Protein 2JC9 (pdb70)

Nearest PDB structures (foldseek):
  2jc9-assembly1_A  TM=1.002E+00  e=1.903E-93  Homo sapiens
  5opo-assembly1_A  TM=1.001E+00  e=1.634E-89  Homo sapiens
  6de0-assembly1_A  TM=9.996E-01  e=3.284E-88  Homo sapiens
  6de1-assembly1_A  TM=9.971E-01  e=1.762E-88  Homo sapiens
  2xcx-assembly1_A  TM=9.711E-01  e=1.430E-84  Homo sapiens

GO terms:
  GO:0061630 ubiquitin protein ligase activity (F, IDA)
  GO:0005737 cytoplasm (C, IDA)
  GO:0050689 negative regulation of defense response to virus by host (P, IDA)
  GO:0070936 protein K48-linked ubiquitination (P, IDA)
  GO:0005829 cytosol (C, IDA)
  GO:0008253 5'-nucleotidase activity (F, IDA)
  GO:0006204 IMP catabolic process (P, IDA)
  GO:0000255 allantoin metabolic process (P, IDA)
  GO:0005524 ATP binding (F, IDA)
  GO:0042802 identical protein binding (F, IDA)
  GO:0046037 GMP metabolic process (P, IDA)
  GO:0046040 IMP metabolic process (P, IDA)
  GO:0046054 dGMP metabolic process (P, IDA)
  GO:0050146 nucleoside phosphotransferase activity (F, IDA)
  GO:0008253 5'-nucleotidase activity (F, EXP)
  GO:0008253 5'-nucleotidase activity (F, TAS)
  GO:0008253 5'-nucleotidase activity (F, IMP)
  GO:0006204 IMP catabolic process (P, IMP)
  GO:0005829 cytosol (C, TAS)
  GO:0005515 protein binding (F, IPI)

Secondary structure (DSSP, 8-state):
--HHHHHHHHHTSPP---HHHHHHHHTSGGGPPEESS-EEGGG--EEEE-TBTTTBPBPTTHHHHHHHHHHHHHHHHTT--GGGGG----TTS--TT-EEETTTTEEEEE-TT-BEEEEEETTEEPPHHHHHHH-TTSB--TT-TTTEEE--SGGGHHHHHHHHHHHHHHHH-TTSEEETTEEEETTEEEEHHHHHHHHHHHHHHHHHTSSHHHHHHHTHHHHB---THHHHHHHHHHHHSEEEEE-SS-HHHHHHHHHHHT-SSSSSSTTSPP--GGGG-SEEEES--TTGGGTT---EEEEETTTTEEPSS---S---TT--EEE--HHHHHHHHT--GGGEEEEES-IIIIIIHHHHHH--EEEEE-TTHHHHHHHHHHTHHHHHHHHHHHHHT--HHHHHHHHHHHHTT-TT--SSEETTEEPHHHHHHHHH-SEEES-GGGGGGS-TT-EE--PPP--GGG-

Solvent-accessible surface area: 22112 Å² total; per-residue (Å²): 121,23,23,3,65,75,19,32,87,29,9,100,107,109,33,93,56,78,165,151,30,17,101,165,64,23,149,84,36,68,21,106,4,33,40,37,81,52,2,26,2,122,144,5,104,1,0,0,0,12,0,26,1,1,10,0,15,0,49,7,54,72,11,3,43,18,4,4,95,16,2,5,82,69,0,21,84,90,62,23,23,122,70,0,94,95,41,73,28,52,59,84,6,14,14,7,12,1,2,2,0,6,66,37,1,2,3,0,7,4,12,23,161,0,42,18,32,30,5,1,42,4,84,86,71,31,151,14,94,90,10,118,141,49,5,105,110,64,80,6,114,92,142,48,106,130,58,14,77,55,1,21,13,1,52,15,12,13,0,1,22,0,0,3,6,0,0,47,26,3,58,109,13,134,116,40,85,61,53,110,50,0,1,100,58,47,155,138,112,35,28,4,99,49,0,8,77,44,0,32,76,4,10,63,78,1,27,168,165,27,36,1,54,123,77,1,41,126,62,26,110,98,17,0,14,42,22,20,10,4,2,21,0,0,16,68,0,78,136,75,18,86,0,0,0,0,2,79,20,70,13,97,11,0,45,93,0,0,74,12,3,5,78,40,136,23,1,25,131,98,86,36,97,91,74,83,7,57,45,1,15,48,3,8,0,0,41,0,145,20,47,60,0,0,22,154,9,44,90,31,62,32,4,44,61,199,64,17,141,59,98,170,40,78,34,130,32,88,63,93,192,59,17,3,1,3,4,3,16,1,78,19,0,23,113,52,6,59,4,148,13,151,40,0,0,1,0,0,6,55,0,81,3,4,0,12,58,0,47,132,142,62,26,1,43,0,0,0,0,0,0,18,10,4,42,21,25,58,13,105,82,89,84,44,70,41,32,99,60,2,89,66,39,56,128,178,117,123,146,198,114,30,102,103,6,29,105,50,5,9,68,48,46,15,91,1,3,2,3,36,39,12,0,65,104,76,6,5,8,5,18,20,4,96,150,31,0,0,0,47,0,3,22,12,12,3,1,2,9,11,62,31,78,60,85,2,171,28,96,179,139,108,111,122,148,92,111

Foldseek 3Di:
DALVVLVLVVLPDDDDVPLVVLVVQCVPQQLHKAFLAWAFLLLAFEEEEAPECFLWDWDPPVLLQLLLQQLLVLLVVVPDDPCSNVDTDDPQADDAFWKAFQQQLWTFFAAQQFAGPWIQQQNRTDDDVRVCVVVVPSGDDPVPCLGIDTRFDPLSSSVVNVSSPVRVCQVPDVQWDDDRFFIDRPPDTDGSNNVSVSSVVSSVCCVPPNCSLVVCLVCVVNITRAHLQVQLVLVVSVVRHFYEYAYLAALVSCQSSQQRNQPDCAGNHPPHHRDGSPVSHQAYEYNAPFPCQLPQKDAKWWAPNVVSHTDPDGDDDARDPPIYIYIHHVVVVCVRRVHAQCNYEYEEAGLVGGWQSSCVRGVHAYEHADQNVSVVVVLCVVVVVLLVVLVVVVVVVCDVVNVVSLCVSQSSRHNRGDNADRRPGGTSSVVSCSVTHRIYHSHPSSCVSDDSSDINHDDDDDDPVRD

Radius of gyration: 23.1 Å; Cα contacts (8 Å, |Δi|>4): 882; chains: 1; bounding box: 64×54×56 Å

Structure (mmCIF, N/CA/C/O backbone):
data_2JC9
#
_entry.id   2JC9
#
_cell.length_a   91.273
_cell.length_b   127.983
_cell.length_c   130.601
_cell.angle_alpha   90.00
_cell.angle_beta   90.00
_cell.angle_gamma   90.00
#
_symmetry.space_group_name_H-M   'I 2 2 2'
#
loop_
_entity.id
_entity.type
_entity.pdbx_description
1 polymer "CYTOSOLIC PURINE 5'-NUCLEOTIDASE"
2 non-polymer GLYCEROL
3 non-polymer 'MAGNESIUM ION'
4 non-polymer 'SULFATE ION'
5 non-polymer ADENOSINE
6 water water
#
loop_
_atom_site.group_PDB
_atom_site.id
_atom_site.type_symbol
_atom_site.label_atom_id
_atom_site.label_alt_id
_atom_site.label_comp_id
_atom_site.label_asym_id
_atom_site.label_entity_id
_atom_site.label_seq_id
_atom_site.pdbx_PDB_ins_code
_atom_site.Cartn_x
_atom_site.Cartn_y
_atom_site.Cartn_z
_atom_site.occupancy
_atom_site.B_iso_or_equiv
_atom_site.auth_seq_id
_atom_site.auth_comp_id
_atom_site.auth_asym_id
_atom_site.auth_atom_id
_atom_site.pdbx_PDB_model_num
ATOM 1 N N . THR A 1 22 ? -8.908 37.405 32.826 1.00 32.70 3 THR A N 1
ATOM 2 C CA . THR A 1 22 ? -7.468 37.383 33.241 1.00 31.79 3 THR A CA 1
ATOM 3 C C . THR A 1 22 ? -7.309 36.428 34.426 1.00 31.68 3 THR A C 1
ATOM 4 O O . THR A 1 22 ? -7.987 36.565 35.452 1.00 33.19 3 THR A O 1
ATOM 8 N N . SER A 1 23 ? -6.415 35.464 34.282 1.00 29.77 4 SER A N 1
ATOM 9 C CA . SER A 1 23 ? -6.165 34.492 35.340 1.00 27.44 4 SER A CA 1
ATOM 10 C C . SER A 1 23 ? -4.872 34.830 36.064 1.00 26.13 4 SER A C 1
ATOM 11 O O . SER A 1 23 ? -4.046 35.621 35.583 1.00 25.32 4 SER A O 1
ATOM 14 N N . TRP A 1 24 ? -4.643 34.182 37.219 1.00 24.55 5 TRP A N 1
ATOM 15 C CA . TRP A 1 24 ? -3.383 34.393 37.926 1.00 23.36 5 TRP A CA 1
ATOM 16 C C . TRP A 1 24 ? -2.201 34.040 37.079 1.00 22.12 5 TRP A C 1
ATOM 17 O O . TRP A 1 24 ? -1.138 34.667 37.195 1.00 22.39 5 TRP A O 1
ATOM 28 N N . SER A 1 25 ? -2.350 33.056 36.176 1.00 19.95 6 SER A N 1
ATOM 29 C CA . SER A 1 25 ? -1.207 32.697 35.382 1.00 19.75 6 SER A CA 1
ATOM 30 C C . SER A 1 25 ? -0.982 33.742 34.285 1.00 20.33 6 SER A C 1
ATOM 31 O O . SER A 1 25 ? 0.144 33.905 33.868 1.00 21.13 6 SER A O 1
ATOM 34 N N . ASP A 1 26 ? -2.041 34.416 33.839 1.00 20.82 7 ASP A N 1
ATOM 35 C CA . ASP A 1 26 ? -1.875 35.534 32.869 1.00 21.50 7 ASP A CA 1
ATOM 36 C C . ASP A 1 26 ? -0.980 36.632 33.451 1.00 21.97 7 ASP A C 1
ATOM 37 O O . ASP A 1 26 ? -0.049 37.113 32.794 1.00 21.17 7 ASP A O 1
ATOM 42 N N . ARG A 1 27 ? -1.234 36.974 34.707 1.00 22.84 8 ARG A N 1
ATOM 43 C CA . ARG A 1 27 ? -0.399 37.945 35.433 1.00 22.96 8 ARG A CA 1
ATOM 44 C C . ARG A 1 27 ? 1.048 37.470 35.544 1.00 22.72 8 ARG A C 1
ATOM 45 O O . ARG A 1 27 ? 1.999 38.229 35.344 1.00 22.89 8 ARG A O 1
ATOM 53 N N . LEU A 1 28 ? 1.218 36.207 35.898 1.00 21.53 9 LEU A N 1
ATOM 54 C CA . LEU A 1 28 ? 2.558 35.650 36.017 1.00 21.30 9 LEU A CA 1
ATOM 55 C C . LEU A 1 28 ? 3.319 35.613 34.686 1.00 21.28 9 LEU A C 1
ATOM 56 O O . LEU A 1 28 ? 4.516 35.883 34.645 1.00 21.31 9 LEU A O 1
ATOM 61 N N . GLN A 1 29 ? 2.624 35.269 33.605 1.00 22.25 10 GLN A N 1
ATOM 62 C CA . GLN A 1 29 ? 3.274 35.192 32.295 1.00 22.59 10 GLN A CA 1
ATOM 63 C C . GLN A 1 29 ? 3.608 36.599 31.794 1.00 23.03 10 GLN A C 1
ATOM 64 O O . GLN A 1 29 ? 4.662 36.799 31.207 1.00 22.07 10 GLN A O 1
ATOM 70 N N . ASN A 1 30 ? 2.774 37.581 32.113 1.00 23.36 11 ASN A N 1
ATOM 71 C CA . ASN A 1 30 ? 3.071 38.962 31.717 1.00 23.61 11 ASN A CA 1
ATOM 72 C C . ASN A 1 30 ? 4.359 39.438 32.368 1.00 23.57 11 ASN A C 1
ATOM 73 O O . ASN A 1 30 ? 5.203 40.052 31.714 1.00 24.05 11 ASN A O 1
ATOM 78 N N . ALA A 1 31 ? 4.535 39.117 33.651 1.00 22.78 12 ALA A N 1
ATOM 79 C CA . ALA A 1 31 ? 5.768 39.465 34.352 1.00 22.65 12 ALA A CA 1
ATOM 80 C C . ALA A 1 31 ? 6.942 38.644 33.837 1.00 22.57 12 ALA A C 1
ATOM 81 O O . ALA A 1 31 ? 8.060 39.150 33.742 1.00 21.73 12 ALA A O 1
ATOM 83 N N . ALA A 1 32 ? 6.690 37.378 33.505 1.00 22.05 13 ALA A N 1
ATOM 84 C CA . ALA A 1 32 ? 7.741 36.484 33.018 1.00 23.65 13 ALA A CA 1
ATOM 85 C C . ALA A 1 32 ? 8.319 36.991 31.709 1.00 24.32 13 ALA A C 1
ATOM 86 O O . ALA A 1 32 ? 9.496 36.758 31.414 1.00 24.67 13 ALA A O 1
ATOM 88 N N . ASP A 1 33 ? 7.482 37.669 30.930 1.00 25.20 14 ASP A N 1
ATOM 89 C CA . ASP A 1 33 ? 7.872 38.166 29.602 1.00 26.19 14 ASP A CA 1
ATOM 90 C C . ASP A 1 33 ? 8.824 39.366 29.661 1.00 26.86 14 ASP A C 1
ATOM 91 O O . ASP A 1 33 ? 9.496 39.686 28.658 1.00 27.79 14 ASP A O 1
ATOM 96 N N A MET A 1 34 ? 8.878 40.030 30.815 0.50 27.11 15 MET A N 1
ATOM 97 N N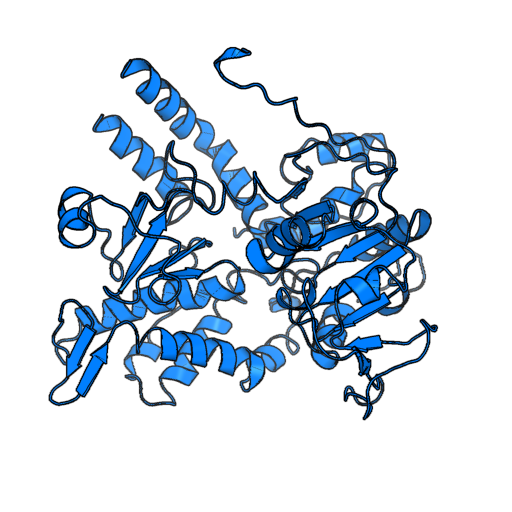 B MET A 1 34 ? 8.909 40.020 30.814 0.50 27.08 15 MET A N 1
ATOM 98 C CA A MET A 1 34 ? 9.761 41.189 31.007 0.50 27.18 15 MET A CA 1
ATOM 99 C CA B MET A 1 34 ? 9.753 41.209 30.949 0.50 27.29 15 MET A CA 1
ATOM 100 C C A MET A 1 34 ? 11.197 40.721 31.266 0.50 27.33 15 MET A C 1
ATOM 101 C C B MET A 1 34 ? 11.184 40.854 31.356 0.50 27.27 15 MET A C 1
ATOM 102 O O A MET A 1 34 ? 11.424 39.802 32.050 0.50 27.11 15 MET A O 1
ATOM 103 O O B MET A 1 34 ? 11.399 40.195 32.372 0.50 26.97 15 MET A O 1
ATOM 112 N N . PRO A 1 35 ? 12.184 41.335 30.593 1.00 27.12 16 PRO A N 1
ATOM 113 C CA . PRO A 1 35 ? 13.562 41.015 30.947 1.00 26.87 16 PRO A CA 1
ATOM 114 C C . PRO A 1 35 ? 13.960 41.729 32.234 1.00 26.40 16 PRO A C 1
ATOM 115 O O . PRO A 1 35 ? 13.339 42.730 32.609 1.00 26.86 16 PRO A O 1
ATOM 119 N N . ALA A 1 36 ? 14.981 41.204 32.894 1.00 26.32 17 ALA A N 1
ATOM 120 C CA . ALA A 1 36 ? 15.442 41.750 34.160 1.00 25.67 17 ALA A CA 1
ATOM 121 C C . ALA A 1 36 ? 16.144 43.072 33.882 1.00 25.78 17 ALA A C 1
ATOM 122 O O . ALA A 1 36 ? 16.929 43.160 32.942 1.00 26.57 17 ALA A O 1
ATOM 124 N N . ASN A 1 37 ? 15.829 44.093 34.674 1.00 25.19 18 ASN A N 1
ATOM 125 C CA . ASN A 1 37 ? 16.614 45.335 34.698 1.00 25.13 18 ASN A CA 1
ATOM 126 C C . ASN A 1 37 ? 17.327 45.378 36.037 1.00 24.71 18 ASN A C 1
ATOM 127 O O . ASN A 1 37 ? 16.709 45.689 37.058 1.00 24.56 18 ASN A O 1
ATOM 132 N N . MET A 1 38 ? 18.623 45.065 36.036 1.00 24.98 19 MET A N 1
ATOM 133 C CA . MET A 1 38 ? 19.347 44.853 37.293 1.00 25.19 19 MET A CA 1
ATOM 134 C C . MET A 1 38 ? 19.976 46.126 37.852 1.00 25.49 19 MET A C 1
ATOM 135 O O . MET A 1 38 ? 20.748 46.070 38.813 1.00 25.44 19 MET A O 1
ATOM 140 N N . ASP A 1 39 ? 19.623 47.264 37.254 1.00 25.78 20 ASP A N 1
ATOM 141 C CA . ASP A 1 39 ? 19.941 48.565 37.844 1.00 26.42 20 ASP A CA 1
ATOM 142 C C . ASP A 1 39 ? 19.365 48.578 39.250 1.00 26.63 20 ASP A C 1
ATOM 143 O O . ASP A 1 39 ? 18.196 48.259 39.432 1.00 25.74 20 ASP A O 1
ATOM 148 N N . LYS A 1 40 ? 20.174 48.947 40.238 1.00 28.05 21 LYS A N 1
ATOM 149 C CA . LYS A 1 40 ? 19.764 48.795 41.646 1.00 29.23 21 LYS A CA 1
ATOM 150 C C . LYS A 1 40 ? 18.559 49.654 42.037 1.00 29.53 21 LYS A C 1
ATOM 151 O O . LYS A 1 40 ? 17.763 49.277 42.906 1.00 29.65 21 LYS A O 1
ATOM 157 N N . HIS A 1 41 ? 18.422 50.808 41.400 1.00 29.45 22 HIS A N 1
ATOM 158 C CA . HIS A 1 41 ? 17.271 51.672 41.655 1.00 29.27 22 HIS A CA 1
ATOM 159 C C . HIS A 1 41 ? 16.002 51.134 40.993 1.00 28.13 22 HIS A C 1
ATOM 160 O O . HIS A 1 41 ? 14.910 51.197 41.577 1.00 27.59 22 HIS A O 1
ATOM 167 N N . ALA A 1 42 ? 16.146 50.589 39.783 1.00 26.53 23 ALA A N 1
ATOM 168 C CA . ALA A 1 42 ? 15.045 49.919 39.116 1.00 26.21 23 ALA A CA 1
ATOM 169 C C . ALA A 1 42 ? 14.556 48.741 39.975 1.00 25.37 23 ALA A C 1
ATOM 170 O O . ALA A 1 42 ? 13.350 48.566 40.150 1.00 24.40 23 ALA A O 1
ATOM 172 N N . LEU A 1 43 ? 15.491 47.974 40.526 1.00 25.06 24 LEU A N 1
ATOM 173 C CA . LEU A 1 43 ? 15.120 46.782 41.331 1.00 26.06 24 LEU A CA 1
ATOM 174 C C . LEU A 1 43 ? 14.330 47.163 42.576 1.00 27.07 24 LEU A C 1
ATOM 175 O O . LEU A 1 43 ? 13.312 46.531 42.902 1.00 26.42 24 LEU A O 1
ATOM 180 N N . LYS A 1 44 ? 14.815 48.184 43.278 1.00 28.49 25 LYS A N 1
ATOM 181 C CA . LYS A 1 44 ? 14.168 48.656 44.493 1.00 29.47 25 LYS A CA 1
ATOM 182 C C . LYS A 1 44 ? 12.759 49.146 44.189 1.00 29.85 25 LYS A C 1
ATOM 183 O O . LYS A 1 44 ? 11.820 48.821 44.918 1.00 29.45 25 LYS A O 1
ATOM 189 N N . LYS A 1 45 ? 12.608 49.891 43.096 1.00 30.07 26 LYS A N 1
ATOM 190 C CA . LYS A 1 45 ? 11.297 50.371 42.672 1.00 30.67 26 LYS A CA 1
ATOM 191 C C . LYS A 1 45 ? 10.362 49.194 42.354 1.00 30.15 26 LYS A C 1
ATOM 192 O O . LYS A 1 45 ? 9.195 49.195 42.735 1.00 30.51 26 LYS A O 1
ATOM 198 N N . TYR A 1 46 ? 10.894 48.182 41.676 1.00 29.78 27 TYR A N 1
ATOM 199 C CA . TYR A 1 46 ? 10.081 47.056 41.216 1.00 29.79 27 TYR A CA 1
ATOM 200 C C . TYR A 1 46 ? 9.501 46.245 42.391 1.00 29.82 27 TYR A C 1
ATOM 201 O O . TYR A 1 46 ? 8.301 45.939 42.408 1.00 28.91 27 TYR A O 1
ATOM 210 N N . ARG A 1 47 ? 10.351 45.925 43.367 1.00 30.16 28 ARG A N 1
ATOM 211 C CA . ARG A 1 47 ? 9.958 45.050 44.484 1.00 31.00 28 ARG A CA 1
ATOM 212 C C . ARG A 1 47 ? 9.041 45.718 45.484 1.00 32.13 28 ARG A C 1
ATOM 213 O O . ARG A 1 47 ? 8.547 45.045 46.404 1.00 32.59 28 ARG A O 1
ATOM 221 N N . ARG A 1 48 ? 8.816 47.023 45.322 1.00 32.78 29 ARG A N 1
ATOM 222 C CA . ARG A 1 48 ? 7.822 47.733 46.121 1.00 33.09 29 ARG A CA 1
ATOM 223 C C . ARG A 1 48 ? 6.418 47.472 45.633 1.00 32.64 29 ARG A C 1
ATOM 224 O O . ARG A 1 48 ? 5.478 47.685 46.398 1.00 32.82 29 ARG A O 1
ATOM 232 N N . GLU A 1 49 ? 6.254 47.081 44.364 1.00 31.39 30 GLU A N 1
ATOM 233 C CA . GLU A 1 49 ? 4.930 46.699 43.866 1.00 31.29 30 GLU A CA 1
ATOM 234 C C . GLU A 1 49 ? 4.617 45.351 44.477 1.00 29.38 30 GLU A C 1
ATOM 235 O O . GLU A 1 49 ? 5.470 44.463 44.457 1.00 28.55 30 GLU A O 1
ATOM 241 N N . ALA A 1 50 ? 3.410 45.213 45.037 1.00 27.97 31 ALA A N 1
ATOM 242 C CA . ALA A 1 50 ? 3.027 43.995 45.764 1.00 27.38 31 ALA A CA 1
ATOM 243 C C . ALA A 1 50 ? 3.249 42.737 44.933 1.00 26.21 31 ALA A C 1
ATOM 244 O O . ALA A 1 50 ? 3.723 41.728 45.445 1.00 24.81 31 ALA A O 1
ATOM 246 N N . TYR A 1 51 ? 2.978 42.815 43.627 1.00 25.42 32 TYR A N 1
ATOM 247 C CA . TYR A 1 51 ? 3.165 41.666 42.700 1.00 25.03 32 TYR A CA 1
ATOM 248 C C . TYR A 1 51 ? 4.583 41.106 42.665 1.00 22.93 32 TYR A C 1
ATOM 249 O O . TYR A 1 51 ? 4.797 39.912 42.387 1.00 23.31 32 TYR A O 1
ATOM 258 N N . HIS A 1 52 ? 5.554 41.962 42.938 1.00 20.28 33 HIS A N 1
ATOM 259 C CA . HIS A 1 52 ? 6.948 41.631 42.793 1.00 19.09 33 HIS A CA 1
ATOM 260 C C . HIS A 1 52 ? 7.664 41.583 44.118 1.00 17.24 33 HIS A C 1
ATOM 261 O O . HIS A 1 52 ? 8.880 41.433 44.168 1.00 17.29 33 HIS A O 1
ATOM 268 N N . ARG A 1 53 ? 6.890 41.704 45.190 1.00 16.86 34 ARG A N 1
ATOM 269 C CA . ARG A 1 53 ? 7.428 41.743 46.548 1.00 17.57 34 ARG A CA 1
ATOM 270 C C . ARG A 1 53 ? 7.585 40.332 47.144 1.00 15.79 34 ARG A C 1
ATOM 271 O O . ARG A 1 53 ? 6.870 39.407 46.766 1.00 15.36 34 ARG A O 1
ATOM 279 N N . VAL A 1 54 ? 8.526 40.195 48.068 1.00 14.80 35 VAL A N 1
ATOM 280 C CA . VAL A 1 54 ? 8.599 39.019 48.956 1.00 14.40 35 VAL A CA 1
ATOM 281 C C . VAL A 1 54 ? 8.048 39.457 50.331 1.00 14.48 35 VAL A C 1
ATOM 282 O O . VAL A 1 54 ? 8.496 40.468 50.902 1.00 15.10 35 VAL A O 1
ATOM 286 N N . PHE A 1 55 ? 7.025 38.747 50.795 1.00 13.36 36 PHE A N 1
ATOM 287 C CA . PHE A 1 55 ? 6.379 39.039 52.061 1.00 13.56 36 PHE A CA 1
ATOM 288 C C . PHE A 1 55 ? 7.021 38.209 53.178 1.00 13.19 36 PHE A C 1
ATOM 289 O O . PHE A 1 55 ? 7.489 37.094 52.960 1.00 12.62 36 PHE A O 1
ATOM 297 N N . VAL A 1 56 ? 7.012 38.772 54.381 1.00 12.94 37 VAL A N 1
ATOM 298 C CA . VAL A 1 56 ? 7.798 38.260 55.486 1.00 13.52 37 VAL A CA 1
ATOM 299 C C . VAL A 1 56 ? 6.921 37.986 56.705 1.00 13.03 37 VAL A C 1
ATOM 300 O O . VAL A 1 56 ? 6.294 38.899 57.279 1.00 14.31 37 VAL A O 1
ATOM 304 N N . ASN A 1 57 ? 6.877 36.706 57.089 1.00 11.97 38 ASN A N 1
ATOM 305 C CA . ASN A 1 57 ? 6.244 36.318 58.346 1.00 12.37 38 ASN A CA 1
ATOM 306 C C . ASN A 1 57 ? 7.205 36.269 59.535 1.00 13.09 38 ASN A C 1
ATOM 307 O O . ASN A 1 57 ? 6.795 36.541 60.674 1.00 14.47 38 ASN A O 1
ATOM 312 N N . ARG A 1 58 ? 8.430 35.832 59.286 1.00 13.76 39 ARG A N 1
ATOM 313 C CA . ARG A 1 58 ? 9.480 35.804 60.302 1.00 14.92 39 ARG A CA 1
ATOM 314 C C . ARG A 1 58 ? 10.750 36.330 59.670 1.00 15.80 39 ARG A C 1
ATOM 315 O O . ARG A 1 58 ? 11.053 36.019 58.516 1.00 16.69 39 ARG A O 1
ATOM 323 N N . SER A 1 59 ? 11.515 37.121 60.431 1.00 16.08 40 SER A N 1
ATOM 324 C CA . SER A 1 59 ? 12.714 37.716 59.884 1.00 16.21 40 SER A CA 1
ATOM 325 C C . SER A 1 59 ? 13.675 36.667 59.363 1.00 16.42 40 SER A C 1
ATOM 326 O O . SER A 1 59 ? 13.803 35.591 59.933 1.00 16.26 40 SER A O 1
ATOM 329 N N . LEU A 1 60 ? 14.379 37.017 58.293 1.00 16.62 41 LEU A N 1
ATOM 330 C CA . LEU A 1 60 ? 15.308 36.124 57.646 1.00 17.05 41 LEU A CA 1
ATOM 331 C C . LEU A 1 60 ? 16.425 36.974 57.023 1.00 17.43 41 LEU A C 1
ATOM 332 O O . LEU A 1 60 ? 16.173 37.829 56.173 1.00 17.37 41 LEU A O 1
ATOM 337 N N . ALA A 1 61 ? 17.639 36.729 57.496 1.00 18.35 42 ALA A N 1
ATOM 338 C CA . ALA A 1 61 ? 18.830 37.390 56.990 1.00 19.19 42 ALA A CA 1
ATOM 339 C C . ALA A 1 61 ? 19.337 36.548 55.834 1.00 19.56 42 ALA A C 1
ATOM 340 O O . ALA A 1 61 ? 19.889 35.473 56.045 1.00 18.72 42 ALA A O 1
ATOM 342 N N A MET A 1 62 ? 19.175 37.052 54.612 0.50 20.63 43 MET A N 1
ATOM 343 N N B MET A 1 62 ? 19.176 37.058 54.615 0.50 20.32 43 MET A N 1
ATOM 344 C CA A MET A 1 62 ? 19.595 36.304 53.418 0.50 21.19 43 MET A CA 1
ATOM 345 C CA B MET A 1 62 ? 19.587 36.322 53.417 0.50 20.69 43 MET A CA 1
ATOM 346 C C A MET A 1 62 ? 21.081 35.963 53.399 0.50 21.24 43 MET A C 1
ATOM 347 C C B MET A 1 62 ? 21.074 35.969 53.398 0.50 20.93 43 MET A C 1
ATOM 348 O O A MET A 1 62 ? 21.485 34.959 52.816 0.50 19.78 43 MET A O 1
ATOM 349 O O B MET A 1 62 ? 21.472 34.963 52.814 0.50 19.47 43 MET A O 1
ATOM 358 N N . GLU A 1 63 ? 21.897 36.788 54.052 1.00 21.71 44 GLU A N 1
ATOM 359 C CA . GLU A 1 63 ? 23.326 36.526 54.128 1.00 23.16 44 GLU A CA 1
ATOM 360 C C . GLU A 1 63 ? 23.672 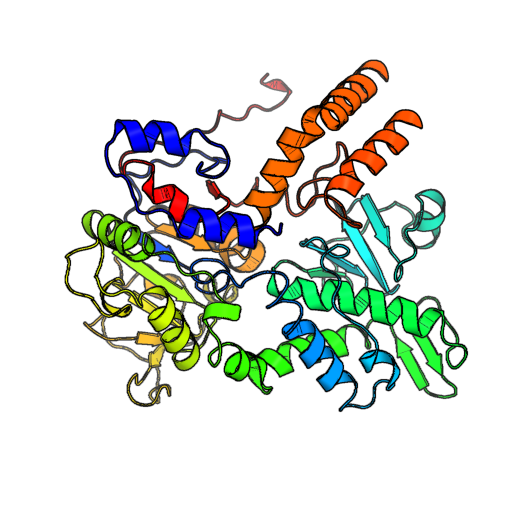35.186 54.777 1.00 22.62 44 GLU A C 1
ATOM 361 O O . GLU A 1 63 ? 24.705 34.592 54.488 1.00 24.35 44 GLU A O 1
ATOM 367 N N . LYS A 1 64 ? 22.800 34.716 55.662 1.00 22.04 45 LYS A N 1
ATOM 368 C CA . LYS A 1 64 ? 23.023 33.466 56.358 1.00 22.18 45 LYS A CA 1
ATOM 369 C C . LYS A 1 64 ? 22.591 32.237 55.569 1.00 20.73 45 LYS A C 1
ATOM 370 O O . LYS A 1 64 ? 22.878 31.116 55.995 1.00 20.23 45 LYS A O 1
ATOM 376 N N . ILE A 1 65 ? 21.907 32.439 54.439 1.00 18.77 46 ILE A N 1
ATOM 377 C CA . ILE A 1 65 ? 21.493 31.300 53.624 1.00 18.23 46 ILE A CA 1
ATOM 378 C C . ILE A 1 65 ? 22.665 30.834 52.768 1.00 17.76 46 ILE A C 1
ATOM 379 O O . ILE A 1 65 ? 23.240 31.633 51.991 1.00 18.40 46 ILE A O 1
ATOM 384 N N . LYS A 1 66 ? 23.024 29.562 52.926 1.00 17.12 47 LYS A N 1
ATOM 385 C CA . LYS A 1 66 ? 24.122 28.940 52.196 1.00 17.42 47 LYS A CA 1
ATOM 386 C C . LYS A 1 66 ? 23.628 28.072 51.042 1.00 16.23 47 LYS A C 1
ATOM 387 O O . LYS A 1 66 ? 24.376 27.802 50.120 1.00 15.70 47 LYS A O 1
ATOM 393 N N . CYS A 1 67 ? 22.403 27.568 51.138 1.00 14.30 48 CYS A N 1
ATOM 394 C CA . CYS A 1 67 ? 21.824 26.654 50.128 1.00 14.20 48 CYS A CA 1
ATOM 395 C C . CYS A 1 67 ? 20.407 27.070 49.789 1.00 13.65 48 CYS A C 1
ATOM 396 O O . CYS A 1 67 ? 19.597 27.287 50.679 1.00 14.03 48 CYS A O 1
ATOM 399 N N . PHE A 1 68 ? 20.114 27.145 48.498 1.00 12.41 49 PHE A N 1
ATOM 400 C CA . PHE A 1 68 ? 18.790 27.439 48.003 1.00 12.11 49 PHE A CA 1
ATOM 401 C C . PHE A 1 68 ? 18.276 26.187 47.329 1.00 11.56 49 PHE A C 1
ATOM 402 O O . PHE A 1 68 ? 18.890 25.696 46.389 1.00 12.23 49 PHE A O 1
ATOM 410 N N . GLY A 1 69 ? 17.162 25.674 47.835 1.00 10.87 50 GLY A N 1
ATOM 411 C CA . GLY A 1 69 ? 16.536 24.474 47.292 1.00 10.27 50 GLY A CA 1
ATOM 412 C C . GLY A 1 69 ? 15.164 24.729 46.709 1.00 9.80 50 GLY A C 1
ATOM 413 O O . GLY A 1 69 ? 14.418 25.591 47.190 1.00 9.88 50 GLY A O 1
ATOM 414 N N . PHE A 1 70 ? 14.834 23.961 45.667 1.00 9.89 51 PHE A N 1
ATOM 415 C CA . PHE A 1 70 ? 13.612 24.164 44.911 1.00 10.12 51 PHE A CA 1
ATOM 416 C C . PHE A 1 70 ? 12.820 22.898 44.718 1.00 9.87 51 PHE A C 1
ATOM 417 O O . PHE A 1 70 ? 13.386 21.821 44.479 1.00 10.73 51 PHE A O 1
ATOM 425 N N . ASP A 1 71 ? 11.517 23.061 44.809 1.00 9.94 52 ASP A N 1
ATOM 426 C CA . ASP A 1 71 ? 10.549 22.156 44.212 1.00 10.21 52 ASP A CA 1
ATOM 427 C C . ASP A 1 71 ? 10.417 22.492 42.720 1.00 10.57 52 ASP A C 1
ATOM 428 O O . ASP A 1 71 ? 10.800 23.602 42.305 1.00 10.82 52 ASP A O 1
ATOM 433 N N . MET A 1 72 ? 9.864 21.568 41.930 1.00 10.81 53 MET A N 1
ATOM 434 C CA . MET A 1 72 ? 9.606 21.827 40.503 1.00 10.67 53 MET A CA 1
ATOM 435 C C . MET A 1 72 ? 8.162 22.279 40.224 1.00 10.88 53 MET A C 1
ATOM 436 O O . MET A 1 72 ? 7.932 23.441 39.914 1.00 11.49 53 MET A O 1
ATOM 441 N N . ASP A 1 73 ? 7.203 21.358 40.303 1.00 10.26 54 ASP A N 1
ATOM 442 C CA . ASP A 1 73 ? 5.845 21.646 39.832 1.00 10.51 54 ASP A CA 1
ATOM 443 C C . ASP A 1 73 ? 5.124 22.693 40.697 1.00 9.62 54 ASP A C 1
ATOM 444 O O . ASP A 1 73 ? 5.037 22.590 41.932 1.00 10.15 54 ASP A O 1
ATOM 449 N N . TYR A 1 74 ? 4.592 23.712 40.036 1.00 9.74 55 TYR A N 1
ATOM 450 C CA . TYR A 1 74 ? 3.959 24.875 40.649 1.00 9.54 55 TYR A CA 1
ATOM 451 C C . TYR A 1 74 ? 4.894 25.723 41.493 1.00 9.60 55 TYR A C 1
ATOM 452 O O . TYR A 1 74 ? 4.431 26.608 42.226 1.00 11.02 55 TYR A O 1
ATOM 461 N N . THR A 1 75 ? 6.201 25.529 41.294 1.00 9.68 56 THR A N 1
ATOM 462 C CA . THR A 1 75 ? 7.235 26.379 41.896 1.00 9.88 56 THR A CA 1
ATOM 463 C C . THR A 1 75 ? 8.062 26.932 40.731 1.00 10.70 56 THR A C 1
ATOM 464 O O . THR A 1 75 ? 7.875 28.090 40.331 1.00 12.31 56 THR A O 1
ATOM 468 N N . LEU A 1 76 ? 8.967 26.138 40.201 1.00 10.59 57 LEU A N 1
ATOM 469 C CA . LEU A 1 76 ? 9.720 26.503 38.986 1.00 10.49 57 LEU A CA 1
ATOM 470 C C . LEU A 1 76 ? 8.830 26.434 37.738 1.00 10.73 57 LEU A C 1
ATOM 471 O O . LEU A 1 76 ? 8.925 27.306 36.832 1.00 12.32 57 LEU A O 1
ATOM 476 N N . ALA A 1 77 ? 7.980 25.398 37.685 1.00 10.01 58 ALA A N 1
ATOM 477 C CA . ALA A 1 77 ? 7.116 25.145 36.540 1.00 10.73 58 ALA A CA 1
ATOM 478 C C . ALA A 1 77 ? 5.684 25.438 36.921 1.00 11.14 58 ALA A C 1
ATOM 479 O O . ALA A 1 77 ? 5.007 24.567 37.482 1.00 10.97 58 ALA A O 1
ATOM 481 N N . VAL A 1 78 ? 5.209 26.653 36.599 1.00 11.77 59 VAL A N 1
ATOM 482 C CA . VAL A 1 78 ? 3.853 27.044 36.932 1.00 12.00 59 VAL A CA 1
ATOM 483 C C . VAL A 1 78 ? 2.985 26.762 35.713 1.00 11.78 59 VAL A C 1
ATOM 484 O O . VAL A 1 78 ? 3.243 27.286 34.623 1.00 13.10 59 VAL A O 1
ATOM 488 N N . TYR A 1 79 ? 2.017 25.871 35.877 1.00 11.62 60 TYR A N 1
ATOM 489 C CA . TYR A 1 79 ? 1.110 25.500 34.790 1.00 11.51 60 TYR A CA 1
ATOM 490 C C . TYR A 1 79 ? 0.052 26.560 34.536 1.00 12.42 60 TYR A C 1
ATOM 491 O O . TYR A 1 79 ? -0.510 27.113 35.455 1.00 12.50 60 TYR A O 1
ATOM 500 N N . LYS A 1 80 ? -0.182 26.859 33.254 1.00 13.04 61 LYS A N 1
ATOM 501 C CA . LYS A 1 80 ? -1.103 27.911 32.858 1.00 13.33 61 LYS A CA 1
ATOM 502 C C . LYS A 1 80 ? -2.551 27.547 33.165 1.00 13.73 61 LYS A C 1
ATOM 503 O O . LYS A 1 80 ? -2.971 26.389 33.017 1.00 13.76 61 LYS A O 1
ATOM 509 N N . SER A 1 81 ? -3.305 28.561 33.587 1.00 13.05 62 SER A N 1
ATOM 510 C CA . SER A 1 81 ? -4.673 28.430 34.060 1.00 13.70 62 SER A CA 1
ATOM 511 C C . SER A 1 81 ? -5.597 29.251 33.165 1.00 14.18 62 SER A C 1
ATOM 512 O O . SER A 1 81 ? -5.274 30.408 32.838 1.00 15.81 62 SER A O 1
ATOM 515 N N . PRO A 1 82 ? -6.773 28.708 32.815 1.00 14.23 63 PRO A N 1
ATOM 516 C CA . PRO A 1 82 ? -7.328 27.426 33.247 1.00 14.31 63 PRO A CA 1
ATOM 517 C C . PRO A 1 82 ? -6.994 26.236 32.359 1.00 13.83 63 PRO A C 1
ATOM 518 O O . PRO A 1 82 ? -7.547 25.155 32.563 1.00 14.24 63 PRO A O 1
ATOM 522 N N . GLU A 1 83 ? -6.089 26.403 31.397 1.00 13.38 64 GLU A N 1
ATOM 523 C CA . GLU A 1 83 ? -5.836 25.344 30.424 1.00 13.78 64 GLU A CA 1
ATOM 524 C C . GLU A 1 83 ? -5.401 24.041 31.083 1.00 13.47 64 GLU A C 1
ATOM 525 O O . GLU A 1 83 ? -5.906 22.982 30.735 1.00 13.56 64 GLU A O 1
ATOM 531 N N . TYR A 1 84 ? -4.483 24.123 32.050 1.00 12.30 65 TYR A N 1
ATOM 532 C CA . TYR A 1 84 ? -3.930 22.889 32.619 1.00 11.92 65 TYR A CA 1
ATOM 533 C C . TYR A 1 84 ? -4.956 22.213 33.530 1.00 11.70 65 TYR A C 1
ATOM 534 O O . TYR A 1 84 ? -5.118 20.983 33.476 1.00 12.22 65 TYR A O 1
ATOM 543 N N . GLU A 1 85 ? -5.651 22.995 34.354 1.00 11.65 66 GLU A N 1
ATOM 544 C CA . GLU A 1 85 ? -6.724 22.433 35.177 1.00 11.79 66 GLU A CA 1
ATOM 545 C C . GLU A 1 85 ? -7.781 21.761 34.301 1.00 12.13 66 GLU A C 1
ATOM 546 O O . GLU A 1 85 ? -8.309 20.694 34.639 1.00 11.62 66 GLU A O 1
ATOM 552 N N A SER A 1 86 ? -8.115 22.395 33.175 0.50 12.13 67 SER A N 1
ATOM 553 N N B SER A 1 86 ? -8.101 22.412 33.178 0.50 12.11 67 SER A N 1
ATOM 554 C CA A SER A 1 86 ? -9.168 21.865 32.310 0.50 12.75 67 SER A CA 1
ATOM 555 C CA B SER A 1 86 ? -9.134 21.926 32.264 0.50 12.69 67 SER A CA 1
ATOM 556 C C A SER A 1 86 ? -8.754 20.540 31.668 0.50 13.08 67 SER A C 1
ATOM 557 C C B SER A 1 86 ? -8.755 20.575 31.653 0.50 13.06 67 SER A C 1
ATOM 558 O O A SER A 1 86 ? -9.571 19.625 31.552 0.50 13.48 67 SER A O 1
ATOM 559 O O B SER A 1 86 ? -9.598 19.684 31.542 0.50 13.45 67 SER A O 1
ATOM 564 N N . LEU A 1 87 ? -7.486 20.441 31.282 1.00 13.15 68 LEU A N 1
ATOM 565 C CA . LEU A 1 87 ? -6.939 19.193 30.758 1.00 14.23 68 LEU A CA 1
ATOM 566 C C . LEU A 1 87 ? -7.000 18.106 31.829 1.00 13.59 68 LEU A C 1
ATOM 567 O O . LEU A 1 87 ? -7.484 16.987 31.583 1.00 14.48 68 LEU A O 1
ATOM 572 N N . GLY A 1 88 ? -6.558 18.426 33.045 1.00 12.93 69 GLY A N 1
ATOM 573 C CA . GLY A 1 88 ? -6.647 17.442 34.124 1.00 13.19 69 GLY A CA 1
ATOM 574 C C . GLY A 1 88 ? -8.057 16.975 34.387 1.00 12.52 69 GLY A C 1
ATOM 575 O O . GLY A 1 88 ? -8.322 15.792 34.557 1.00 13.28 69 GLY A O 1
ATOM 576 N N . PHE A 1 89 ? -8.974 17.929 34.438 1.00 11.39 70 PHE A N 1
ATOM 577 C CA . PHE A 1 89 ? -10.401 17.680 34.645 1.00 12.11 70 PHE A CA 1
ATOM 578 C C . PHE A 1 89 ? -10.939 16.739 33.567 1.00 12.33 70 PHE A C 1
ATOM 579 O O . PHE A 1 89 ? -11.585 15.727 33.867 1.00 12.45 70 PHE A O 1
ATOM 587 N N . GLU A 1 90 ? -10.665 17.095 32.307 1.00 13.84 71 GLU A N 1
ATOM 588 C CA . GLU A 1 90 ? -11.186 16.322 31.182 1.00 14.57 71 GLU A CA 1
ATOM 589 C C . GLU A 1 90 ? -10.706 14.894 31.236 1.00 13.06 71 GLU A C 1
ATOM 590 O O . GLU A 1 90 ? -11.488 13.956 31.036 1.00 13.96 71 GLU A O 1
ATOM 596 N N . LEU A 1 91 ? -9.409 14.705 31.470 1.00 12.58 72 LEU A N 1
ATOM 597 C CA . LEU A 1 91 ? -8.847 13.342 31.507 1.00 12.69 72 LEU A CA 1
ATOM 598 C C . LEU A 1 91 ? -9.367 12.544 32.707 1.00 12.39 72 LEU A C 1
ATOM 599 O O . LEU A 1 91 ? -9.544 11.333 32.618 1.00 13.11 72 LEU A O 1
ATOM 604 N N . THR A 1 92 ? -9.546 13.208 33.850 1.00 12.08 73 THR A N 1
ATOM 605 C CA . THR A 1 92 ? -10.063 12.547 35.038 1.00 12.20 73 THR A CA 1
ATOM 606 C C . THR A 1 92 ? -11.494 12.079 34.812 1.00 11.58 73 THR A C 1
ATOM 607 O O . THR A 1 92 ? -11.836 10.936 35.153 1.00 12.99 73 THR A O 1
ATOM 611 N N . VAL A 1 93 ? -12.332 12.928 34.206 1.00 12.11 74 VAL A N 1
ATOM 612 C CA . VAL A 1 93 ? -13.692 12.549 33.874 1.00 13.20 74 VAL A CA 1
ATOM 613 C C . VAL A 1 93 ? -13.682 11.365 32.905 1.00 13.11 74 VAL A C 1
ATOM 614 O O . VAL A 1 93 ? -14.437 10.406 33.053 1.00 13.90 74 VAL A O 1
ATOM 618 N N . GLU A 1 94 ? -12.807 11.416 31.919 1.00 14.00 75 GLU A N 1
ATOM 619 C CA . GLU A 1 94 ? -12.736 10.313 30.942 1.00 15.37 75 GLU A CA 1
ATOM 620 C C . GLU A 1 94 ? -12.367 9.002 31.609 1.00 13.86 75 GLU A C 1
ATOM 621 O O . GLU A 1 94 ? -12.941 7.943 31.289 1.00 15.28 75 GLU A O 1
ATOM 627 N N . ARG A 1 95 ? -11.474 9.065 32.593 1.00 13.55 76 ARG A N 1
ATOM 628 C CA . ARG A 1 95 ? -11.069 7.854 33.342 1.00 13.20 76 ARG A CA 1
ATOM 629 C C . ARG A 1 95 ? -12.254 7.326 34.170 1.00 13.91 76 ARG A C 1
ATOM 630 O O . ARG A 1 95 ? -12.542 6.133 34.194 1.00 14.75 76 ARG A O 1
ATOM 638 N N . LEU A 1 96 ? -12.968 8.216 34.840 1.00 12.74 77 LEU A N 1
ATOM 639 C CA . LEU A 1 96 ? -14.120 7.781 35.607 1.00 13.08 77 LEU A CA 1
ATOM 640 C C . LEU A 1 96 ? -15.176 7.119 34.706 1.00 13.16 77 LEU A C 1
ATOM 641 O O . LEU A 1 96 ? -15.753 6.080 35.051 1.00 13.76 77 LEU A O 1
ATOM 646 N N . VAL A 1 97 ? -15.465 7.726 33.559 1.00 13.58 78 VAL A N 1
ATOM 647 C CA . VAL A 1 97 ? -16.422 7.117 32.629 1.00 14.43 78 VAL A CA 1
ATOM 648 C C . VAL A 1 97 ? -15.919 5.742 32.138 1.00 14.40 78 VAL A C 1
ATOM 649 O O . VAL A 1 97 ? -16.705 4.783 32.019 1.00 15.42 78 VAL A O 1
ATOM 653 N N A SER A 1 98 ? -14.622 5.621 31.901 0.50 15.03 79 SER A N 1
ATOM 654 N N B SER A 1 98 ? -14.621 5.670 31.863 0.50 14.69 79 SER A N 1
ATOM 655 C CA A SER A 1 98 ? -14.066 4.354 31.420 0.50 15.99 79 SER A CA 1
ATOM 656 C CA B SER A 1 98 ? -13.969 4.426 31.466 0.50 15.45 79 SER A CA 1
ATOM 657 C C A SER A 1 98 ? -14.121 3.235 32.466 0.50 16.11 79 SER A C 1
ATOM 658 C C B SER A 1 98 ? -14.307 3.305 32.447 0.50 15.60 79 SER A C 1
ATOM 659 O O A SER A 1 98 ? -14.040 2.051 32.116 0.50 16.08 79 SER A O 1
ATOM 660 O O B SER A 1 98 ? -14.696 2.214 32.029 0.50 15.45 79 SER A O 1
ATOM 665 N N . ILE A 1 99 ? -14.208 3.583 33.750 1.00 15.60 80 ILE A N 1
ATOM 666 C CA . ILE A 1 99 ? -14.417 2.557 34.787 1.00 16.68 80 ILE A CA 1
ATOM 667 C C . ILE A 1 99 ? -15.892 2.354 35.123 1.00 16.72 80 ILE A C 1
ATOM 668 O O . ILE A 1 99 ? -16.218 1.512 35.954 1.00 18.82 80 ILE A O 1
ATOM 673 N N . GLY A 1 100 ? -16.793 3.108 34.490 1.00 14.97 81 GLY A N 1
ATOM 674 C CA . GLY A 1 100 ? -18.202 2.841 34.611 1.00 15.97 81 GLY A CA 1
ATOM 675 C C . GLY A 1 100 ? -19.093 3.923 35.157 1.00 15.90 81 GLY A C 1
ATOM 676 O O . GLY A 1 100 ? -20.286 3.702 35.316 1.00 16.52 81 GLY A O 1
ATOM 677 N N . TYR A 1 101 ? -18.541 5.111 35.431 1.00 14.91 82 TYR A N 1
ATOM 678 C CA . TYR A 1 101 ? -19.390 6.231 35.811 1.00 15.69 82 TYR A CA 1
ATOM 679 C C . TYR A 1 101 ? -20.287 6.627 34.630 1.00 16.11 82 TYR A C 1
ATOM 680 O O . TYR A 1 101 ? -19.954 6.344 33.469 1.00 16.58 82 TYR A O 1
ATOM 689 N N . PRO A 1 102 ? -21.432 7.256 34.928 1.00 17.44 83 PRO A N 1
ATOM 690 C CA . PRO A 1 102 ? -22.410 7.603 33.899 1.00 18.00 83 PRO A CA 1
ATOM 691 C C . PRO A 1 102 ? -21.877 8.517 32.790 1.00 18.29 83 PRO A C 1
ATOM 692 O O . PRO A 1 102 ? -21.051 9.379 33.015 1.00 17.66 83 PRO A O 1
ATOM 696 N N . GLN A 1 103 ? -22.399 8.335 31.583 1.00 19.25 84 GLN A N 1
ATOM 697 C CA . GLN A 1 103 ? -21.942 9.124 30.448 1.00 19.20 84 GLN A CA 1
ATOM 698 C C . GLN A 1 103 ? -22.176 10.628 30.597 1.00 18.52 84 GLN A C 1
ATOM 699 O O . GLN A 1 103 ? -21.483 11.425 29.944 1.00 17.98 84 GLN A O 1
ATOM 705 N N . GLU A 1 104 ? -23.143 11.018 31.437 1.00 18.42 85 GLU A N 1
ATOM 706 C CA . GLU A 1 104 ? -23.423 12.443 31.670 1.00 18.78 85 GLU A CA 1
ATOM 707 C C . GLU A 1 104 ? -22.214 13.202 32.168 1.00 18.34 85 GLU A C 1
ATOM 708 O O . GLU A 1 104 ? -22.137 14.415 31.998 1.00 19.26 85 GLU A O 1
ATOM 714 N N . LEU A 1 105 ? -21.271 12.504 32.800 1.00 16.98 86 LEU A N 1
ATOM 715 C CA . LEU A 1 105 ? -20.033 13.154 33.210 1.00 16.59 86 LEU A CA 1
ATOM 716 C C . LEU A 1 105 ? -19.335 13.845 32.037 1.00 16.02 86 LEU A C 1
ATOM 717 O O . LEU A 1 105 ? -18.663 14.859 32.221 1.00 15.85 86 LEU A O 1
ATOM 722 N N . LEU A 1 106 ? -19.457 13.291 30.830 1.00 16.34 87 LEU A N 1
ATOM 723 C CA . LEU A 1 106 ? -18.776 13.860 29.665 1.00 17.17 87 LEU A CA 1
ATOM 724 C C . LEU A 1 106 ? -19.306 15.252 29.291 1.00 17.64 87 LEU A C 1
ATOM 725 O O . LEU A 1 106 ? -18.661 15.965 28.527 1.00 19.60 87 LEU A O 1
ATOM 730 N N . SER A 1 107 ? -20.458 15.626 29.824 1.00 17.44 88 SER A N 1
ATOM 731 C CA . SER A 1 107 ? -21.031 16.952 29.598 1.00 18.24 88 SER A CA 1
ATOM 732 C C . SER A 1 107 ? -20.478 18.009 30.563 1.00 17.56 88 SER A C 1
ATOM 733 O O . SER A 1 107 ? -20.727 19.221 30.390 1.00 18.17 88 SER A O 1
ATOM 736 N N . PHE A 1 108 ? -19.725 17.576 31.584 1.00 16.74 89 PHE A N 1
ATOM 737 C CA . PHE A 1 108 ? -19.148 18.533 32.534 1.00 16.25 89 PHE A CA 1
ATOM 738 C C . PHE A 1 108 ? -18.020 19.275 31.794 1.00 15.49 89 PHE A C 1
ATOM 739 O O . PHE A 1 108 ? -17.395 18.729 30.877 1.00 16.75 89 PHE A O 1
ATOM 747 N N . ALA A 1 109 ? -17.732 20.497 32.220 1.00 15.12 90 ALA A N 1
ATOM 748 C CA . ALA A 1 109 ? -16.583 21.263 31.727 1.00 14.75 90 ALA A CA 1
ATOM 749 C C . ALA A 1 109 ? -16.008 22.067 32.886 1.00 14.05 90 ALA A C 1
ATOM 750 O O . ALA A 1 109 ? -16.765 22.673 33.655 1.00 14.76 90 ALA A O 1
ATOM 752 N N . TYR A 1 110 ? -14.688 22.092 32.992 1.00 14.33 91 TYR A N 1
ATOM 753 C CA . TYR A 1 110 ? -14.038 22.772 34.099 1.00 13.60 91 TYR A CA 1
ATOM 754 C C . TYR A 1 110 ? -14.464 24.239 34.172 1.00 13.92 91 TYR A C 1
ATOM 755 O O . TYR A 1 110 ? -14.538 24.937 33.146 1.00 15.30 91 TYR A O 1
ATOM 764 N N . ASP A 1 111 ? -14.737 24.705 35.389 1.00 13.36 92 ASP A N 1
ATOM 765 C CA . ASP A 1 111 ? -15.126 26.095 35.652 1.00 13.68 92 ASP A CA 1
ATOM 766 C C . ASP A 1 111 ? -14.201 26.689 36.704 1.00 13.43 92 ASP A C 1
ATOM 767 O O . ASP A 1 111 ? -14.335 26.401 37.887 1.00 13.69 92 ASP A O 1
ATOM 772 N N . SER A 1 112 ? -13.275 27.530 36.267 1.00 13.53 93 SER A N 1
ATOM 773 C CA . SER A 1 112 ? -12.282 28.132 37.132 1.00 13.69 93 SER A CA 1
ATOM 774 C C . SER A 1 112 ? -12.876 29.055 38.185 1.00 13.59 93 SER A C 1
ATOM 775 O O . SER A 1 112 ? -12.205 29.376 39.189 1.00 15.11 93 SER A O 1
ATOM 778 N N . THR A 1 113 ? -14.122 29.476 37.990 1.00 12.77 94 THR A N 1
ATOM 779 C CA . THR A 1 113 ? -14.749 30.373 38.944 1.00 12.95 94 THR A CA 1
ATOM 780 C C . THR A 1 113 ? -15.277 29.708 40.200 1.00 12.87 94 THR A C 1
ATOM 781 O O . THR A 1 113 ? -15.577 30.389 41.169 1.00 13.84 94 THR A O 1
ATOM 785 N N . PHE A 1 114 ? -15.374 28.376 40.203 1.00 12.45 95 PHE A N 1
ATOM 786 C CA . PHE A 1 114 ? -15.879 27.678 41.372 1.00 12.29 95 PHE A CA 1
ATOM 787 C C . PHE A 1 114 ? -14.818 27.387 42.444 1.00 12.17 95 PHE A C 1
ATOM 788 O O . PHE A 1 114 ? -15.007 27.822 43.583 1.00 13.33 95 PHE A O 1
ATOM 796 N N . PRO A 1 115 ? -13.754 26.630 42.107 1.00 12.35 96 PRO A N 1
ATOM 797 C CA . PRO A 1 115 ? -12.885 26.182 43.200 1.00 12.56 96 PRO A CA 1
ATOM 798 C C . PRO A 1 115 ? -11.935 27.266 43.689 1.00 12.77 96 PRO A C 1
ATOM 799 O O . PRO A 1 115 ? -11.429 28.084 42.915 1.00 14.72 96 PRO A O 1
ATOM 803 N N . THR A 1 116 ? -11.722 27.279 44.997 1.00 12.64 97 THR A N 1
ATOM 804 C CA . THR A 1 116 ? -10.602 27.951 45.644 1.00 12.12 97 THR A CA 1
ATOM 805 C C . THR A 1 116 ? -9.787 26.835 46.265 1.00 11.61 97 THR A C 1
ATOM 806 O O . THR A 1 116 ? -10.341 25.804 46.645 1.00 11.26 97 THR A O 1
ATOM 810 N N . ARG A 1 117 ? -8.482 27.024 46.325 1.00 11.24 98 ARG A N 1
ATOM 811 C CA . ARG A 1 117 ? -7.582 26.007 46.883 1.00 11.45 98 ARG A CA 1
ATOM 812 C C . ARG A 1 117 ? -7.721 25.954 48.411 1.00 10.93 98 ARG A C 1
ATOM 813 O O . ARG A 1 117 ? -8.104 26.948 49.049 1.00 11.58 98 ARG A O 1
ATOM 821 N N . GLY A 1 118 ? -7.428 24.780 48.983 1.00 10.37 99 GLY A N 1
ATOM 822 C CA . GLY A 1 118 ? -7.358 24.592 50.439 1.00 11.01 99 GLY A CA 1
ATOM 823 C C . GLY A 1 118 ? -8.667 24.149 51.074 1.00 10.72 99 GLY A C 1
ATOM 824 O O . GLY A 1 118 ? -8.787 24.069 52.298 1.00 11.82 99 GLY A O 1
ATOM 825 N N . LEU A 1 119 ? -9.676 23.847 50.256 1.00 10.47 100 LEU A N 1
ATOM 826 C CA . LEU A 1 119 ? -10.954 23.391 50.782 1.00 10.57 100 LEU A CA 1
ATOM 827 C C . LEU A 1 119 ? -10.808 21.989 51.348 1.00 10.45 100 LEU A C 1
ATOM 828 O O . LEU A 1 119 ? -9.865 21.265 51.031 1.00 10.86 100 LEU A O 1
AT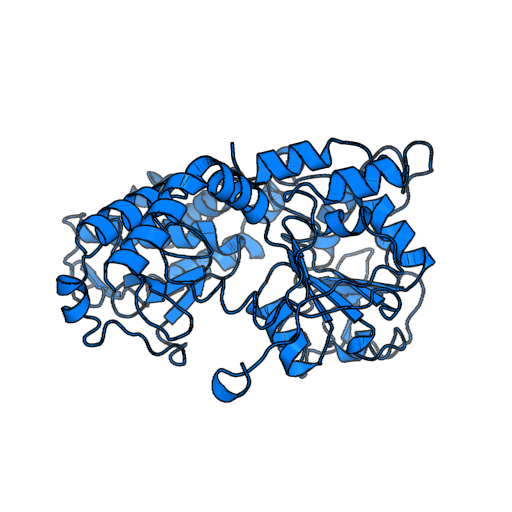OM 833 N N . VAL A 1 120 ? -11.764 21.624 52.193 1.00 10.16 101 VAL A N 1
ATOM 834 C CA . VAL A 1 120 ? -11.803 20.308 52.836 1.00 10.86 101 VAL A CA 1
ATOM 835 C C . VAL A 1 120 ? -12.992 19.534 52.286 1.00 11.35 101 VAL A C 1
ATOM 836 O O . VAL A 1 120 ? -14.126 20.018 52.333 1.00 11.76 101 VAL A O 1
ATOM 840 N N . PHE A 1 121 ? -12.765 18.326 51.770 1.00 10.71 102 PHE A N 1
ATOM 841 C CA . PHE A 1 121 ? -13.885 17.492 51.409 1.00 10.70 102 PHE A CA 1
ATOM 842 C C . PHE A 1 121 ? -14.224 16.595 52.607 1.00 10.79 102 PHE A C 1
ATOM 843 O O . PHE A 1 121 ? -13.372 15.834 53.100 1.00 10.86 102 PHE A O 1
ATOM 851 N N . ASP A 1 122 ? -15.484 16.677 53.020 1.00 11.05 103 ASP A N 1
ATOM 852 C CA . ASP A 1 122 ? -16.020 15.841 54.088 1.00 11.63 103 ASP A CA 1
ATOM 853 C C . ASP A 1 122 ? -16.563 14.584 53.420 1.00 11.84 103 ASP A C 1
ATOM 854 O O . ASP A 1 122 ? -17.640 14.616 52.810 1.00 12.47 103 ASP A O 1
ATOM 859 N N . THR A 1 123 ? -15.821 13.480 53.556 1.00 11.87 104 THR A N 1
ATOM 860 C CA . THR A 1 123 ? -16.217 12.219 52.897 1.00 11.91 104 THR A CA 1
ATOM 861 C C . THR A 1 123 ? -17.460 11.575 53.490 1.00 12.31 104 THR A C 1
ATOM 862 O O . THR A 1 123 ? -18.047 10.685 52.876 1.00 13.44 104 THR A O 1
ATOM 866 N N . LEU A 1 124 ? -17.866 12.003 54.685 1.00 12.62 105 LEU A N 1
ATOM 867 C CA . LEU A 1 124 ? -19.065 11.426 55.272 1.00 12.66 105 LEU A CA 1
ATOM 868 C C . LEU A 1 124 ? -20.321 11.973 54.592 1.00 13.54 105 LEU A C 1
ATOM 869 O O . LEU A 1 124 ? -21.176 11.209 54.176 1.00 14.81 105 LEU A O 1
ATOM 874 N N . TYR A 1 125 ? -20.419 13.303 54.500 1.00 12.97 106 TYR A N 1
ATOM 875 C CA . TYR A 1 125 ? -21.643 13.964 54.054 1.00 13.09 106 TYR A CA 1
ATOM 876 C C . TYR A 1 125 ? -21.538 14.610 52.655 1.00 12.81 106 TYR A C 1
ATOM 877 O O . TYR A 1 125 ? -22.522 15.162 52.162 1.00 13.84 106 TYR A O 1
ATOM 886 N N . GLY A 1 126 ? -20.351 14.575 52.052 1.00 12.11 107 GLY A N 1
ATOM 887 C CA . GLY A 1 126 ? -20.182 14.995 50.661 1.00 12.39 107 GLY A CA 1
ATOM 888 C C . GLY A 1 126 ? -20.146 16.483 50.440 1.00 12.14 107 GLY A C 1
ATOM 889 O O . GLY A 1 126 ? -20.474 16.965 49.361 1.00 12.69 107 GLY A O 1
ATOM 890 N N . ASN A 1 127 ? -19.738 17.205 51.458 1.00 11.65 108 ASN A N 1
ATOM 891 C CA . ASN A 1 127 ? -19.656 18.663 51.417 1.00 11.28 108 ASN A CA 1
ATOM 892 C C . ASN A 1 127 ? -18.217 19.130 51.165 1.00 9.87 108 ASN A C 1
ATOM 893 O O . ASN A 1 127 ? -17.254 18.509 51.674 1.00 11.02 108 ASN A O 1
ATOM 898 N N . LEU A 1 128 ? -18.074 20.250 50.432 1.00 10.67 109 LEU A N 1
ATOM 899 C CA . LEU A 1 128 ? -16.831 20.974 50.403 1.00 10.55 109 LEU A CA 1
ATOM 900 C C . LEU A 1 128 ? -16.930 22.066 51.454 1.00 10.70 109 LEU A C 1
ATOM 901 O O . LEU A 1 128 ? -17.886 22.823 51.467 1.00 11.09 109 LEU A O 1
ATOM 906 N N . LEU A 1 129 ? -15.933 22.139 52.321 1.00 10.19 110 LEU A N 1
ATOM 907 C CA . LEU A 1 129 ? -15.892 23.084 53.436 1.00 10.56 110 LEU A CA 1
ATOM 908 C C . LEU A 1 129 ? -14.689 24.013 53.306 1.00 10.28 110 LEU A C 1
ATOM 909 O O . LEU A 1 129 ? -13.572 23.573 53.010 1.00 11.41 110 LEU A O 1
ATOM 914 N N . LYS A 1 130 ? -14.919 25.297 53.580 1.00 10.36 111 LYS A N 1
ATOM 915 C CA . LYS A 1 130 ? -13.843 26.241 53.778 1.00 11.32 111 LYS A CA 1
ATOM 916 C C . LYS A 1 130 ? -13.830 26.481 55.284 1.00 11.21 111 LYS A C 1
ATOM 917 O O . LYS A 1 130 ? -14.873 26.851 55.849 1.00 10.97 111 LYS A O 1
ATOM 923 N N . VAL A 1 131 ? -12.696 26.223 55.923 1.00 11.14 112 VAL A N 1
ATOM 924 C CA . VAL A 1 131 ? -12.593 26.302 57.371 1.00 11.65 112 VAL A CA 1
ATOM 925 C C . VAL A 1 131 ? -11.460 27.216 57.805 1.00 11.69 112 VAL A C 1
ATOM 926 O O . VAL A 1 131 ? -10.564 27.543 57.011 1.00 11.49 112 VAL A O 1
ATOM 930 N N . ASP A 1 132 ? -11.545 27.659 59.068 1.00 11.55 113 ASP A N 1
ATOM 931 C CA . ASP A 1 132 ? -10.436 28.384 59.677 1.00 12.53 113 ASP A CA 1
ATOM 932 C C . ASP A 1 132 ? -9.454 27.412 60.359 1.00 13.21 113 ASP A C 1
ATOM 933 O O . ASP A 1 132 ? -9.589 26.188 60.286 1.00 13.48 113 ASP A O 1
ATOM 938 N N . ALA A 1 133 ? -8.444 27.976 61.026 1.00 13.95 114 ALA A N 1
ATOM 939 C CA . ALA A 1 133 ? -7.364 27.192 61.616 1.00 14.64 114 ALA A CA 1
ATOM 940 C C . ALA A 1 133 ? -7.848 26.255 62.717 1.00 15.17 114 ALA A C 1
ATOM 941 O O . ALA A 1 133 ? -7.146 25.286 63.068 1.00 16.75 114 ALA A O 1
ATOM 943 N N . TYR A 1 134 ? -9.028 26.563 63.249 1.00 14.49 115 TYR A N 1
ATOM 944 C CA . TYR A 1 134 ? -9.619 25.849 64.373 1.00 15.32 115 TYR A CA 1
ATOM 945 C C . TYR A 1 134 ? -10.683 24.853 63.953 1.00 15.33 115 TYR A C 1
ATOM 946 O O . TYR A 1 134 ? -11.315 24.231 64.801 1.00 16.95 115 TYR A O 1
ATOM 955 N N . GLY A 1 135 ? -10.892 24.702 62.642 1.00 14.32 116 GLY A N 1
ATOM 956 C CA . GLY A 1 135 ? -11.925 23.814 62.133 1.00 14.04 116 GLY A CA 1
ATOM 957 C C . GLY A 1 135 ? -13.308 24.426 62.095 1.00 13.38 116 GLY A C 1
ATOM 958 O O . GLY A 1 135 ? -14.284 23.715 61.862 1.00 13.49 116 GLY A O 1
ATOM 959 N N . ASN A 1 136 ? -13.419 25.738 62.342 1.00 12.70 117 ASN A N 1
ATOM 960 C CA . ASN A 1 136 ? -14.718 26.389 62.258 1.00 13.03 117 ASN A CA 1
ATOM 961 C C . ASN A 1 136 ? -15.142 26.553 60.790 1.00 12.98 117 ASN A C 1
ATOM 962 O O . ASN A 1 136 ? -14.325 26.864 59.933 1.00 13.20 117 ASN A O 1
ATOM 967 N N . LEU A 1 137 ? -16.409 26.298 60.523 1.00 14.15 118 LEU A N 1
ATOM 968 C CA . LEU A 1 137 ? -16.924 26.371 59.162 1.00 14.63 118 LEU A CA 1
ATOM 969 C C . LEU A 1 137 ? -17.120 27.820 58.748 1.00 14.99 118 LEU A C 1
ATOM 970 O O . LEU A 1 137 ? -17.818 28.569 59.433 1.00 15.99 118 LEU A O 1
ATOM 975 N N . LEU A 1 138 ? -16.530 28.185 57.612 1.00 13.26 119 LEU A N 1
ATOM 976 C CA . LEU A 1 138 ? -16.732 29.479 56.965 1.00 13.66 119 LEU A CA 1
ATOM 977 C C . LEU A 1 138 ? -17.703 29.388 55.790 1.00 13.96 119 LEU A C 1
ATOM 978 O O . LEU A 1 138 ? -18.518 30.294 55.571 1.00 15.00 119 LEU A O 1
ATOM 983 N N . VAL A 1 139 ? -17.592 28.297 55.028 1.00 13.39 120 VAL A N 1
ATOM 984 C CA . VAL A 1 139 ? -18.455 28.021 53.880 1.00 13.56 120 VAL A CA 1
ATOM 985 C C . VAL A 1 139 ? -18.682 26.527 53.822 1.00 13.32 120 VAL A C 1
ATOM 986 O O . VAL A 1 139 ? -17.757 25.761 54.072 1.00 12.85 120 VAL A O 1
ATOM 990 N N . CYS A 1 140 ? -19.879 26.130 53.400 1.00 14.07 121 CYS A N 1
ATOM 991 C CA . CYS A 1 140 ? -20.240 24.728 53.224 1.00 13.79 121 CYS A CA 1
ATOM 992 C C . CYS A 1 140 ? -21.056 24.617 51.962 1.00 14.10 121 CYS A C 1
ATOM 993 O O . CYS A 1 140 ? -22.119 25.241 51.888 1.00 15.69 121 CYS A O 1
ATOM 996 N N . ALA A 1 141 ? -20.569 23.865 50.972 1.00 13.89 122 ALA A N 1
ATOM 997 C CA . ALA A 1 141 ? -21.320 23.653 49.733 1.00 12.98 122 ALA A CA 1
ATOM 998 C C . ALA A 1 141 ? -21.521 22.152 49.513 1.00 12.68 122 ALA A C 1
ATOM 999 O O . ALA A 1 141 ? -20.581 21.377 49.582 1.00 12.39 122 ALA A O 1
ATOM 1001 N N . HIS A 1 142 ? -22.768 21.775 49.258 1.00 13.09 123 HIS A N 1
ATOM 1002 C CA . HIS A 1 142 ? -23.130 20.399 48.913 1.00 13.03 123 HIS A CA 1
ATOM 1003 C C . HIS A 1 142 ? -23.465 20.457 47.429 1.00 13.26 123 HIS A C 1
ATOM 1004 O O . HIS A 1 142 ? -24.464 21.047 47.041 1.00 13.77 123 HIS A O 1
ATOM 1011 N N . GLY A 1 143 ? -22.589 19.920 46.589 1.00 12.19 124 GLY A N 1
ATOM 1012 C CA . GLY A 1 143 ? -22.706 20.153 45.148 1.00 13.52 124 GLY A CA 1
ATOM 1013 C C . GLY A 1 143 ? -22.509 21.646 44.910 1.00 13.82 124 GLY A C 1
ATOM 1014 O O . GLY A 1 143 ? -21.511 22.225 45.337 1.00 12.81 124 GLY A O 1
ATOM 1015 N N . PHE A 1 144 ? -23.471 22.280 44.237 1.00 14.08 125 PHE A N 1
ATOM 1016 C CA . PHE A 1 144 ? -23.459 23.739 44.044 1.00 15.53 125 PHE A CA 1
ATOM 1017 C C . PHE A 1 144 ? -24.472 24.476 44.950 1.00 16.76 125 PHE A C 1
ATOM 1018 O O . PHE A 1 144 ? -24.800 25.652 44.695 1.00 18.30 125 PHE A O 1
ATOM 1026 N N . ASN A 1 145 ? -24.952 23.798 45.998 1.00 18.24 126 ASN A N 1
ATOM 1027 C CA . ASN A 1 145 ? -25.892 24.344 46.989 1.00 18.68 126 ASN A CA 1
ATOM 1028 C C . ASN A 1 145 ? -25.072 24.826 48.171 1.00 18.52 126 ASN A C 1
ATOM 1029 O O . ASN A 1 145 ? -24.510 24.020 48.900 1.00 17.50 126 ASN A O 1
ATOM 1034 N N . PHE A 1 146 ? -25.003 26.144 48.326 1.00 19.13 127 PHE A N 1
ATOM 1035 C CA . PHE A 1 146 ? -24.274 26.759 49.432 1.00 20.15 127 PHE A CA 1
ATOM 1036 C C . PHE A 1 146 ? -25.219 26.815 50.618 1.00 21.48 127 PHE A C 1
ATOM 1037 O O . PHE A 1 146 ? -26.296 27.411 50.535 1.00 21.77 127 PHE A O 1
ATOM 1045 N N . ILE A 1 147 ? -24.833 26.143 51.698 1.00 23.11 128 ILE A N 1
ATOM 1046 C CA . ILE A 1 147 ? -25.689 25.903 52.833 1.00 24.44 128 ILE A CA 1
ATOM 1047 C C . ILE A 1 147 ? -25.494 27.061 53.831 1.00 25.85 128 ILE A C 1
ATOM 1048 O O . ILE A 1 147 ? -24.369 27.395 54.177 1.00 25.87 128 ILE A O 1
ATOM 1053 N N . ARG A 1 148 ? -26.599 27.658 54.277 1.00 28.02 129 ARG A N 1
ATOM 1054 C CA . ARG A 1 148 ? -26.577 28.739 55.277 1.00 29.42 129 ARG A CA 1
ATOM 1055 C C . ARG A 1 148 ? -26.269 28.182 56.675 1.00 29.92 129 ARG A C 1
ATOM 1056 O O . ARG A 1 148 ? -26.391 26.980 56.924 1.00 28.79 129 ARG A O 1
ATOM 1064 N N . GLY A 1 149 ? -25.906 29.079 57.593 1.00 30.50 130 GLY A N 1
ATOM 1065 C CA . GLY A 1 149 ? -25.518 28.703 58.950 1.00 30.80 130 GLY A CA 1
ATOM 1066 C C . GLY A 1 149 ? -26.462 27.753 59.672 1.00 31.17 130 GLY A C 1
ATOM 1067 O O . GLY A 1 149 ? -26.050 26.673 60.098 1.00 30.68 130 GLY A O 1
ATOM 1068 N N . PRO A 1 150 ? -27.740 28.149 59.844 1.00 31.70 131 PRO A N 1
ATOM 1069 C CA . PRO A 1 150 ? -28.704 27.284 60.547 1.00 31.39 131 PRO A CA 1
ATOM 1070 C C . PRO A 1 150 ? -28.811 25.864 60.007 1.00 31.03 131 PRO A C 1
ATOM 1071 O O . PRO A 1 150 ? -28.800 24.908 60.791 1.00 30.91 131 PRO A O 1
ATOM 1075 N N . GLU A 1 151 ? -28.880 25.724 58.681 1.00 30.96 132 GLU A N 1
ATOM 1076 C CA . GLU A 1 151 ? -28.944 24.406 58.038 1.00 30.50 132 GLU A CA 1
ATOM 1077 C C . GLU A 1 151 ? -27.636 23.608 58.226 1.00 28.87 132 GLU A C 1
ATOM 1078 O O . GLU A 1 151 ? -27.677 22.390 58.356 1.00 28.46 132 GLU A O 1
ATOM 1084 N N . THR A 1 152 ? -26.488 24.286 58.283 1.00 27.40 133 THR A N 1
ATOM 1085 C CA . THR A 1 152 ? -25.221 23.562 58.512 1.00 26.53 133 THR A CA 1
ATOM 1086 C C . THR A 1 152 ? -25.203 22.859 59.873 1.00 25.40 133 THR A C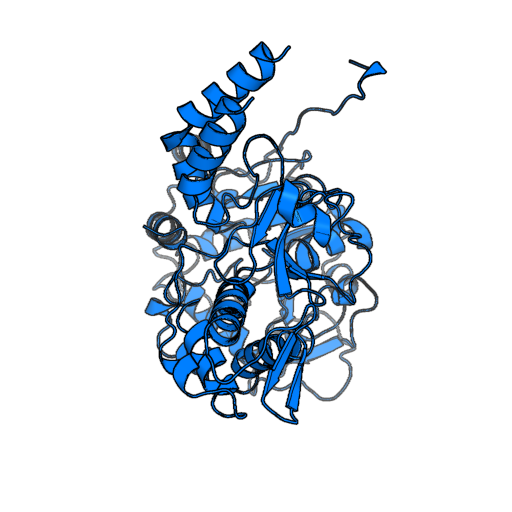 1
ATOM 1087 O O . THR A 1 152 ? -24.542 21.842 60.045 1.00 22.93 133 THR A O 1
ATOM 1091 N N . ARG A 1 153 ? -25.948 23.386 60.846 1.00 25.05 134 ARG A N 1
ATOM 1092 C CA . ARG A 1 153 ? -25.934 22.776 62.186 1.00 25.03 134 ARG A CA 1
ATOM 1093 C C . ARG A 1 153 ? -26.527 21.378 62.240 1.00 24.27 134 ARG A C 1
ATOM 1094 O O . ARG A 1 153 ? -26.251 20.609 63.154 1.00 23.38 134 ARG A O 1
ATOM 1102 N N . GLU A 1 154 ? -27.346 21.019 61.258 1.00 23.86 135 GLU A N 1
ATOM 1103 C CA . GLU A 1 154 ? -27.894 19.667 61.237 1.00 24.50 135 GLU A CA 1
ATOM 1104 C C . GLU A 1 154 ? -26.760 18.634 61.146 1.00 22.95 135 GLU A C 1
ATOM 1105 O O . GLU A 1 154 ? -26.749 17.656 61.888 1.00 25.21 135 GLU A O 1
ATOM 1111 N N . GLN A 1 155 ? -25.782 18.888 60.268 1.00 20.09 136 GLN A N 1
ATOM 1112 C CA . GLN A 1 155 ? -24.637 18.005 60.102 1.00 18.52 136 GLN A CA 1
ATOM 1113 C C . GLN A 1 155 ? -23.404 18.362 60.931 1.00 17.06 136 GLN A C 1
ATOM 1114 O O . GLN A 1 155 ? -22.590 17.487 61.201 1.00 16.83 136 GLN A O 1
ATOM 1120 N N . TYR A 1 156 ? -23.263 19.642 61.280 1.00 15.84 137 TYR A N 1
ATOM 1121 C CA . TYR A 1 156 ? -22.116 20.163 62.039 1.00 16.07 137 TYR A CA 1
ATOM 1122 C C . TYR A 1 156 ? -22.670 20.941 63.254 1.00 16.23 137 TYR A C 1
ATOM 1123 O O . TYR A 1 156 ? -22.794 22.157 63.226 1.00 15.64 137 TYR A O 1
ATOM 1132 N N . PRO A 1 157 ? -23.076 20.218 64.293 1.00 17.54 138 PRO A N 1
ATOM 1133 C CA . PRO A 1 157 ? -23.797 20.862 65.398 1.00 17.47 138 PRO A CA 1
ATOM 1134 C C . PRO A 1 157 ? -23.076 21.996 66.114 1.00 16.98 138 PRO A C 1
ATOM 1135 O O . PRO A 1 157 ? -23.741 22.845 66.711 1.00 18.96 138 PRO A O 1
ATOM 1139 N N . ASN A 1 158 ? -21.747 21.983 66.104 1.00 15.89 139 ASN A N 1
ATOM 1140 C CA . ASN A 1 158 ? -20.948 23.063 66.662 1.00 15.72 139 ASN A CA 1
ATOM 1141 C C . ASN A 1 158 ? -20.287 23.912 65.551 1.00 15.01 139 ASN A C 1
ATOM 1142 O O . ASN A 1 158 ? -19.335 24.629 65.820 1.00 15.05 139 ASN A O 1
ATOM 1147 N N . LYS A 1 159 ? -20.787 23.809 64.303 1.00 15.21 140 LYS A N 1
ATOM 1148 C CA . LYS A 1 159 ? -20.176 24.496 63.145 1.00 15.63 140 LYS A CA 1
ATOM 1149 C C . LYS A 1 159 ? -18.654 24.334 63.130 1.00 13.35 140 LYS A C 1
ATOM 1150 O O . LYS A 1 159 ? -17.890 25.282 62.952 1.00 12.48 140 LYS A O 1
ATOM 1156 N N . PHE A 1 160 ? -18.253 23.083 63.279 1.00 12.84 141 PHE A N 1
ATOM 1157 C CA . PHE A 1 160 ? -16.877 22.716 63.592 1.00 12.81 141 PHE A CA 1
ATOM 1158 C C . PHE A 1 160 ? -16.576 21.328 63.043 1.00 11.80 141 PHE A C 1
ATOM 1159 O O . PHE A 1 160 ? -17.402 20.440 63.131 1.00 12.90 141 PHE A O 1
ATOM 1167 N N . ILE A 1 161 ? -15.378 21.159 62.522 1.00 11.33 142 ILE A N 1
ATOM 1168 C CA . ILE A 1 161 ? -14.826 19.840 62.223 1.00 11.99 142 ILE A CA 1
ATOM 1169 C C . ILE A 1 161 ? -13.538 19.593 62.977 1.00 12.17 142 ILE A C 1
ATOM 1170 O O . ILE A 1 161 ? -12.766 20.517 63.243 1.00 12.20 142 ILE A O 1
ATOM 1175 N N . GLN A 1 162 ? -13.316 18.316 63.280 1.00 13.35 143 GLN A N 1
ATOM 1176 C CA . GLN A 1 162 ? -12.092 17.858 63.909 1.00 14.93 143 GLN A CA 1
ATOM 1177 C C . GLN A 1 162 ? -11.067 17.635 62.810 1.00 15.69 143 GLN A C 1
ATOM 1178 O O . GLN A 1 162 ? -11.083 16.638 62.110 1.00 15.38 143 GLN A O 1
ATOM 1184 N N . ARG A 1 163 ? -10.164 18.585 62.680 1.00 18.05 144 ARG A N 1
ATOM 1185 C CA . ARG A 1 163 ? -9.048 18.462 61.760 1.00 19.38 144 ARG A CA 1
ATOM 1186 C C . ARG A 1 163 ? -8.197 17.204 61.952 1.00 20.48 144 ARG A C 1
ATOM 1187 O O . ARG A 1 163 ? -7.668 16.688 60.996 1.00 22.56 144 ARG A O 1
ATOM 1195 N N . ASP A 1 164 ? -8.080 16.703 63.176 1.00 21.34 145 ASP A N 1
ATOM 1196 C CA . ASP A 1 164 ? -7.330 15.462 63.385 1.00 21.33 145 ASP A CA 1
ATOM 1197 C C . ASP A 1 164 ? -7.958 14.222 62.709 1.00 21.19 145 ASP A C 1
ATOM 1198 O O . ASP A 1 164 ? -7.280 13.204 62.565 1.00 21.57 145 ASP A O 1
ATOM 1203 N N . ASP A 1 165 ? -9.211 14.310 62.246 1.00 19.07 146 ASP A N 1
ATOM 1204 C CA . ASP A 1 165 ? -9.908 13.172 61.655 1.00 18.79 146 ASP A CA 1
ATOM 1205 C C . ASP A 1 165 ? -9.589 13.078 60.162 1.00 18.27 146 ASP A C 1
ATOM 1206 O O . ASP A 1 165 ? -10.439 13.338 59.309 1.00 16.79 146 ASP A O 1
ATOM 1211 N N . THR A 1 166 ? -8.374 12.637 59.867 1.00 19.62 147 THR A N 1
ATOM 1212 C CA . THR A 1 166 ? -7.858 12.626 58.509 1.00 21.12 147 THR A CA 1
ATOM 1213 C C . THR A 1 166 ? -8.427 11.486 57.671 1.00 21.05 147 THR A C 1
ATOM 1214 O O . THR A 1 166 ? -8.327 11.526 56.441 1.00 23.47 147 THR A O 1
ATOM 1218 N N . GLU A 1 167 ? -9.037 10.488 58.304 1.00 20.68 148 GLU A N 1
ATOM 1219 C CA . GLU A 1 167 ? -9.786 9.462 57.575 1.00 21.00 148 GLU A CA 1
ATOM 1220 C C . GLU A 1 167 ? -11.120 9.964 57.025 1.00 19.70 148 GLU A C 1
ATOM 1221 O O . GLU A 1 167 ? -11.641 9.404 56.042 1.00 21.95 148 GLU A O 1
ATOM 1227 N N . ARG A 1 168 ? -11.672 11.014 57.636 1.00 16.65 149 ARG A N 1
ATOM 1228 C CA . ARG A 1 168 ? -12.927 11.582 57.201 1.00 15.06 149 ARG A CA 1
ATOM 1229 C C . ARG A 1 168 ? -12.734 12.793 56.283 1.00 13.76 149 ARG A C 1
ATOM 1230 O O . ARG A 1 168 ? -13.447 12.933 55.290 1.00 14.23 149 ARG A O 1
ATOM 1238 N N . PHE A 1 169 ? -11.789 13.655 56.632 1.00 13.22 150 PHE A N 1
ATOM 1239 C CA . PHE A 1 169 ? -11.606 14.961 55.964 1.00 13.22 150 PHE A CA 1
ATOM 1240 C C . PHE A 1 169 ? -10.325 14.984 55.131 1.00 13.52 150 PHE A C 1
ATOM 1241 O O . PHE A 1 169 ? -9.234 14.624 55.591 1.00 15.47 150 PHE A O 1
ATOM 1249 N N . TYR A 1 170 ? -10.441 15.456 53.889 1.00 13.08 151 TYR A N 1
ATOM 1250 C CA . TYR A 1 170 ? -9.294 15.557 53.004 1.00 12.97 151 TYR A CA 1
ATOM 1251 C C . TYR A 1 170 ? -9.084 17.007 52.602 1.00 12.52 151 TYR A C 1
ATOM 1252 O O . TYR A 1 170 ? -9.965 17.611 52.024 1.00 12.41 151 TYR A O 1
ATOM 1261 N N . ILE A 1 171 ? -7.914 17.537 52.908 1.00 12.27 152 ILE A N 1
ATOM 1262 C CA . ILE A 1 171 ? -7.572 18.946 52.587 1.00 12.01 152 ILE A CA 1
ATOM 1263 C C . ILE A 1 171 ? -6.959 18.992 51.184 1.00 11.74 152 ILE A C 1
ATOM 1264 O O . ILE A 1 171 ? -5.971 18.312 50.888 1.00 11.98 152 ILE A O 1
ATOM 1269 N N . LEU A 1 172 ? -7.544 19.824 50.337 1.00 10.74 153 LEU A N 1
ATOM 1270 C CA . LEU A 1 172 ? -7.144 19.925 48.939 1.00 11.48 153 LEU A CA 1
ATOM 1271 C C . LEU A 1 172 ? -6.105 21.055 48.788 1.00 12.01 153 LEU A C 1
ATOM 1272 O O . LEU A 1 172 ? -6.430 22.179 48.396 1.00 14.06 153 LEU A O 1
ATOM 1277 N N . ASN A 1 173 ? -4.856 20.743 49.105 1.00 12.33 154 ASN A N 1
ATOM 1278 C CA . ASN A 1 173 ? -3.811 21.740 49.323 1.00 12.43 154 ASN A CA 1
ATOM 1279 C C . ASN A 1 173 ? -3.153 22.377 48.134 1.00 12.48 154 ASN A C 1
ATOM 1280 O O . ASN A 1 173 ? -2.589 23.454 48.302 1.00 12.50 154 ASN A O 1
ATOM 1285 N N . THR A 1 174 ? -3.075 21.679 46.992 1.00 12.44 155 THR A N 1
ATOM 1286 C CA . THR A 1 174 ? -2.257 22.165 45.887 1.00 13.01 155 THR A CA 1
ATOM 1287 C C . THR A 1 174 ? -3.091 22.508 44.670 1.00 11.69 155 THR A C 1
ATOM 1288 O O . THR A 1 174 ? -4.281 22.183 44.572 1.00 11.33 155 THR A O 1
ATOM 1292 N N . LEU A 1 175 ? -2.441 23.209 43.751 1.00 11.25 156 LEU A N 1
ATOM 1293 C CA . LEU A 1 175 ? -3.106 23.588 42.514 1.00 10.86 156 LEU A CA 1
ATOM 1294 C C . LEU A 1 175 ? -3.473 22.350 41.679 1.00 10.65 156 LEU A C 1
ATOM 1295 O O . LEU A 1 175 ? -4.416 22.401 40.901 1.00 11.50 156 LEU A O 1
ATOM 1300 N N . PHE A 1 176 ? -2.759 21.244 41.865 1.00 10.13 157 PHE A N 1
ATOM 1301 C CA . PHE A 1 176 ? -3.137 19.976 41.229 1.00 10.68 157 PHE A CA 1
ATOM 1302 C C . PHE A 1 176 ? -4.518 19.520 41.656 1.00 11.07 157 PHE A C 1
ATOM 1303 O O . PHE A 1 176 ? -5.154 18.741 40.942 1.00 12.86 157 PHE A O 1
ATOM 1311 N N . ASN A 1 177 ? -4.964 19.953 42.846 1.00 10.74 158 ASN A N 1
ATOM 1312 C CA . ASN A 1 177 ? -6.268 19.565 43.380 1.00 10.60 158 ASN A CA 1
ATOM 1313 C C . ASN A 1 177 ? -7.450 20.441 42.924 1.00 10.06 158 ASN A C 1
ATOM 1314 O O . ASN A 1 177 ? -8.603 20.183 43.311 1.00 10.87 158 ASN A O 1
ATOM 1319 N N . LEU A 1 178 ? -7.187 21.471 42.106 1.00 10.64 159 LEU A N 1
ATOM 1320 C CA . LEU A 1 178 ? -8.301 22.324 41.655 1.00 10.45 159 LEU A CA 1
ATOM 1321 C C . LEU A 1 178 ? -9.295 21.549 40.790 1.00 10.33 159 LEU A C 1
ATOM 1322 O O . LEU A 1 178 ? -10.502 21.654 41.015 1.00 11.63 159 LEU A O 1
ATOM 1327 N N . PRO A 1 179 ? -8.814 20.756 39.804 1.00 10.99 160 PRO A N 1
ATOM 1328 C CA . PRO A 1 179 ? -9.793 19.957 39.047 1.00 12.07 160 PRO A CA 1
ATOM 1329 C C . PRO A 1 179 ? -10.697 19.073 39.891 1.00 11.36 160 PRO A C 1
ATOM 1330 O O . PRO A 1 179 ? -11.917 19.068 39.694 1.00 12.02 160 PRO A O 1
ATOM 1334 N N . GLU A 1 180 ? -10.104 18.310 40.817 1.00 11.72 161 GLU A N 1
ATOM 1335 C CA . GLU A 1 180 ? -10.930 17.449 41.651 1.00 12.32 161 GLU A CA 1
ATOM 1336 C C . GLU A 1 180 ? -11.835 18.201 42.602 1.00 11.25 161 GLU A C 1
ATOM 1337 O O . GLU A 1 180 ? -12.920 17.737 42.893 1.00 11.48 161 GLU A O 1
ATOM 1343 N N . THR A 1 181 ? -11.419 19.398 43.039 1.00 10.41 162 THR A N 1
ATOM 1344 C CA . THR A 1 181 ? -12.293 20.224 43.857 1.00 10.61 162 THR A CA 1
ATOM 1345 C C . THR A 1 181 ? -13.593 20.483 43.098 1.00 10.59 162 THR A C 1
ATOM 1346 O O . THR A 1 181 ? -14.700 20.278 43.601 1.00 11.35 162 THR A O 1
ATOM 1350 N N . TYR A 1 182 ? -13.459 20.941 41.856 1.00 9.97 163 TYR A N 1
ATOM 1351 C CA . TYR A 1 182 ? -14.652 21.215 41.064 1.00 10.70 163 TYR A CA 1
ATOM 1352 C C . TYR A 1 182 ? -15.390 19.916 40.703 1.00 10.44 163 TYR A C 1
ATOM 1353 O O . TYR A 1 182 ? -16.622 19.852 40.771 1.00 11.11 163 TYR A O 1
ATOM 1362 N N . LEU A 1 183 ? -14.637 18.865 40.359 1.00 10.49 164 LEU A N 1
ATOM 1363 C CA . LEU A 1 183 ? -15.256 17.587 39.974 1.00 11.14 164 LEU A CA 1
ATOM 1364 C C . LEU A 1 183 ? -16.115 16.993 41.109 1.00 10.68 164 LEU A C 1
ATOM 1365 O O . LEU A 1 183 ? -17.207 16.489 40.877 1.00 10.66 164 LEU A O 1
ATOM 1370 N N . LEU A 1 184 ? -15.605 17.050 42.335 1.00 10.47 165 LEU A N 1
ATOM 1371 C CA . LEU A 1 184 ? -16.391 16.560 43.483 1.00 11.08 165 LEU A CA 1
ATOM 1372 C C . LEU A 1 184 ? -17.752 17.259 43.570 1.00 10.99 165 LEU A C 1
ATOM 1373 O O . LEU A 1 184 ? -18.783 16.619 43.724 1.00 12.11 165 LEU A O 1
ATOM 1378 N N . ALA A 1 185 ? -17.746 18.584 43.430 1.00 11.27 166 ALA A N 1
ATOM 1379 C CA . ALA A 1 185 ? -18.979 19.355 43.444 1.00 10.92 166 ALA A CA 1
ATOM 1380 C C . ALA A 1 185 ? -19.890 18.980 42.273 1.00 10.68 166 ALA A C 1
ATOM 1381 O O . ALA A 1 185 ? -21.090 18.811 42.449 1.00 11.48 166 ALA A O 1
ATOM 1383 N N . CYS A 1 186 ? -19.311 18.844 41.091 1.00 11.39 167 CYS A N 1
ATOM 1384 C CA . CYS A 1 186 ? -20.075 18.424 39.898 1.00 11.67 167 CYS A CA 1
ATOM 1385 C C . CYS A 1 186 ? -20.772 17.094 40.129 1.00 11.46 167 CYS A C 1
ATOM 1386 O O . CYS A 1 186 ? -21.917 16.917 39.747 1.00 12.81 167 CYS A O 1
ATOM 1389 N N . LEU A 1 187 ? -20.044 16.132 40.698 1.00 11.18 168 LEU A N 1
ATOM 1390 C CA . LEU A 1 187 ? -20.581 14.805 40.936 1.00 11.43 168 LEU A CA 1
ATOM 1391 C C . LEU A 1 187 ? -21.688 14.816 41.961 1.00 11.71 168 LEU A C 1
ATOM 1392 O O . LEU A 1 187 ? -22.738 14.206 41.769 1.00 12.51 168 LEU A O 1
ATOM 1397 N N . VAL A 1 188 ? -21.447 15.467 43.099 1.00 11.49 169 VAL A N 1
ATOM 1398 C CA . VAL A 1 188 ? -22.505 15.544 44.095 1.00 12.14 169 VAL A CA 1
ATOM 1399 C C . VAL A 1 188 ? -23.758 16.198 43.491 1.00 12.22 169 VAL A C 1
ATOM 1400 O O . VAL A 1 188 ? -24.876 15.722 43.693 1.00 13.52 169 VAL A O 1
ATOM 1404 N N . ASP A 1 189 ? -23.562 17.291 42.753 1.00 12.92 170 ASP A N 1
ATOM 1405 C CA . ASP A 1 189 ? -24.671 17.956 42.088 1.00 13.23 170 ASP A CA 1
ATOM 1406 C C . ASP A 1 189 ? -25.398 17.003 41.126 1.00 13.51 170 ASP A C 1
ATOM 1407 O O . ASP A 1 189 ? -26.630 16.938 41.112 1.00 14.35 170 ASP A O 1
ATOM 1412 N N . PHE A 1 190 ? -24.633 16.291 40.306 1.00 13.52 171 PHE A N 1
ATOM 1413 C CA . PHE A 1 190 ? -25.210 15.391 39.329 1.00 13.95 171 PHE A CA 1
ATOM 1414 C C . PHE A 1 190 ? -26.038 14.285 39.968 1.00 14.27 171 PHE A C 1
ATOM 1415 O O . PHE A 1 190 ? -27.212 14.079 39.627 1.00 14.89 171 PHE A O 1
ATOM 1423 N N . PHE A 1 191 ? -25.437 13.547 40.902 1.00 14.04 172 PHE A N 1
ATOM 1424 C CA . PHE A 1 191 ? -26.171 12.456 41.529 1.00 14.69 172 PHE A CA 1
ATOM 1425 C C . PHE A 1 191 ? -27.378 12.928 42.341 1.00 14.88 172 PHE A C 1
ATOM 1426 O O . PHE A 1 191 ? -28.419 12.255 42.378 1.00 15.90 172 PHE A O 1
ATOM 1434 N N . THR A 1 192 ? -27.262 14.084 42.993 1.00 15.51 173 THR A N 1
ATOM 1435 C CA . THR A 1 192 ? -28.383 14.650 43.738 1.00 16.68 173 THR A CA 1
ATOM 1436 C C . THR A 1 192 ? -29.585 14.957 42.855 1.00 17.55 173 THR A C 1
ATOM 1437 O O . THR A 1 192 ? -30.739 14.788 43.282 1.00 18.81 173 THR A O 1
ATOM 1441 N N . ASN A 1 193 ? -29.330 15.432 41.648 1.00 18.36 174 ASN A N 1
ATOM 1442 C CA . ASN A 1 193 ? -30.399 15.889 40.767 1.00 19.37 174 ASN A CA 1
ATOM 1443 C C . ASN A 1 193 ? -30.799 14.925 39.650 1.00 20.27 174 ASN A C 1
ATOM 1444 O O . ASN A 1 193 ? -31.718 15.216 38.875 1.00 22.11 174 ASN A O 1
ATOM 1449 N N . CYS A 1 194 ? -30.139 13.772 39.565 1.00 20.25 175 CYS A N 1
ATOM 1450 C CA . CYS A 1 194 ? -30.482 12.753 38.566 1.00 20.58 175 CYS A CA 1
ATOM 1451 C C . CYS A 1 194 ? -31.511 11.787 39.166 1.00 20.95 175 CYS A C 1
ATOM 1452 O O . CYS A 1 194 ? -31.239 11.161 40.175 1.00 19.69 175 CYS A O 1
ATOM 1455 N N . PRO A 1 195 ? -32.698 11.656 38.539 1.00 21.94 176 PRO A N 1
ATOM 1456 C CA . PRO A 1 195 ? -33.746 10.824 39.127 1.00 22.23 176 PRO A CA 1
ATOM 1457 C C . PRO A 1 195 ? -33.469 9.324 39.190 1.00 22.19 176 PRO A C 1
ATOM 1458 O O . PRO A 1 195 ? -34.211 8.608 39.866 1.00 23.72 176 PRO A O 1
ATOM 1462 N N . ARG A 1 196 ? -32.410 8.852 38.542 1.00 21.78 177 ARG A N 1
ATOM 1463 C CA . ARG A 1 196 ? -32.003 7.442 38.666 1.00 22.02 177 ARG A CA 1
ATOM 1464 C C . ARG A 1 196 ? -31.505 7.098 40.077 1.00 21.56 177 ARG A C 1
ATOM 1465 O O . ARG A 1 196 ? -31.500 5.930 40.471 1.00 22.30 177 ARG A O 1
ATOM 1473 N N . TYR A 1 197 ? -31.076 8.113 40.827 1.00 19.50 178 TYR A N 1
ATOM 1474 C CA . TYR A 1 197 ? -30.469 7.922 42.138 1.00 19.61 178 TYR A CA 1
ATOM 1475 C C . TYR A 1 197 ? -31.335 8.474 43.259 1.00 19.22 178 TYR A C 1
ATOM 1476 O O . TYR A 1 197 ? -32.000 9.495 43.092 1.00 19.22 178 TYR A O 1
ATOM 1485 N N . THR A 1 198 ? -31.297 7.817 44.412 1.00 19.79 179 THR A N 1
ATOM 1486 C CA . THR A 1 198 ? -31.932 8.299 45.636 1.00 20.54 179 THR A CA 1
ATOM 1487 C C . THR A 1 198 ? -30.866 8.731 46.643 1.00 20.81 179 THR A C 1
ATOM 1488 O O . THR A 1 198 ? -29.985 7.942 46.994 1.00 20.50 179 THR A O 1
ATOM 1492 N N . SER A 1 199 ? -30.979 9.968 47.120 1.00 20.89 180 SER A N 1
ATOM 1493 C CA . SER A 1 199 ? -30.014 10.558 48.024 1.00 21.66 180 SER A CA 1
ATOM 1494 C C . SER A 1 199 ? -30.271 10.134 49.462 1.00 21.61 180 SER A C 1
ATOM 1495 O O . SER A 1 199 ? -31.405 10.127 49.929 1.00 22.47 180 SER A O 1
ATOM 1498 N N A CYS A 1 200 ? -29.174 9.812 50.137 0.50 21.44 181 CYS A N 1
ATOM 1499 N N B CYS A 1 200 ? -29.229 9.753 50.183 0.50 21.32 181 CYS A N 1
ATOM 1500 C CA A CYS A 1 200 ? -29.132 9.428 51.530 0.50 21.41 181 CYS A CA 1
ATOM 1501 C CA B CYS A 1 200 ? -29.324 9.677 51.632 0.50 21.28 181 CYS A CA 1
ATOM 1502 C C A CYS A 1 200 ? -28.126 10.388 52.232 0.50 21.13 181 CYS A C 1
ATOM 1503 C C B CYS A 1 200 ? -28.192 10.480 52.249 0.50 21.09 181 CYS A C 1
ATOM 1504 O O A CYS A 1 200 ? -27.382 11.100 51.556 0.50 20.50 181 CYS A O 1
ATOM 1505 O O B CYS A 1 200 ? -27.426 11.147 51.555 0.50 20.46 181 CYS A O 1
ATOM 1510 N N . GLU A 1 201 ? -28.097 10.436 53.565 1.00 21.27 182 GLU A N 1
ATOM 1511 C CA . GLU A 1 201 ? -27.148 11.321 54.247 1.00 21.00 182 GLU A CA 1
ATOM 1512 C C . GLU A 1 201 ? -25.683 11.094 53.850 1.00 19.49 182 GLU A C 1
ATOM 1513 O O . GLU A 1 201 ? -24.905 12.050 53.787 1.00 18.51 182 GLU A O 1
ATOM 1519 N N . THR A 1 202 ? -25.308 9.843 53.583 1.00 17.36 183 THR A N 1
ATOM 1520 C CA . THR A 1 202 ? -23.907 9.504 53.342 1.00 16.59 183 THR A CA 1
ATOM 1521 C C . THR A 1 202 ? -23.576 9.032 51.914 1.00 15.26 183 THR A C 1
ATOM 1522 O O . THR A 1 202 ? -22.437 8.623 51.651 1.00 13.95 183 THR A O 1
ATOM 1526 N N . GLY A 1 203 ? -24.545 9.123 51.005 1.00 14.17 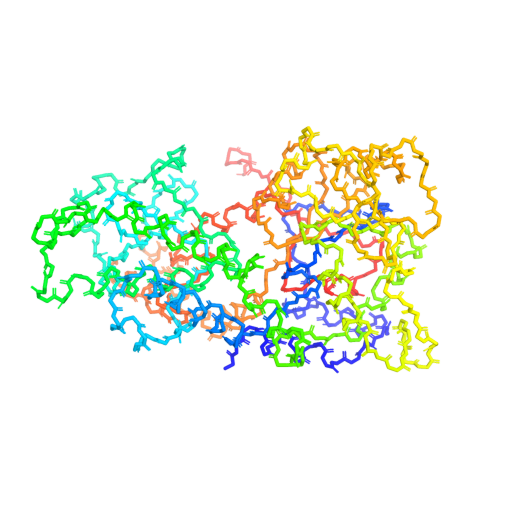184 GLY A N 1
ATOM 1527 C CA . GLY A 1 203 ? -24.302 8.791 49.599 1.00 15.10 184 GLY A CA 1
ATOM 1528 C C . GLY A 1 203 ? -25.564 8.624 48.792 1.00 14.99 184 GLY A C 1
ATOM 1529 O O . GLY A 1 203 ? -26.586 9.216 49.109 1.00 15.57 184 GLY A O 1
ATOM 1530 N N . PHE A 1 204 ? -25.490 7.811 47.741 1.00 15.43 185 PHE A N 1
ATOM 1531 C CA . PHE A 1 204 ? -26.582 7.643 46.782 1.00 17.21 185 PHE A CA 1
ATOM 1532 C C . PHE A 1 204 ? -26.825 6.186 46.492 1.00 18.00 185 PHE A C 1
ATOM 1533 O O . PHE A 1 204 ? -25.884 5.431 46.338 1.00 16.80 185 PHE A O 1
ATOM 1541 N N . LYS A 1 205 ? -28.095 5.853 46.338 1.00 19.67 186 LYS A N 1
ATOM 1542 C CA . LYS A 1 205 ? -28.561 4.501 46.034 1.00 21.05 186 LYS A CA 1
ATOM 1543 C C . LYS A 1 205 ? -29.077 4.478 44.602 1.00 21.40 186 LYS A C 1
ATOM 1544 O O . LYS A 1 205 ? -29.783 5.394 44.179 1.00 21.14 186 LYS A O 1
ATOM 1550 N N . ASP A 1 206 ? -28.743 3.425 43.861 1.00 22.47 187 ASP A N 1
ATOM 1551 C CA . ASP A 1 206 ? -29.404 3.128 42.589 1.00 22.44 187 ASP A CA 1
ATOM 1552 C C . ASP A 1 206 ? -29.728 1.655 42.624 1.00 21.88 187 ASP A C 1
ATOM 1553 O O . ASP A 1 206 ? -28.850 0.812 42.380 1.00 21.43 187 ASP A O 1
ATOM 1558 N N . GLY A 1 207 ? -30.975 1.354 42.951 1.00 22.25 188 GLY A N 1
ATOM 1559 C CA . GLY A 1 207 ? -31.413 -0.022 43.086 1.00 22.08 188 GLY A CA 1
ATOM 1560 C C . GLY A 1 207 ? -30.583 -0.696 44.159 1.00 21.49 188 GLY A C 1
ATOM 1561 O O . GLY A 1 207 ? -30.493 -0.212 45.293 1.00 21.88 188 GLY A O 1
ATOM 1562 N N . ASP A 1 208 ? -29.926 -1.788 43.773 1.00 21.13 189 ASP A N 1
ATOM 1563 C CA . ASP A 1 208 ? -29.155 -2.600 44.691 1.00 20.80 189 ASP A CA 1
ATOM 1564 C C . ASP A 1 208 ? -27.674 -2.184 44.737 1.00 20.11 189 ASP A C 1
ATOM 1565 O O . ASP A 1 208 ? -26.826 -2.960 45.168 1.00 20.85 189 ASP A O 1
ATOM 1570 N N . LEU A 1 209 ? -27.367 -0.967 44.286 1.00 18.73 190 LEU A N 1
ATOM 1571 C CA . LEU A 1 209 ? -25.997 -0.453 44.375 1.00 18.00 190 LEU A CA 1
ATOM 1572 C C . LEU A 1 209 ? -25.977 0.818 45.224 1.00 17.50 190 LEU A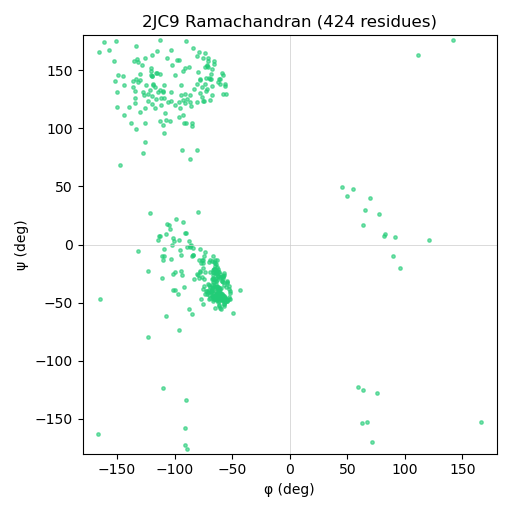 C 1
ATOM 1573 O O . LEU A 1 209 ? -26.763 1.741 44.972 1.00 18.38 190 LEU A O 1
ATOM 1578 N N . PHE A 1 210 ? -25.100 0.858 46.225 1.00 16.50 191 PHE A N 1
ATOM 1579 C CA . PHE A 1 210 ? -24.961 2.051 47.068 1.00 16.32 191 PHE A CA 1
ATOM 1580 C C . PHE A 1 210 ? -23.581 2.664 46.914 1.00 15.67 191 PHE A C 1
ATOM 1581 O O . PHE A 1 210 ? -22.564 1.989 47.122 1.00 14.87 191 PHE A O 1
ATOM 1589 N N . MET A 1 211 ? -23.538 3.955 46.574 1.00 15.10 192 MET A N 1
ATOM 1590 C CA . MET A 1 211 ? -22.293 4.677 46.394 1.00 16.20 192 MET A CA 1
ATOM 1591 C C . MET A 1 211 ? -22.174 5.710 47.500 1.00 14.23 192 MET A C 1
ATOM 1592 O O . MET A 1 211 ? -22.878 6.710 47.475 1.00 14.25 192 MET A O 1
ATOM 1597 N N . SER A 1 212 ? -21.310 5.457 48.469 1.00 13.87 193 SER A N 1
ATOM 1598 C CA . SER A 1 212 ? -21.081 6.435 49.523 1.00 12.99 193 SER A CA 1
ATOM 1599 C C . SER A 1 212 ? -20.302 7.601 48.948 1.00 12.18 193 SER A C 1
ATOM 1600 O O . SER A 1 212 ? -19.539 7.433 48.006 1.00 12.41 193 SER A O 1
ATOM 1603 N N . TYR A 1 213 ? -20.436 8.782 49.559 1.00 12.09 194 TYR A N 1
ATOM 1604 C CA . TYR A 1 213 ? -19.586 9.900 49.179 1.00 12.26 194 TYR A CA 1
ATOM 1605 C C . TYR A 1 213 ? -18.106 9.541 49.383 1.00 12.04 194 TYR A C 1
ATOM 1606 O O . TYR A 1 213 ? -17.232 10.011 48.657 1.00 12.76 194 TYR A O 1
ATOM 1615 N N . ARG A 1 214 ? -17.814 8.696 50.375 1.00 13.29 195 ARG A N 1
ATOM 1616 C CA . ARG A 1 214 ? -16.436 8.310 50.620 1.00 13.68 195 ARG A CA 1
ATOM 1617 C C . ARG A 1 214 ? -15.865 7.488 49.469 1.00 12.66 195 ARG A C 1
ATOM 1618 O O . ARG A 1 214 ? -14.745 7.736 49.030 1.00 12.77 195 ARG A O 1
ATOM 1626 N N . SER A 1 215 ? -16.652 6.529 48.979 1.00 12.68 196 SER A N 1
ATOM 1627 C CA . SER A 1 215 ? -16.221 5.696 47.864 1.00 13.42 196 SER A CA 1
ATOM 1628 C C . SER A 1 215 ? -16.074 6.520 46.586 1.00 12.96 196 SER A C 1
ATOM 1629 O O . SER A 1 215 ? -15.154 6.296 45.796 1.00 13.79 196 SER A O 1
ATOM 1632 N N A MET A 1 216 ? -16.992 7.466 46.408 0.50 12.81 197 MET A N 1
ATOM 1633 N N B MET A 1 216 ? -16.959 7.485 46.391 0.50 13.04 197 MET A N 1
ATOM 1634 C CA A MET A 1 216 ? -16.955 8.410 45.281 0.50 12.78 197 MET A CA 1
ATOM 1635 C CA B MET A 1 216 ? -16.863 8.354 45.213 0.50 13.00 197 MET A CA 1
ATOM 1636 C C A MET A 1 216 ? -15.660 9.228 45.308 0.50 11.99 197 MET A C 1
ATOM 1637 C C B MET A 1 216 ? -15.623 9.244 45.291 0.50 12.06 197 MET A C 1
ATOM 1638 O O A MET A 1 216 ? -14.939 9.332 44.313 0.50 12.33 197 MET A O 1
ATOM 1639 O O B MET A 1 216 ? -14.902 9.428 44.304 0.50 12.22 197 MET A O 1
ATOM 1648 N N . PHE A 1 217 ? -15.359 9.794 46.476 1.00 11.68 198 PHE A N 1
ATOM 1649 C CA . PHE A 1 217 ? -14.154 10.562 46.673 1.00 12.24 198 PHE A CA 1
ATOM 1650 C C . PHE A 1 217 ? -12.923 9.722 46.334 1.00 11.88 198 PHE A C 1
ATOM 1651 O O . PHE A 1 217 ? -11.979 10.178 45.671 1.00 12.07 198 PHE A O 1
ATOM 1659 N N . GLN A 1 218 ? -12.906 8.480 46.816 1.00 12.97 199 GLN A N 1
ATOM 1660 C CA . GLN A 1 218 ? -11.745 7.641 46.581 1.00 13.28 199 GLN A CA 1
ATOM 1661 C C . GLN A 1 218 ? -11.550 7.327 45.085 1.00 12.07 199 GLN A C 1
ATOM 1662 O O . GLN A 1 218 ? -10.431 7.298 44.591 1.00 13.22 199 GLN A O 1
ATOM 1668 N N . ASP A 1 219 ? -12.654 7.138 44.365 1.00 12.49 200 ASP A N 1
ATOM 1669 C CA . ASP A 1 219 ? -12.591 6.943 42.909 1.00 12.94 200 ASP A CA 1
ATOM 1670 C C . ASP A 1 219 ? -12.008 8.177 42.215 1.00 12.16 200 ASP A C 1
ATOM 1671 O O . ASP A 1 219 ? -11.222 8.065 41.259 1.00 12.29 200 ASP A O 1
ATOM 1676 N N . VAL A 1 220 ? -12.412 9.368 42.669 1.00 11.46 201 VAL A N 1
ATOM 1677 C CA . VAL A 1 220 ? -11.914 10.596 42.064 1.00 11.83 201 VAL A CA 1
ATOM 1678 C C . VAL A 1 220 ? -10.413 10.727 42.335 1.00 10.86 201 VAL A C 1
ATOM 1679 O O . VAL A 1 220 ? -9.626 10.994 41.426 1.00 11.71 201 VAL A O 1
ATOM 1683 N N . ARG A 1 221 ? -10.011 10.502 43.581 1.00 12.18 202 ARG A N 1
ATOM 1684 C CA . ARG A 1 221 ? -8.604 10.569 43.932 1.00 13.85 202 ARG A CA 1
ATOM 1685 C C . ARG A 1 221 ? -7.790 9.569 43.120 1.00 13.55 202 ARG A C 1
ATOM 1686 O O . ARG A 1 221 ? -6.708 9.858 42.619 1.00 13.78 202 ARG A O 1
ATOM 1694 N N . ASP A 1 222 ? -8.302 8.353 43.025 1.00 13.65 203 ASP A N 1
ATOM 1695 C CA . ASP A 1 222 ? -7.620 7.317 42.252 1.00 14.14 203 ASP A CA 1
ATOM 1696 C C . ASP A 1 222 ? -7.514 7.705 40.788 1.00 13.49 203 ASP A C 1
ATOM 1697 O O . ASP A 1 222 ? -6.504 7.464 40.160 1.00 14.47 203 ASP A O 1
ATOM 1702 N N . ALA A 1 223 ? -8.560 8.326 40.260 1.00 12.74 204 ALA A N 1
ATOM 1703 C CA . ALA A 1 223 ? -8.587 8.710 38.841 1.00 12.65 204 ALA A CA 1
ATOM 1704 C C . ALA A 1 223 ? -7.599 9.851 38.548 1.00 12.69 204 ALA A C 1
ATOM 1705 O O . ALA A 1 223 ? -6.914 9.838 37.517 1.00 12.99 204 ALA A O 1
ATOM 1707 N N . VAL A 1 224 ? -7.491 10.820 39.465 1.00 12.71 205 VAL A N 1
ATOM 1708 C CA . VAL A 1 224 ? -6.500 11.902 39.312 1.00 12.97 205 VAL A CA 1
ATOM 1709 C C . VAL A 1 224 ? -5.091 11.311 39.335 1.00 13.19 205 VAL A C 1
ATOM 1710 O O . VAL A 1 224 ? -4.245 11.608 38.484 1.00 13.32 205 VAL A O 1
ATOM 1714 N N . ASP A 1 225 ? -4.816 10.454 40.309 1.00 13.85 206 ASP A N 1
ATOM 1715 C CA . ASP A 1 225 ? -3.507 9.807 40.374 1.00 15.05 206 ASP A CA 1
ATOM 1716 C C . ASP A 1 225 ? -3.248 9.034 39.074 1.00 14.92 206 ASP A C 1
ATOM 1717 O O . ASP A 1 225 ? -2.169 9.103 38.501 1.00 14.94 206 ASP A O 1
ATOM 1722 N N . TRP A 1 226 ? -4.256 8.307 38.611 1.00 15.16 207 TRP A N 1
ATOM 1723 C CA . TRP A 1 226 ? -4.128 7.514 37.386 1.00 15.68 207 TRP A CA 1
ATOM 1724 C C . TRP A 1 226 ? -3.782 8.404 36.180 1.00 15.48 207 TRP A C 1
ATOM 1725 O O . TRP A 1 226 ? -2.863 8.096 35.396 1.00 16.15 207 TRP A O 1
ATOM 1736 N N . VAL A 1 227 ? -4.478 9.516 36.007 1.00 14.78 208 VAL A N 1
ATOM 1737 C CA . VAL A 1 227 ? -4.192 10.323 34.815 1.00 15.34 208 VAL A CA 1
ATOM 1738 C C . VAL A 1 227 ? -2.756 10.838 34.819 1.00 15.11 208 VAL A C 1
ATOM 1739 O O . VAL A 1 227 ? -2.110 10.915 33.760 1.00 14.99 208 VAL A O 1
ATOM 1743 N N . HIS A 1 228 ? -2.257 11.178 36.003 1.00 14.74 209 HIS A N 1
ATOM 1744 C CA . HIS A 1 228 ? -0.897 11.676 36.126 1.00 16.37 209 HIS A CA 1
ATOM 1745 C C . HIS A 1 228 ? 0.161 10.570 35.970 1.00 17.00 209 HIS A C 1
ATOM 1746 O O . HIS A 1 228 ? 1.277 10.813 35.516 1.00 16.84 209 HIS A O 1
ATOM 1753 N N . TYR A 1 229 ? -0.168 9.343 36.341 1.00 18.70 210 TYR A N 1
ATOM 1754 C CA . TYR A 1 229 ? 0.862 8.300 36.428 1.00 21.01 210 TYR A CA 1
ATOM 1755 C C . TYR A 1 229 ? 0.757 7.204 35.386 1.00 21.75 210 TYR A C 1
ATOM 1756 O O . TYR A 1 229 ? 1.786 6.658 34.981 1.00 23.49 210 TYR A O 1
ATOM 1765 N N . LYS A 1 230 ? -0.449 6.929 34.918 1.00 21.45 211 LYS A N 1
ATOM 1766 C CA . LYS A 1 230 ? -0.720 5.844 33.966 1.00 22.25 211 LYS A CA 1
ATOM 1767 C C . LYS A 1 230 ? -1.391 6.342 32.684 1.00 21.59 211 LYS A C 1
ATOM 1768 O O . LYS A 1 230 ? -1.318 5.701 31.628 1.00 22.74 211 LYS A O 1
ATOM 1774 N N . GLY A 1 231 ? -2.043 7.493 32.764 1.00 19.42 212 GLY A N 1
ATOM 1775 C CA . GLY A 1 231 ? -2.776 8.060 31.663 1.00 19.48 212 GLY A CA 1
ATOM 1776 C C . GLY A 1 231 ? -1.929 8.992 30.806 1.00 18.64 212 GLY A C 1
ATOM 1777 O O . GLY A 1 231 ? -0.698 8.916 30.840 1.00 19.97 212 GLY A O 1
ATOM 1778 N N . SER A 1 232 ? -2.610 9.885 30.089 1.00 17.38 213 SER A N 1
ATOM 1779 C CA . SER A 1 232 ? -2.014 10.687 29.028 1.00 17.46 213 SER A CA 1
ATOM 1780 C C . SER A 1 232 ? -1.674 12.137 29.408 1.00 17.18 213 SER A C 1
ATOM 1781 O O . SER A 1 232 ? -1.279 12.905 28.551 1.00 17.51 213 SER A O 1
ATOM 1784 N N . LEU A 1 233 ? -1.832 12.513 30.681 1.00 16.20 214 LEU A N 1
ATOM 1785 C CA . LEU A 1 233 ? -1.723 13.935 31.041 1.00 16.32 214 LEU A CA 1
ATOM 1786 C C . LEU A 1 233 ? -0.318 14.452 30.758 1.00 15.20 214 LEU A C 1
ATOM 1787 O O . LEU A 1 233 ? -0.158 15.502 30.148 1.00 15.98 214 LEU A O 1
ATOM 1792 N N . LYS A 1 234 ? 0.699 13.715 31.184 1.00 15.26 215 LYS A N 1
ATOM 1793 C CA . LYS A 1 234 ? 2.080 14.157 30.986 1.00 15.62 215 LYS A CA 1
ATOM 1794 C C . LYS A 1 234 ? 2.433 14.230 29.498 1.00 16.42 215 LYS A C 1
ATOM 1795 O O . LYS A 1 234 ? 3.010 15.213 29.049 1.00 16.28 215 LYS A O 1
ATOM 1801 N N . GLU A 1 235 ? 2.012 13.222 28.734 1.00 17.12 216 GLU A N 1
ATOM 1802 C CA . GLU A 1 235 ? 2.267 13.238 27.284 1.00 18.39 216 GLU A CA 1
ATOM 1803 C C . GLU A 1 235 ? 1.662 14.478 26.623 1.00 17.69 216 GLU A C 1
ATOM 1804 O O . GLU A 1 235 ? 2.327 15.148 25.813 1.00 18.49 216 GLU A O 1
ATOM 1810 N N . LYS A 1 236 ? 0.401 14.781 26.950 1.00 17.02 217 LYS A N 1
ATOM 1811 C CA . LYS A 1 236 ? -0.300 15.936 26.382 1.00 18.06 217 LYS A CA 1
ATOM 1812 C C . LYS A 1 236 ? 0.339 17.247 26.826 1.00 17.48 217 LYS A C 1
ATOM 1813 O O . LYS A 1 236 ? 0.393 18.216 26.080 1.00 18.11 217 LYS A O 1
ATOM 1819 N N . THR A 1 237 ? 0.826 17.282 28.063 1.00 16.01 218 THR A N 1
ATOM 1820 C CA . THR A 1 237 ? 1.504 18.479 28.551 1.00 16.89 218 THR A CA 1
ATOM 1821 C C . THR A 1 237 ? 2.775 18.753 27.760 1.00 17.10 218 THR A C 1
ATOM 1822 O O . THR A 1 237 ? 2.987 19.856 27.288 1.00 17.37 218 THR A O 1
ATOM 1826 N N A VAL A 1 238 ? 3.619 17.734 27.639 0.50 17.55 219 VAL A N 1
ATOM 1827 N N B VAL A 1 238 ? 3.618 17.738 27.623 0.50 17.28 219 VAL A N 1
ATOM 1828 C CA A VAL A 1 238 ? 4.936 17.877 27.011 0.50 18.61 219 VAL A CA 1
ATOM 1829 C CA B VAL A 1 238 ? 4.932 17.943 27.021 0.50 18.18 219 VAL A CA 1
ATOM 1830 C C A VAL A 1 238 ? 4.824 18.142 25.512 0.50 19.22 219 VAL A C 1
ATOM 1831 C C B VAL A 1 238 ? 4.867 18.064 25.502 0.50 18.93 219 VAL A C 1
ATOM 1832 O O A VAL A 1 238 ? 5.693 18.784 24.924 0.50 19.54 219 VAL A O 1
ATOM 1833 O O B VAL A 1 238 ? 5.837 18.509 24.890 0.50 19.24 219 VAL A O 1
ATOM 1840 N N . GLU A 1 239 ? 3.734 17.693 24.906 1.00 19.47 220 GLU A N 1
ATOM 1841 C CA . GLU A 1 239 ? 3.548 17.872 23.449 1.00 20.82 220 GLU A CA 1
ATOM 1842 C C . GLU A 1 239 ? 3.116 19.298 23.104 1.00 20.77 220 GLU A C 1
ATOM 1843 O O . GLU A 1 239 ? 3.202 19.687 21.941 1.00 22.87 220 GLU A O 1
ATOM 1849 N N . ASN A 1 240 ? 2.722 20.095 24.101 1.00 20.43 221 ASN A N 1
ATOM 1850 C CA . ASN A 1 240 ? 2.390 21.494 23.913 1.00 19.35 221 ASN A CA 1
ATOM 1851 C C . ASN A 1 240 ? 2.757 22.317 25.156 1.00 18.41 221 ASN A C 1
ATOM 1852 O O . ASN A 1 240 ? 1.899 22.879 25.837 1.00 17.96 221 ASN A O 1
ATOM 1857 N N . LEU A 1 241 ? 4.056 22.422 25.372 1.00 17.77 222 LEU A N 1
ATOM 1858 C CA . LEU A 1 241 ? 4.568 23.083 26.562 1.00 18.31 222 LEU A CA 1
ATOM 1859 C C . LEU A 1 241 ? 4.196 24.553 26.617 1.00 18.24 222 LEU A C 1
ATOM 1860 O O . LEU A 1 241 ? 3.915 25.089 27.676 1.00 18.13 222 LEU A O 1
ATOM 1865 N N . GLU A 1 242 ? 4.176 25.218 25.463 1.00 18.40 223 GLU A N 1
ATOM 1866 C CA . GLU A 1 242 ? 3.813 26.620 25.418 1.00 18.68 223 GLU A CA 1
ATOM 1867 C C . GLU A 1 242 ? 2.366 26.857 25.857 1.00 18.41 223 GLU A C 1
ATOM 1868 O O . GLU A 1 242 ? 2.056 27.881 26.486 1.00 19.56 223 GLU A O 1
ATOM 1874 N N . LYS A 1 243 ? 1.484 25.910 25.552 1.00 17.60 224 LYS A N 1
ATOM 1875 C CA . LYS A 1 243 ? 0.088 26.034 25.968 1.00 17.55 224 LYS A CA 1
ATOM 1876 C C . LYS A 1 243 ? -0.066 25.880 27.489 1.00 16.34 224 LYS A C 1
ATOM 1877 O O . LYS A 1 243 ? -0.931 26.515 28.102 1.00 17.03 224 LYS A O 1
ATOM 1883 N N . TYR A 1 244 ? 0.766 25.014 28.067 1.00 15.49 225 TYR A N 1
ATOM 1884 C CA . TYR A 1 244 ? 0.540 24.571 29.445 1.00 14.52 225 TYR A CA 1
ATOM 1885 C C . TYR A 1 244 ? 1.509 25.057 30.514 1.00 14.61 225 TYR A C 1
ATOM 1886 O O . TYR A 1 244 ? 1.163 24.936 31.679 1.00 13.83 225 TYR A O 1
ATOM 1895 N N . VAL A 1 245 ? 2.658 25.625 30.156 1.00 13.73 226 VAL A N 1
ATOM 1896 C CA . VAL A 1 245 ? 3.698 25.925 31.165 1.00 14.27 226 VAL A CA 1
ATOM 1897 C C . VAL A 1 245 ? 4.266 27.328 30.994 1.00 14.13 226 VAL A C 1
ATOM 1898 O O . VAL A 1 245 ? 4.663 27.687 29.883 1.00 14.07 226 VAL A O 1
ATOM 1902 N N . VAL A 1 246 ? 4.242 28.125 32.061 1.00 14.42 227 VAL A N 1
ATOM 1903 C CA . VAL A 1 246 ? 4.888 29.448 32.056 1.00 15.78 227 VAL A CA 1
ATOM 1904 C C . VAL A 1 246 ? 6.400 29.310 31.969 1.00 16.59 227 VAL A C 1
ATOM 1905 O O . VAL A 1 246 ? 7.008 28.506 32.656 1.00 16.29 227 VAL A O 1
ATOM 1909 N N . LYS A 1 247 ? 6.991 30.155 31.126 1.00 18.18 228 LYS A N 1
ATOM 1910 C CA . LYS A 1 247 ? 8.395 30.168 30.838 1.00 19.23 228 LYS A CA 1
ATOM 1911 C C . LYS A 1 247 ? 8.906 31.591 31.127 1.00 17.89 228 LYS A C 1
ATOM 1912 O O . LYS A 1 247 ? 8.244 32.546 30.753 1.00 18.74 228 LYS A O 1
ATOM 1918 N N . ASP A 1 248 ? 10.066 31.715 31.766 1.00 17.13 229 ASP A N 1
ATOM 1919 C CA . ASP A 1 248 ? 10.601 33.013 32.236 1.00 16.87 229 ASP A CA 1
ATOM 1920 C C . ASP A 1 248 ? 12.106 33.061 32.106 1.00 15.84 229 ASP A C 1
ATOM 1921 O O . ASP A 1 248 ? 12.837 32.443 32.862 1.00 18.06 229 ASP A O 1
ATOM 1926 N N . GLY A 1 249 ? 12.583 33.906 31.193 1.00 16.20 230 GLY A N 1
ATOM 1927 C CA . GLY A 1 249 ? 14.018 34.003 30.967 1.00 15.69 230 GLY A CA 1
ATOM 1928 C C . GLY A 1 249 ? 14.857 34.489 32.142 1.00 15.63 230 GLY A C 1
ATOM 1929 O O . GLY A 1 249 ? 16.093 34.367 32.120 1.00 16.71 230 GLY A O 1
ATOM 1930 N N . LYS A 1 250 ? 14.189 35.032 33.165 1.00 15.87 231 LYS A N 1
ATOM 1931 C CA . LYS A 1 250 ? 14.867 35.478 34.380 1.00 16.42 231 LYS A CA 1
ATOM 1932 C C . LYS A 1 250 ? 15.266 34.303 35.276 1.00 16.36 231 LYS A C 1
ATOM 1933 O O . LYS A 1 250 ? 16.100 34.471 36.166 1.00 17.02 231 LYS A O 1
ATOM 1939 N N . LEU A 1 251 ? 14.734 33.101 35.009 1.00 16.02 232 LEU A N 1
ATOM 1940 C CA . LEU A 1 251 ? 15.076 31.954 35.879 1.00 15.93 232 LEU A CA 1
ATOM 1941 C C . LEU A 1 251 ? 16.555 31.645 35.924 1.00 15.35 232 LEU A C 1
ATOM 1942 O O . LEU A 1 251 ? 17.132 31.552 36.999 1.00 14.61 232 LEU A O 1
ATOM 1947 N N . PRO A 1 252 ? 17.209 31.409 34.758 1.00 14.97 233 PRO A N 1
ATOM 1948 C CA . PRO A 1 252 ? 18.632 31.169 34.903 1.00 15.60 233 PRO A CA 1
ATOM 1949 C C . PRO A 1 252 ? 19.418 32.307 35.478 1.00 14.48 233 PRO A C 1
ATOM 1950 O O . PRO A 1 252 ? 20.495 32.079 36.042 1.00 15.80 233 PRO A O 1
ATOM 1954 N N . LEU A 1 253 ? 18.934 33.539 35.298 1.00 15.78 234 LEU A N 1
ATOM 1955 C CA . LEU A 1 253 ? 19.594 34.668 35.915 1.00 16.23 234 LEU A CA 1
ATOM 1956 C C . LEU A 1 253 ? 19.570 34.530 37.431 1.00 14.36 234 LEU A C 1
ATOM 1957 O O . LEU A 1 253 ? 20.605 34.615 38.065 1.00 15.39 234 LEU A O 1
ATOM 1962 N N . LEU A 1 254 ? 18.381 34.312 38.004 1.00 14.84 235 LEU A N 1
ATOM 1963 C CA . LEU A 1 254 ? 18.298 34.146 39.464 1.00 15.64 235 LEU A CA 1
ATOM 1964 C C . LEU A 1 254 ? 19.147 32.979 39.967 1.00 14.83 235 LEU A C 1
ATOM 1965 O O . LEU A 1 254 ? 19.897 33.116 40.915 1.00 14.53 235 LEU A O 1
ATOM 1970 N N . LEU A 1 255 ? 19.043 31.806 39.323 1.00 15.00 236 LEU A N 1
ATOM 1971 C CA . LEU A 1 255 ? 19.852 30.670 39.774 1.00 15.44 236 LEU A CA 1
ATOM 1972 C C . LEU A 1 255 ? 21.330 30.892 39.653 1.00 15.74 236 LEU A C 1
ATOM 1973 O O . LEU A 1 255 ? 22.082 30.472 40.506 1.00 16.50 236 LEU A O 1
ATOM 1978 N N . SER A 1 256 ? 21.786 31.549 38.556 1.00 16.32 237 SER A N 1
ATOM 1979 C CA . SER A 1 256 ? 23.197 31.829 38.444 1.00 17.24 237 SER A CA 1
ATOM 1980 C C . SER A 1 256 ? 23.672 32.741 39.560 1.00 16.81 237 SER A C 1
ATOM 1981 O O . SER A 1 256 ? 24.759 32.562 40.095 1.00 18.99 237 SER A O 1
ATOM 1984 N N . ARG A 1 257 ? 22.827 33.693 39.946 1.00 17.79 238 ARG A N 1
ATOM 1985 C CA . ARG A 1 257 ? 23.172 34.598 41.047 1.00 18.33 238 ARG A CA 1
ATOM 1986 C C . ARG A 1 257 ? 23.232 33.872 42.404 1.00 18.09 238 ARG A C 1
ATOM 1987 O O . ARG A 1 257 ? 24.138 34.091 43.205 1.00 18.02 238 ARG A O 1
ATOM 1995 N N . MET A 1 258 ? 22.302 32.952 42.622 1.00 18.48 239 MET A N 1
ATOM 1996 C CA . MET A 1 258 ? 22.331 32.152 43.833 1.00 18.40 239 MET A CA 1
ATOM 1997 C C . MET A 1 258 ? 23.611 31.311 43.924 1.00 19.26 239 MET A C 1
ATOM 1998 O O . MET A 1 258 ? 24.209 31.184 44.995 1.00 19.64 239 MET A O 1
ATOM 2003 N N . LYS A 1 259 ? 24.050 30.756 42.791 1.00 20.75 240 LYS A N 1
ATOM 2004 C CA . LYS A 1 259 ? 25.257 29.927 42.771 1.00 23.42 240 LYS A CA 1
ATOM 2005 C C . LYS A 1 259 ? 26.519 30.730 43.066 1.00 23.93 240 LYS A C 1
ATOM 2006 O O . LYS A 1 259 ? 27.511 30.182 43.532 1.00 25.07 240 LYS A O 1
ATOM 2012 N N . GLU A 1 260 ? 26.475 32.036 42.817 1.00 25.19 241 GLU A N 1
ATOM 2013 C CA . GLU A 1 260 ? 27.587 32.923 43.165 1.00 26.44 241 GLU A CA 1
ATOM 2014 C C . GLU A 1 260 ? 27.790 33.033 44.679 1.00 25.68 241 GLU A C 1
ATOM 2015 O O . GLU A 1 260 ? 28.924 33.160 45.152 1.00 26.65 241 GLU A O 1
ATOM 2021 N N . VAL A 1 261 ? 26.708 32.943 45.458 1.00 24.55 242 VAL A N 1
ATOM 2022 C CA . VAL A 1 261 ? 26.814 33.101 46.905 1.00 23.90 242 VAL A CA 1
ATOM 2023 C C . VAL A 1 261 ? 26.574 31.824 47.700 1.00 22.92 242 VAL A C 1
ATOM 2024 O O . VAL A 1 261 ? 26.804 31.795 48.910 1.00 23.87 242 VAL A O 1
ATOM 2028 N N . GLY A 1 262 ? 26.104 30.760 47.047 1.00 20.97 243 GLY A N 1
ATOM 2029 C CA . GLY A 1 262 ? 25.814 29.529 47.778 1.00 20.73 243 GLY A CA 1
ATOM 2030 C C . GLY A 1 262 ? 25.614 28.372 46.846 1.00 18.92 243 GLY A C 1
ATOM 2031 O O . GLY A 1 262 ? 26.025 28.413 45.699 1.00 20.28 243 GLY A O 1
ATOM 2032 N N . LYS A 1 263 ? 25.010 27.321 47.370 1.00 16.17 244 LYS A N 1
ATOM 2033 C CA . LYS A 1 263 ? 24.714 26.140 46.610 1.00 15.80 244 LYS A CA 1
ATOM 2034 C C . LYS A 1 263 ? 23.228 26.143 46.242 1.00 14.72 244 LYS A C 1
ATOM 2035 O O . LYS A 1 263 ? 22.391 26.770 46.910 1.00 14.63 244 LYS A O 1
ATOM 2041 N N . VAL A 1 264 ? 22.909 25.450 45.150 1.00 12.74 245 VAL A N 1
ATOM 2042 C CA . VAL A 1 264 ? 21.557 25.368 44.621 1.00 12.67 245 VAL A CA 1
ATOM 2043 C C . VAL A 1 264 ? 21.165 23.911 44.417 1.00 12.00 245 VAL A C 1
ATOM 2044 O O . VAL A 1 264 ? 21.934 23.145 43.858 1.00 12.14 245 VAL A O 1
ATOM 2048 N N . PHE A 1 265 ? 19.991 23.525 44.898 1.00 10.44 246 PHE A N 1
ATOM 2049 C CA . PHE A 1 265 ? 19.553 22.155 44.691 1.00 10.66 246 PHE A CA 1
ATOM 2050 C C . PHE A 1 265 ? 18.107 22.050 44.262 1.00 10.17 246 PHE A C 1
ATOM 2051 O O . PHE A 1 265 ? 17.302 22.953 44.508 1.00 10.31 246 PHE A O 1
ATOM 2059 N N . LEU A 1 266 ? 17.792 20.918 43.627 1.00 10.25 247 LEU A N 1
ATOM 2060 C CA . LEU A 1 266 ? 16.431 20.564 43.239 1.00 9.83 247 LEU A CA 1
ATOM 2061 C C . LEU A 1 266 ? 16.064 19.330 44.067 1.00 9.86 247 LEU A C 1
ATOM 2062 O O . LEU A 1 266 ? 16.858 18.388 44.105 1.00 10.68 247 LEU A O 1
ATOM 2067 N N . ALA A 1 267 ? 14.893 19.338 44.702 1.00 9.79 248 ALA A N 1
ATOM 2068 C CA . ALA A 1 267 ? 14.375 18.158 45.391 1.00 10.25 248 ALA A CA 1
ATOM 2069 C C . ALA A 1 267 ? 12.887 18.112 45.046 1.00 9.71 248 ALA A C 1
ATOM 2070 O O . ALA A 1 267 ? 12.111 18.934 45.507 1.00 11.17 248 ALA A O 1
ATOM 2072 N N . THR A 1 268 ? 12.532 17.199 44.156 1.00 9.66 249 THR A N 1
ATOM 2073 C CA . THR A 1 268 ? 11.229 17.161 43.549 1.00 10.07 249 THR A CA 1
ATOM 2074 C C . THR A 1 268 ? 10.624 15.767 43.642 1.00 9.69 249 THR A C 1
ATOM 2075 O O . THR A 1 268 ? 11.347 14.773 43.580 1.00 10.61 249 THR A O 1
ATOM 2079 N N . ASN A 1 269 ? 9.308 15.718 43.770 1.00 9.78 250 ASN A N 1
ATOM 2080 C CA . ASN A 1 269 ? 8.605 14.443 43.784 1.00 9.64 250 ASN A CA 1
ATOM 2081 C C . ASN 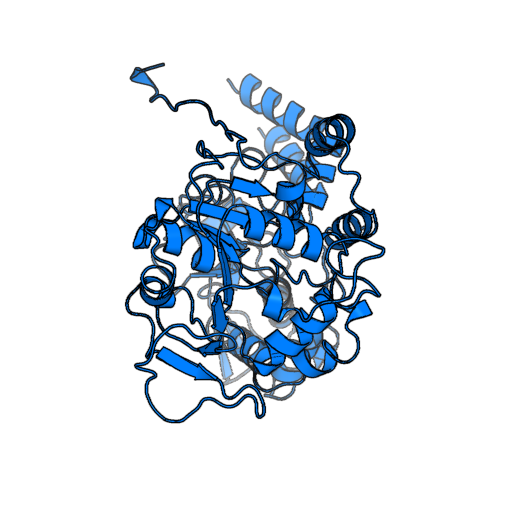A 1 269 ? 8.490 13.795 42.402 1.00 10.40 250 ASN A C 1
ATOM 2082 O O . ASN A 1 269 ? 8.231 12.593 42.317 1.00 11.29 250 ASN A O 1
ATOM 2087 N N . SER A 1 270 ? 8.644 14.591 41.342 1.00 10.54 251 SER A N 1
ATOM 2088 C CA . SER A 1 270 ? 8.574 14.088 39.975 1.00 10.88 251 SER A CA 1
ATOM 2089 C C . SER A 1 270 ? 9.723 13.144 39.659 1.00 11.19 251 SER A C 1
ATOM 2090 O O . SER A 1 270 ? 10.774 13.197 40.299 1.00 10.50 251 SER A O 1
ATOM 2093 N N . ASP A 1 271 ? 9.533 12.298 38.644 1.00 11.54 252 ASP A N 1
ATOM 2094 C CA . ASP A 1 271 ? 10.587 11.384 38.208 1.00 12.18 252 ASP A CA 1
ATOM 2095 C C . ASP A 1 271 ? 11.552 12.048 37.241 1.00 11.76 252 ASP A C 1
ATOM 2096 O O . ASP A 1 271 ? 11.328 13.195 36.801 1.00 11.76 252 ASP A O 1
ATOM 2101 N N . TYR A 1 272 ? 12.666 11.374 36.953 1.00 12.08 253 TYR A N 1
ATOM 2102 C CA . TYR A 1 272 ? 13.705 12.018 36.142 1.00 12.30 253 TYR A CA 1
ATOM 2103 C C . TYR A 1 272 ? 13.220 12.387 34.746 1.00 12.57 253 TYR A C 1
ATOM 2104 O O . TYR A 1 272 ? 13.471 13.494 34.289 1.00 12.09 253 TYR A O 1
ATOM 2113 N N . LYS A 1 273 ? 12.528 11.474 34.065 1.00 12.96 254 LYS A N 1
ATOM 2114 C CA . LYS A 1 273 ? 12.172 11.731 32.664 1.00 14.22 254 LYS A CA 1
ATOM 2115 C C . LYS A 1 273 ? 11.273 12.961 32.542 1.00 13.15 254 LYS A C 1
ATOM 2116 O O . LYS A 1 273 ? 11.506 13.827 31.699 1.00 14.08 254 LYS A O 1
ATOM 2122 N N . TYR A 1 274 ? 10.274 13.075 33.414 1.00 12.66 255 TYR A N 1
ATOM 2123 C CA . TYR A 1 274 ? 9.360 14.226 33.342 1.00 11.73 255 TYR A CA 1
ATOM 2124 C C . TYR A 1 274 ? 10.085 15.515 33.800 1.00 11.54 255 TYR A C 1
ATOM 2125 O O . TYR A 1 274 ? 9.929 16.593 33.194 1.00 12.34 255 TYR A O 1
ATOM 2134 N N . THR A 1 275 ? 10.889 15.394 34.860 1.00 10.77 256 THR A N 1
ATOM 2135 C CA . THR A 1 275 ? 11.682 16.530 35.352 1.00 10.48 256 THR A CA 1
ATOM 2136 C C . THR A 1 275 ? 12.566 17.081 34.232 1.00 11.03 256 THR A C 1
ATOM 2137 O O . THR A 1 275 ? 12.612 18.291 34.012 1.00 11.58 256 THR A O 1
ATOM 2141 N N . ASP A 1 276 ? 13.230 16.180 33.510 1.00 11.38 257 ASP A N 1
ATOM 2142 C CA . ASP A 1 276 ? 14.113 16.581 32.409 1.00 11.64 257 ASP A CA 1
ATOM 2143 C C . ASP A 1 276 ? 13.342 17.299 31.300 1.00 11.83 257 ASP A C 1
ATOM 2144 O O . ASP A 1 276 ? 13.784 18.358 30.790 1.00 12.09 257 ASP A O 1
ATOM 2149 N N . LYS A 1 277 ? 12.175 16.788 30.951 1.00 11.70 258 LYS A N 1
ATOM 2150 C CA . LYS A 1 277 ? 11.383 17.446 29.915 1.00 12.58 258 LYS A CA 1
ATOM 2151 C C . LYS A 1 277 ? 10.982 18.860 30.307 1.00 11.55 258 LYS A C 1
ATOM 2152 O O . LYS A 1 277 ? 11.099 19.824 29.531 1.00 12.07 258 LYS A O 1
ATOM 2158 N N . ILE A 1 278 ? 10.461 18.987 31.511 1.00 11.32 259 ILE A N 1
ATOM 2159 C CA . ILE A 1 278 ? 9.953 20.285 31.964 1.00 10.79 259 ILE A CA 1
ATOM 2160 C C . ILE A 1 278 ? 11.099 21.258 32.193 1.00 10.43 259 ILE A C 1
ATOM 2161 O O . ILE A 1 278 ? 11.040 22.410 31.752 1.00 11.13 259 ILE A O 1
ATOM 2166 N N . MET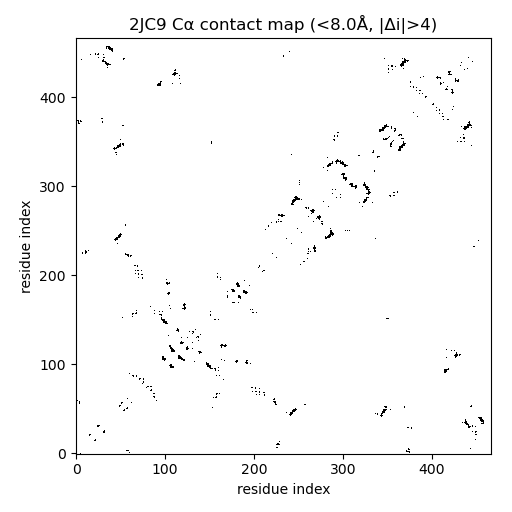 A 1 279 ? 12.142 20.802 32.880 1.00 10.32 260 MET A N 1
ATOM 2167 C CA . MET A 1 279 ? 13.288 21.669 33.132 1.00 10.46 260 MET A CA 1
ATOM 2168 C C . MET A 1 279 ? 13.926 22.126 31.837 1.00 11.59 260 MET A C 1
ATOM 2169 O O . MET A 1 279 ? 14.335 23.290 31.733 1.00 11.12 260 MET A O 1
ATOM 2174 N N . THR A 1 280 ? 14.037 21.232 30.861 1.00 11.11 261 THR A N 1
ATOM 2175 C CA . THR A 1 280 ? 14.632 21.628 29.582 1.00 11.51 261 THR A CA 1
ATOM 2176 C C . THR A 1 280 ? 13.832 22.789 28.990 1.00 11.94 261 THR A C 1
ATOM 2177 O O . THR A 1 280 ? 14.391 23.788 28.514 1.00 13.07 261 THR A O 1
ATOM 2181 N N . TYR A 1 281 ? 12.512 22.680 29.008 1.00 12.86 262 TYR A N 1
ATOM 2182 C CA . TYR A 1 281 ? 11.640 23.758 28.519 1.00 12.58 262 TYR A CA 1
ATOM 2183 C C . TYR A 1 281 ? 11.830 25.065 29.277 1.00 13.18 262 TYR A C 1
ATOM 2184 O O . TYR A 1 281 ? 11.924 26.133 28.669 1.00 14.48 262 TYR A O 1
ATOM 2193 N N . LEU A 1 282 ? 11.933 24.988 30.603 1.00 12.00 263 LEU A N 1
ATOM 2194 C CA . LEU A 1 282 ? 12.096 26.181 31.413 1.00 12.27 263 LEU A CA 1
ATOM 2195 C C . LEU A 1 282 ? 13.384 26.937 31.132 1.00 12.68 263 LEU A C 1
ATOM 2196 O O . LEU A 1 282 ? 13.455 28.128 31.455 1.00 14.98 263 LEU A O 1
ATOM 2201 N N . PHE A 1 283 ? 14.390 26.257 30.590 1.00 11.90 264 PHE A N 1
ATOM 2202 C CA . PHE A 1 283 ? 15.664 26.896 30.229 1.00 12.29 264 PHE A CA 1
ATOM 2203 C C . PHE A 1 283 ? 15.837 27.054 28.710 1.00 12.96 264 PHE A C 1
ATOM 2204 O O . PHE A 1 283 ? 16.923 27.431 28.262 1.00 12.66 264 PHE A O 1
ATOM 2212 N N . ASP A 1 284 ? 14.775 26.785 27.950 1.00 13.96 265 ASP A N 1
ATOM 2213 C CA . ASP A 1 284 ? 14.835 26.840 26.490 1.00 15.06 265 ASP A CA 1
ATOM 2214 C C . ASP A 1 284 ? 14.725 28.281 25.962 1.00 15.47 265 ASP A C 1
ATOM 2215 O O . ASP A 1 284 ? 13.659 28.757 25.585 1.00 15.50 265 ASP A O 1
ATOM 2220 N N . PHE A 1 285 ? 15.861 28.960 25.993 1.00 15.10 266 PHE A N 1
ATOM 2221 C CA . PHE A 1 285 ? 16.050 30.315 25.459 1.00 15.83 266 PHE A CA 1
ATOM 2222 C C . PHE A 1 285 ? 17.314 30.288 24.632 1.00 16.11 266 PHE A C 1
ATOM 2223 O O . PHE A 1 285 ? 18.161 29.438 24.836 1.00 15.22 266 PHE A O 1
ATOM 2231 N N . PRO A 1 286 ? 17.481 31.268 23.716 1.00 17.53 267 PRO A N 1
ATOM 2232 C CA . PRO A 1 286 ? 18.699 31.334 22.925 1.00 18.54 267 PRO A CA 1
ATOM 2233 C C . PRO A 1 286 ? 19.893 31.956 23.679 1.00 19.37 267 PRO A C 1
ATOM 2234 O O . PRO A 1 286 ? 20.793 32.576 23.046 1.00 22.29 267 PRO A O 1
ATOM 2238 N N . HIS A 1 287 ? 19.894 31.814 25.002 1.00 18.02 268 HIS A N 1
ATOM 2239 C CA . HIS A 1 287 ? 20.892 32.387 25.862 1.00 17.36 268 HIS A CA 1
ATOM 2240 C C . HIS A 1 287 ? 20.929 31.600 27.174 1.00 16.25 268 HIS A C 1
ATOM 2241 O O . HIS A 1 287 ? 20.031 30.795 27.427 1.00 16.50 268 HIS A O 1
ATOM 2248 N N . GLY A 1 288 ? 21.975 31.840 27.955 1.00 15.80 269 GLY A N 1
ATOM 2249 C CA . GLY A 1 288 ? 22.099 31.340 29.316 1.00 15.94 269 GLY A CA 1
ATOM 2250 C C . GLY A 1 288 ? 21.516 32.310 30.333 1.00 15.49 269 GLY A C 1
ATOM 2251 O O . GLY A 1 288 ? 20.421 32.808 30.150 1.00 17.54 269 GLY A O 1
ATOM 2252 N N . PRO A 1 289 ? 22.238 32.568 31.417 1.00 15.28 270 PRO A N 1
ATOM 2253 C CA . PRO A 1 289 ? 21.670 33.471 32.452 1.00 16.26 270 PRO A CA 1
ATOM 2254 C C . PRO A 1 289 ? 21.120 34.797 31.937 1.00 17.03 270 PRO A C 1
ATOM 2255 O O . PRO A 1 289 ? 20.078 35.235 32.357 1.00 18.38 270 PRO A O 1
ATOM 2259 N N A LYS A 1 290 ? 21.814 35.454 31.019 0.50 16.50 271 LYS A N 1
ATOM 2260 N N B LYS A 1 290 ? 21.838 35.405 30.989 0.50 16.39 271 LYS A N 1
ATOM 2261 C CA A LYS A 1 290 ? 21.293 36.715 30.488 0.50 16.83 271 LYS A CA 1
ATOM 2262 C CA B LYS A 1 290 ? 21.503 36.729 30.455 0.50 16.85 271 LYS A CA 1
ATOM 2263 C C A LYS A 1 290 ? 21.475 36.718 28.991 0.50 16.41 271 LYS A C 1
ATOM 2264 C C B LYS A 1 290 ? 21.489 36.671 28.933 0.50 16.33 271 LYS A C 1
ATOM 2265 O O A LYS A 1 290 ? 22.326 36.002 28.475 0.50 15.16 271 LYS A O 1
ATOM 2266 O O B LYS A 1 290 ? 22.203 35.869 28.340 0.50 14.95 271 LYS A O 1
ATOM 2277 N N . PRO A 1 291 ? 20.659 37.506 28.280 1.00 16.37 272 PRO A N 1
ATOM 2278 C CA . PRO A 1 291 ? 20.806 37.626 26.835 1.00 16.58 272 PRO A CA 1
ATOM 2279 C C . PRO A 1 291 ? 22.266 37.884 26.431 1.00 15.17 272 PRO A C 1
ATOM 2280 O O . PRO A 1 291 ? 22.992 38.601 27.139 1.00 15.32 272 PRO A O 1
ATOM 2284 N N . GLY A 1 292 ? 22.707 37.238 25.358 1.00 14.83 273 GLY A N 1
ATOM 2285 C CA . GLY A 1 292 ? 24.091 37.329 24.935 1.00 15.11 273 GLY A CA 1
ATOM 2286 C C . GLY A 1 292 ? 25.004 36.219 25.412 1.00 15.15 273 GLY A C 1
ATOM 2287 O O . GLY A 1 292 ? 26.066 35.991 24.840 1.00 15.25 273 GLY A O 1
ATOM 2288 N N . SER A 1 293 ? 24.598 35.515 26.480 1.00 13.82 274 SER A N 1
ATOM 2289 C CA . SER A 1 293 ? 25.428 34.455 27.052 1.00 13.53 274 SER A CA 1
ATOM 2290 C C . SER A 1 293 ? 25.085 33.135 26.415 1.00 13.12 274 SER A C 1
ATOM 2291 O O . SER A 1 293 ? 23.947 32.920 26.006 1.00 13.37 274 SER A O 1
ATOM 2294 N N . SER A 1 294 ? 26.065 32.240 26.378 1.00 12.69 275 SER A N 1
ATOM 2295 C CA . SER A 1 294 ? 25.846 30.880 25.877 1.00 12.56 275 SER A CA 1
ATOM 2296 C C . SER A 1 294 ? 24.795 30.150 26.704 1.00 12.50 275 SER A C 1
ATOM 2297 O O . SER A 1 294 ? 24.806 30.195 27.937 1.00 12.75 275 SER A O 1
ATOM 2300 N N . HIS A 1 295 ? 23.929 29.432 26.002 1.00 12.29 276 HIS A N 1
ATOM 2301 C CA . HIS A 1 295 ? 22.971 28.556 26.684 1.00 12.73 276 HIS A CA 1
ATOM 2302 C C . HIS A 1 295 ? 23.723 27.439 27.401 1.00 13.54 276 HIS A C 1
ATOM 2303 O O . HIS A 1 295 ? 24.736 26.913 26.897 1.00 14.68 276 HIS A O 1
ATOM 2310 N N A ARG A 1 296 ? 23.155 27.087 28.561 0.50 13.49 277 ARG A N 1
ATOM 2311 N N B ARG A 1 296 ? 23.278 27.097 28.617 0.50 13.74 277 ARG A N 1
ATOM 2312 C CA A ARG A 1 296 ? 23.670 26.089 29.479 0.50 14.01 277 ARG A CA 1
ATOM 2313 C CA B ARG A 1 296 ? 23.851 25.973 29.377 0.50 14.15 277 ARG A CA 1
ATOM 2314 C C A ARG A 1 296 ? 22.556 25.092 29.818 0.50 13.13 277 ARG A C 1
ATOM 2315 C C B ARG A 1 296 ? 22.692 25.028 29.734 0.50 13.63 277 ARG A C 1
ATOM 2316 O O A ARG A 1 296 ? 21.429 25.496 30.044 0.50 13.56 277 ARG A O 1
ATOM 2317 O O B ARG A 1 296 ? 21.568 25.473 29.875 0.50 13.39 277 ARG A O 1
ATOM 2332 N N A PRO A 1 297 ? 22.873 23.795 29.827 0.50 12.86 278 PRO A N 1
ATOM 2333 N N B PRO A 1 297 ? 22.963 23.730 29.876 0.50 13.41 278 PRO A N 1
ATOM 2334 C CA A PRO A 1 297 ? 21.904 22.804 30.276 0.50 12.51 278 PRO A CA 1
ATOM 2335 C CA B PRO A 1 297 ? 21.830 22.860 30.190 0.50 12.98 278 PRO A CA 1
ATOM 2336 C C A PRO A 1 297 ? 21.311 23.129 31.645 0.50 11.82 278 PRO A C 1
ATOM 2337 C C B PRO A 1 297 ? 21.328 23.060 31.622 0.50 12.11 278 PRO A C 1
ATOM 2338 O O A PRO A 1 297 ? 21.994 23.675 32.519 0.50 11.89 278 PRO A O 1
ATOM 2339 O O B PRO A 1 297 ? 22.106 23.414 32.515 0.50 12.04 278 PRO A O 1
ATOM 2346 N N . TRP A 1 298 ? 20.048 22.789 31.839 1.00 12.07 279 TRP A N 1
ATOM 2347 C CA . TRP A 1 298 ? 19.418 23.041 33.123 1.00 11.42 279 TRP A CA 1
ATOM 2348 C C . TRP A 1 298 ? 20.186 22.425 34.282 1.00 11.58 279 TRP A C 1
ATOM 2349 O O . TRP A 1 298 ? 20.280 23.023 35.361 1.00 11.10 279 TRP A O 1
ATOM 2360 N N . GLN A 1 299 ? 20.752 21.240 34.059 1.00 10.96 280 GLN A N 1
ATOM 2361 C CA . GLN A 1 299 ? 21.418 20.545 35.157 1.00 11.70 280 GLN A CA 1
ATOM 2362 C C . GLN A 1 299 ? 22.608 21.306 35.701 1.00 11.63 280 GLN A C 1
ATOM 2363 O O . GLN A 1 299 ? 22.973 21.148 36.876 1.00 12.43 280 GLN A O 1
ATOM 2369 N N . SER A 1 300 ? 23.210 22.151 34.854 1.00 11.92 281 SER A N 1
ATOM 2370 C CA . SER A 1 300 ? 24.404 22.887 35.255 1.00 12.55 281 SER A CA 1
ATOM 2371 C C . SER A 1 300 ? 24.147 23.957 36.309 1.00 12.05 281 SER A C 1
ATOM 2372 O O . SER A 1 300 ? 25.098 24.482 36.870 1.00 14.77 281 SER A O 1
ATOM 2375 N N . TYR A 1 301 ? 22.880 24.298 36.538 1.00 12.23 282 TYR A N 1
ATOM 2376 C CA . TYR A 1 301 ? 22.521 25.318 37.504 1.00 12.13 282 TYR A CA 1
ATOM 2377 C C . TYR A 1 301 ? 22.376 24.749 38.923 1.00 12.41 282 TYR A C 1
ATOM 2378 O O . TYR A 1 301 ? 22.198 25.513 39.878 1.00 13.01 282 TYR A O 1
ATOM 2387 N N . PHE A 1 302 ? 22.549 23.433 39.056 1.00 11.83 283 PHE A N 1
ATOM 2388 C CA . PHE A 1 302 ? 22.303 22.750 40.338 1.00 11.96 283 PHE A CA 1
ATOM 2389 C C . PHE A 1 302 ? 23.544 22.036 40.832 1.00 12.30 283 PHE A C 1
ATOM 2390 O O . PHE A 1 302 ? 24.202 21.314 40.068 1.00 14.32 283 PHE A O 1
ATOM 2398 N N . ASP A 1 303 ? 23.853 22.226 42.119 1.00 12.38 284 ASP A N 1
ATOM 2399 C CA . ASP A 1 303 ? 24.896 21.451 42.771 1.00 12.70 284 ASP A CA 1
ATOM 2400 C C . ASP A 1 303 ? 24.439 20.047 43.149 1.00 13.08 284 ASP A C 1
ATOM 2401 O O . ASP A 1 303 ? 25.268 19.158 43.336 1.00 13.91 284 ASP A O 1
ATOM 2406 N N . LEU A 1 304 ? 23.126 19.883 43.296 1.00 12.22 285 LEU A N 1
ATOM 2407 C CA . LEU A 1 304 ? 22.532 18.592 43.649 1.00 11.66 285 LEU A CA 1
ATOM 2408 C C . LEU A 1 304 ? 21.142 18.512 43.052 1.00 11.39 285 LEU A C 1
ATOM 2409 O O . LEU A 1 304 ? 20.375 19.472 43.165 1.00 11.37 285 LEU A O 1
ATOM 2414 N N . ILE A 1 305 ? 20.853 17.403 42.378 1.00 11.24 286 ILE A N 1
ATOM 2415 C CA . ILE A 1 305 ? 19.571 17.171 41.764 1.00 11.05 286 ILE A CA 1
ATOM 2416 C C . ILE A 1 305 ? 19.010 15.875 42.332 1.00 11.12 286 ILE A C 1
ATOM 2417 O O . ILE A 1 305 ? 19.666 14.849 42.256 1.00 11.25 286 ILE A O 1
ATOM 2422 N N . LEU A 1 306 ? 17.814 15.946 42.910 1.00 10.66 287 LEU A N 1
ATOM 2423 C CA . LEU A 1 306 ? 17.184 14.773 43.545 1.00 10.29 287 LEU A CA 1
ATOM 2424 C C . LEU A 1 306 ? 15.715 14.700 43.108 1.00 10.04 287 LEU A C 1
ATOM 2425 O O . LEU A 1 306 ? 14.958 15.664 43.259 1.00 10.67 287 LEU A O 1
ATOM 2430 N N . VAL A 1 307 ? 15.350 13.569 42.500 1.00 9.33 288 VAL A N 1
ATOM 2431 C CA . VAL A 1 307 ? 14.034 13.308 42.007 1.00 9.93 288 VAL A CA 1
ATOM 2432 C C . VAL A 1 307 ? 13.417 12.186 42.853 1.00 9.64 288 VAL A C 1
ATOM 2433 O O . VAL A 1 307 ? 14.047 11.614 43.746 1.00 10.54 288 VAL A O 1
ATOM 2437 N N . ASP A 1 308 ? 12.166 11.895 42.567 1.00 10.13 289 ASP A N 1
ATOM 2438 C CA . ASP A 1 308 ? 11.416 10.870 43.331 1.00 10.30 289 ASP A CA 1
ATOM 2439 C C . ASP A 1 308 ? 11.540 11.102 44.845 1.00 10.70 289 ASP A C 1
ATOM 2440 O O . ASP A 1 308 ? 11.699 10.163 45.632 1.00 11.69 289 ASP A O 1
ATOM 2445 N N . ALA A 1 309 ? 11.445 12.363 45.276 1.00 10.22 290 ALA A N 1
ATOM 2446 C CA . ALA A 1 309 ? 11.787 12.710 46.661 1.00 10.04 290 ALA A CA 1
ATOM 2447 C C . ALA A 1 309 ? 10.847 12.108 47.696 1.00 10.74 290 ALA A C 1
ATOM 2448 O O . ALA A 1 309 ? 11.240 11.947 48.850 1.00 11.77 290 ALA A O 1
ATOM 2450 N N . ARG A 1 310 ? 9.598 11.890 47.313 1.00 11.02 291 ARG A N 1
ATOM 2451 C CA . ARG A 1 310 ? 8.563 11.418 48.246 1.00 11.74 291 ARG A CA 1
ATOM 2452 C C . ARG A 1 310 ? 8.446 12.339 49.469 1.00 12.02 291 ARG A C 1
ATOM 2453 O O . ARG A 1 310 ? 8.418 11.895 50.629 1.00 12.26 291 ARG A O 1
ATOM 2461 N N . LYS A 1 311 ? 8.373 13.635 49.228 1.00 10.61 292 LYS A N 1
ATOM 2462 C CA . LYS A 1 311 ? 8.001 14.563 50.305 1.00 11.46 292 LYS A CA 1
ATOM 2463 C C . LYS A 1 311 ? 6.524 14.342 50.677 1.00 12.42 292 LYS A C 1
ATOM 2464 O O . LYS A 1 311 ? 5.696 14.206 49.778 1.00 12.97 292 LYS A O 1
ATOM 2470 N N . PRO A 1 312 ? 6.163 14.425 51.984 1.00 12.80 293 PRO A N 1
ATOM 2471 C CA . PRO A 1 312 ? 7.008 14.782 53.122 1.00 13.07 293 PRO A CA 1
ATOM 2472 C C . PRO A 1 312 ? 7.769 13.681 53.846 1.00 12.56 293 PRO A C 1
ATOM 2473 O O . PRO A 1 312 ? 8.534 13.996 54.752 1.00 13.39 293 PRO A O 1
ATOM 2477 N N . LEU A 1 313 ? 7.594 12.424 53.438 1.00 12.98 294 LEU A N 1
ATOM 2478 C CA . LEU A 1 313 ? 8.404 11.332 54.014 1.00 13.36 294 LEU A CA 1
ATOM 2479 C C . LEU A 1 313 ? 9.883 11.640 53.937 1.00 12.08 294 LEU A C 1
ATOM 2480 O O . LEU A 1 313 ? 10.647 11.277 54.796 1.00 13.01 294 LEU A O 1
ATOM 2485 N N . PHE A 1 314 ? 10.278 12.309 52.855 1.00 11.37 295 PHE A N 1
ATOM 2486 C CA . PHE A 1 314 ? 11.613 12.834 52.661 1.00 11.74 295 PHE A CA 1
ATOM 2487 C C . PHE A 1 314 ? 12.206 13.522 53.891 1.00 11.25 295 PHE A C 1
ATOM 2488 O O . PHE A 1 314 ? 13.404 13.416 54.153 1.00 11.43 295 PHE A O 1
ATOM 2496 N N . PHE A 1 315 ? 11.370 14.271 54.617 1.00 11.78 296 PHE A N 1
ATOM 2497 C CA . PHE A 1 315 ? 11.837 15.051 55.768 1.00 13.03 296 PHE A CA 1
ATOM 2498 C C . PHE A 1 315 ? 11.861 14.255 57.075 1.00 14.40 296 PHE A C 1
ATOM 2499 O O . PHE A 1 315 ? 12.304 14.781 58.106 1.00 15.72 296 PHE A O 1
ATOM 2507 N N . GLY A 1 316 ? 11.433 12.989 57.003 1.00 15.50 297 GLY A N 1
ATOM 2508 C CA . GLY A 1 316 ? 11.634 12.006 58.078 1.00 16.10 297 GLY A CA 1
ATOM 2509 C C . GLY A 1 316 ? 12.648 10.954 57.647 1.00 16.48 297 GLY A C 1
ATOM 2510 O O . GLY A 1 316 ? 13.786 11.282 57.311 1.00 17.30 297 GLY A O 1
ATOM 2511 N N . GLU A 1 317 ? 12.251 9.683 57.676 1.00 17.40 298 GLU A N 1
ATOM 2512 C CA . GLU A 1 317 ? 13.150 8.584 57.346 1.00 18.84 298 GLU A CA 1
ATOM 2513 C C . GLU A 1 317 ? 13.508 8.553 55.856 1.00 16.92 298 GLU A C 1
ATOM 2514 O O . GLU A 1 317 ? 14.540 7.988 55.461 1.00 17.42 298 GLU A O 1
ATOM 2520 N N . GLY A 1 318 ? 12.649 9.146 55.031 1.00 14.97 299 GLY A N 1
ATOM 2521 C CA . GLY A 1 318 ? 12.849 9.101 53.591 1.00 14.92 299 GLY A CA 1
ATOM 2522 C C . GLY A 1 318 ? 12.787 7.694 53.053 1.00 14.51 299 GLY A C 1
ATOM 2523 O O . GLY A 1 318 ? 12.085 6.826 53.594 1.00 16.46 299 GLY A O 1
ATOM 2524 N N . THR A 1 319 ? 13.470 7.492 51.940 1.00 14.48 300 THR A N 1
ATOM 2525 C CA . THR A 1 319 ? 13.537 6.205 51.269 1.00 15.06 300 THR A CA 1
ATOM 2526 C C . THR A 1 319 ? 14.993 5.946 50.926 1.00 14.87 300 THR A C 1
ATOM 2527 O O . THR A 1 319 ? 15.857 6.810 51.101 1.00 14.41 300 THR A O 1
ATOM 2531 N N . VAL A 1 320 ? 15.287 4.732 50.475 1.00 15.86 301 VAL A N 1
ATOM 2532 C CA . VAL A 1 320 ? 16.623 4.365 50.101 1.00 15.89 301 VAL A CA 1
ATOM 2533 C C . VAL A 1 320 ? 17.147 5.335 49.019 1.00 14.66 301 VAL A C 1
ATOM 2534 O O . VAL A 1 320 ? 16.413 5.718 48.112 1.00 15.49 301 VAL A O 1
ATOM 2538 N N . LEU A 1 321 ? 18.401 5.737 49.156 1.00 13.90 302 LEU A N 1
ATOM 2539 C CA . LEU A 1 321 ? 19.061 6.594 48.148 1.00 14.36 302 LEU A CA 1
ATOM 2540 C C . LEU A 1 321 ? 19.420 5.781 46.916 1.00 14.01 302 LEU A C 1
ATOM 2541 O O . LEU A 1 321 ? 20.142 4.768 47.024 1.00 15.22 302 LEU A O 1
ATOM 2546 N N . ARG A 1 322 ? 18.924 6.225 45.759 1.00 13.38 303 ARG A N 1
ATOM 2547 C CA . ARG A 1 322 ? 19.191 5.571 44.488 1.00 13.58 303 ARG A CA 1
ATOM 2548 C C . ARG A 1 322 ? 19.894 6.567 43.555 1.00 13.16 303 ARG A C 1
ATOM 2549 O O . ARG A 1 322 ? 19.879 7.795 43.794 1.00 12.70 303 ARG A O 1
ATOM 2557 N N . GLN A 1 323 ? 20.507 6.025 42.506 1.00 13.94 304 GLN A N 1
ATOM 2558 C CA . GLN A 1 323 ? 21.136 6.821 41.453 1.00 13.97 304 GLN A CA 1
ATOM 2559 C C . GLN A 1 323 ? 20.357 6.629 40.163 1.00 14.03 304 GLN A C 1
ATOM 2560 O O . GLN A 1 323 ? 20.067 5.510 39.763 1.00 14.81 304 GLN A O 1
ATOM 2566 N N . VAL A 1 324 ? 20.058 7.729 39.488 1.00 13.17 305 VAL A N 1
ATOM 2567 C CA . VAL A 1 324 ? 19.412 7.676 38.182 1.00 14.25 305 VAL A CA 1
ATOM 2568 C C . VAL A 1 324 ? 20.460 7.450 37.078 1.00 15.76 305 VAL A C 1
ATOM 2569 O O . VAL A 1 324 ? 21.509 8.089 37.080 1.00 15.51 305 VAL A O 1
ATOM 2573 N N . ASP A 1 325 ? 20.155 6.523 36.168 1.00 17.55 306 ASP A N 1
ATOM 2574 C CA . ASP A 1 325 ? 20.901 6.404 34.918 1.00 18.44 306 ASP A CA 1
ATOM 2575 C C . ASP A 1 325 ? 20.269 7.393 33.963 1.00 19.01 306 ASP A C 1
ATOM 2576 O O . ASP A 1 325 ? 19.164 7.179 33.491 1.00 18.70 306 ASP A O 1
ATOM 2581 N N . THR A 1 326 ? 20.950 8.513 33.736 1.00 20.50 307 THR A N 1
ATOM 2582 C CA . THR A 1 326 ? 20.324 9.642 33.043 1.00 22.26 307 THR A CA 1
ATOM 2583 C C . THR A 1 326 ? 20.182 9.415 31.530 1.00 24.09 307 THR A C 1
ATOM 2584 O O . THR A 1 326 ? 19.389 10.089 30.867 1.00 25.32 307 THR A O 1
ATOM 2588 N N . LYS A 1 327 ? 20.911 8.436 31.013 1.00 25.23 308 LYS A N 1
ATOM 2589 C CA . LYS A 1 327 ? 20.783 8.038 29.606 1.00 26.26 308 LYS A CA 1
ATOM 2590 C C . LYS A 1 327 ? 19.455 7.335 29.319 1.00 26.36 308 LYS A C 1
ATOM 2591 O O . LYS A 1 327 ? 18.793 7.606 28.303 1.00 27.41 308 LYS A O 1
ATOM 2597 N N . THR A 1 328 ? 19.056 6.431 30.216 1.00 25.56 309 THR A N 1
ATOM 2598 C CA . THR A 1 328 ? 17.830 5.651 30.057 1.00 24.82 309 THR A CA 1
ATOM 2599 C C . THR A 1 328 ? 16.667 6.183 30.861 1.00 24.36 309 THR A C 1
ATOM 2600 O O . THR A 1 328 ? 15.505 5.874 30.558 1.00 25.07 309 THR A O 1
ATOM 2604 N N . GLY A 1 329 ? 16.975 6.924 31.930 1.00 22.71 310 GLY A N 1
ATOM 2605 C CA . GLY A 1 329 ? 15.954 7.451 32.814 1.00 22.50 310 GLY A CA 1
ATOM 2606 C C . GLY A 1 329 ? 15.471 6.445 33.831 1.00 22.27 310 GLY A C 1
ATOM 2607 O O . GLY A 1 329 ? 14.523 6.723 34.582 1.00 22.62 310 GLY A O 1
ATOM 2608 N N . LYS A 1 330 ? 16.132 5.295 33.881 1.00 20.89 311 LYS A N 1
ATOM 2609 C CA . LYS A 1 330 ? 15.814 4.260 34.856 1.00 20.59 311 LYS A CA 1
ATOM 2610 C C . LYS A 1 330 ? 16.750 4.400 36.047 1.00 18.62 311 LYS A C 1
ATOM 2611 O O . LYS A 1 330 ? 17.852 4.924 35.936 1.00 18.37 311 LYS A O 1
ATOM 2617 N N . LEU A 1 331 ? 16.339 3.857 37.184 1.00 17.23 312 LEU A N 1
ATOM 2618 C CA . LEU A 1 331 ? 17.241 3.820 38.331 1.00 16.66 312 LEU A CA 1
ATOM 2619 C C . LEU A 1 331 ? 18.251 2.705 38.166 1.00 15.80 312 LEU A C 1
ATOM 2620 O O . LEU A 1 331 ? 17.918 1.611 37.683 1.00 16.40 312 LEU A O 1
ATOM 2625 N N . LYS A 1 332 ? 19.483 2.968 38.581 1.00 15.43 313 LYS A N 1
ATOM 2626 C CA . LYS A 1 332 ? 20.495 1.916 38.658 1.00 16.08 313 LYS A CA 1
ATOM 2627 C C . LYS A 1 332 ? 20.063 0.961 39.764 1.00 15.79 313 LYS A C 1
ATOM 2628 O O . LYS A 1 332 ? 19.359 1.354 40.686 1.00 14.98 313 LYS A O 1
ATOM 2634 N N . ILE A 1 333 ? 20.435 -0.308 39.640 1.00 16.02 314 ILE A N 1
ATOM 2635 C CA . ILE A 1 333 ? 20.075 -1.290 40.657 1.00 15.38 314 ILE A CA 1
ATOM 2636 C C . ILE A 1 333 ? 20.991 -1.158 41.870 1.00 15.67 314 ILE A C 1
ATOM 2637 O O . ILE A 1 333 ? 22.218 -1.092 41.741 1.00 18.28 314 ILE A O 1
ATOM 2642 N N . GLY A 1 334 ? 20.397 -1.089 43.055 1.00 15.87 315 GLY A N 1
ATOM 2643 C CA . GLY A 1 334 ? 21.158 -0.996 44.295 1.00 15.61 315 GLY A CA 1
ATOM 2644 C C . GLY A 1 334 ? 21.005 0.354 44.976 1.00 15.55 315 GLY A C 1
ATOM 2645 O O . GLY A 1 334 ? 20.545 1.333 44.383 1.00 15.70 315 GLY A O 1
ATOM 2646 N N . THR A 1 335 ? 21.370 0.393 46.245 1.00 15.26 316 THR A N 1
ATOM 2647 C CA . THR A 1 335 ? 21.445 1.647 46.975 1.00 16.43 316 THR A CA 1
ATOM 2648 C C . THR A 1 335 ? 22.762 2.308 46.625 1.00 15.86 316 THR A C 1
ATOM 2649 O O . THR A 1 335 ? 23.801 1.640 46.556 1.00 16.17 316 THR A O 1
ATOM 2653 N N . TYR A 1 336 ? 22.731 3.631 46.421 1.00 16.85 317 TYR A N 1
ATOM 2654 C CA . TYR A 1 336 ? 23.926 4.376 46.073 1.00 17.70 317 TYR A CA 1
ATOM 2655 C C . TYR A 1 336 ? 24.673 4.786 47.337 1.00 18.65 317 TYR A C 1
ATOM 2656 O O . TYR A 1 336 ? 24.120 5.489 48.185 1.00 18.66 317 TYR A O 1
ATOM 2665 N N . THR A 1 337 ? 25.937 4.365 47.421 1.00 18.89 318 THR A N 1
ATOM 2666 C CA . THR A 1 337 ? 26.771 4.524 48.622 1.00 20.50 318 THR A CA 1
ATOM 2667 C C . THR A 1 337 ? 27.965 5.467 48.404 1.00 21.79 318 THR A C 1
ATOM 2668 O O . THR A 1 337 ? 28.792 5.659 49.308 1.00 23.33 318 THR A O 1
ATOM 2672 N N . GLY A 1 338 ? 28.036 6.063 47.216 1.00 22.12 319 GLY A N 1
ATOM 2673 C CA . GLY A 1 338 ? 29.162 6.891 46.822 1.00 22.50 319 GLY A CA 1
ATOM 2674 C C . GLY A 1 338 ? 28.980 8.360 47.172 1.00 23.07 319 GLY A C 1
ATOM 2675 O O . GLY A 1 338 ? 28.023 8.747 47.867 1.00 23.10 319 GLY A O 1
ATOM 2676 N N . PRO A 1 339 ? 29.919 9.188 46.700 1.00 23.45 320 PRO A N 1
ATOM 2677 C CA . PRO A 1 339 ? 29.917 10.598 47.016 1.00 23.65 320 PRO A CA 1
ATOM 2678 C C . PRO A 1 339 ? 29.127 11.438 46.025 1.00 23.92 320 PRO A C 1
ATOM 2679 O O . PRO A 1 339 ? 28.658 10.950 44.994 1.00 23.48 320 PRO A O 1
ATOM 2683 N N . LEU A 1 340 ? 29.009 12.719 46.338 1.00 24.12 321 LEU A N 1
ATOM 2684 C CA . LEU A 1 340 ? 28.500 13.685 45.384 1.00 25.08 321 LEU A CA 1
ATOM 2685 C C . LEU A 1 340 ? 29.559 13.810 44.313 1.00 26.23 321 LEU A C 1
ATOM 2686 O O . LEU A 1 340 ? 30.731 14.032 44.646 1.00 27.52 321 LEU A O 1
ATOM 2691 N N . GLN A 1 341 ? 29.181 13.580 43.058 1.00 26.68 322 GLN A N 1
ATOM 2692 C CA . GLN A 1 341 ? 30.088 13.750 41.924 1.00 28.03 322 GLN A CA 1
ATOM 2693 C C . GLN A 1 341 ? 29.400 14.551 40.852 1.00 27.54 322 GLN A C 1
ATOM 2694 O O . GLN A 1 341 ? 28.170 14.568 40.739 1.00 27.10 322 GLN A O 1
ATOM 2700 N N . HIS A 1 342 ? 30.213 15.172 40.012 1.00 28.28 323 HIS A N 1
ATOM 2701 C CA . HIS A 1 342 ? 29.684 15.959 38.924 1.00 27.58 323 HIS A CA 1
ATOM 2702 C C . HIS A 1 342 ? 28.790 15.098 38.041 1.00 26.23 323 HIS A C 1
ATOM 2703 O O . HIS A 1 342 ? 29.182 14.012 37.627 1.00 26.59 323 HIS A O 1
ATOM 2710 N N . GLY A 1 343 ? 27.584 15.590 37.769 1.00 24.70 324 GLY A N 1
ATOM 2711 C CA . GLY A 1 343 ? 26.677 14.944 36.831 1.00 24.08 324 GLY A CA 1
ATOM 2712 C C . GLY A 1 343 ? 25.736 13.898 37.412 1.00 23.18 324 GLY A C 1
ATOM 2713 O O . GLY A 1 343 ? 24.816 13.444 36.728 1.00 24.71 324 GLY A O 1
ATOM 2714 N N . ILE A 1 344 ? 25.956 13.523 38.670 1.00 20.85 325 ILE A N 1
ATOM 2715 C CA . ILE A 1 344 ? 25.101 12.524 39.335 1.00 19.78 325 ILE A CA 1
ATOM 2716 C C . ILE A 1 344 ? 23.711 13.096 39.603 1.00 17.65 325 ILE A C 1
ATOM 2717 O O . ILE A 1 344 ? 23.552 14.290 39.896 1.00 18.84 325 ILE A O 1
ATOM 2722 N N . VAL A 1 345 ? 22.703 12.240 39.470 1.00 15.31 326 VAL A N 1
ATOM 2723 C CA . VAL A 1 345 ? 21.347 12.587 39.778 1.00 14.25 326 VAL A CA 1
ATOM 2724 C C . VAL A 1 345 ? 20.854 11.523 40.755 1.00 12.70 326 VAL A C 1
ATOM 2725 O O . VAL A 1 345 ? 20.973 10.322 40.490 1.00 13.49 326 VAL A O 1
ATOM 2729 N N . TYR A 1 346 ? 20.293 11.981 41.869 1.00 12.22 327 TYR A N 1
ATOM 2730 C CA . TYR A 1 346 ? 19.781 11.103 42.911 1.00 12.77 327 TYR A CA 1
ATOM 2731 C C . TYR A 1 346 ? 18.287 10.894 42.814 1.00 11.55 327 TYR A C 1
ATOM 2732 O O . TYR A 1 346 ? 17.565 11.732 42.284 1.00 11.04 327 TYR A O 1
ATOM 2741 N N . SER A 1 347 ? 17.828 9.794 43.423 1.00 10.92 328 SER A N 1
ATOM 2742 C CA . SER A 1 347 ? 16.414 9.478 43.540 1.00 11.51 328 SER A CA 1
ATOM 2743 C C . SER A 1 347 ? 16.152 8.994 44.967 1.00 11.33 328 SER A C 1
ATOM 2744 O O . SER A 1 347 ? 16.926 8.208 45.493 1.00 12.56 328 SER A O 1
ATOM 2747 N N . GLY A 1 348 ? 15.070 9.478 45.573 1.00 11.03 329 GLY A N 1
ATOM 2748 C CA . GLY A 1 348 ? 14.697 9.077 46.930 1.00 10.93 329 GLY A CA 1
ATOM 2749 C C . GLY A 1 348 ? 15.557 9.719 47.976 1.00 12.26 329 GLY A C 1
ATOM 2750 O O . GLY A 1 348 ? 15.692 10.932 47.987 1.00 13.76 329 GLY A O 1
ATOM 2751 N N . GLY A 1 349 ? 16.136 8.929 48.878 1.00 11.92 330 GLY A N 1
ATOM 2752 C CA . GLY A 1 349 ? 16.911 9.481 49.977 1.00 11.43 330 GLY A CA 1
ATOM 2753 C C . GLY A 1 349 ? 16.070 10.260 50.986 1.00 11.55 330 GLY A C 1
ATOM 2754 O O . GLY A 1 349 ? 14.887 10.009 51.167 1.00 12.16 330 GLY A O 1
ATOM 2755 N N . SER A 1 350 ? 16.697 11.226 51.650 1.00 11.57 331 SER A N 1
ATOM 2756 C CA . SER A 1 350 ? 16.015 12.029 52.639 1.00 11.64 331 SER A CA 1
ATOM 2757 C C . SER A 1 350 ? 16.643 13.408 52.701 1.00 11.81 331 SER A C 1
ATOM 2758 O O . SER A 1 350 ? 17.671 13.675 52.066 1.00 12.34 331 SER A O 1
ATOM 2761 N N . SER A 1 351 ? 16.039 14.273 53.499 1.00 11.47 332 SER A N 1
ATOM 2762 C CA . SER A 1 351 ? 16.584 15.611 53.660 1.00 12.66 332 SER A CA 1
ATOM 2763 C C . SER A 1 351 ? 18.007 15.567 54.227 1.00 13.06 332 SER A C 1
ATOM 2764 O O . SER A 1 351 ? 18.800 16.462 53.979 1.00 13.61 332 SER A O 1
ATOM 2767 N N . ASP A 1 352 ? 18.336 14.524 55.000 1.00 15.02 333 ASP A N 1
ATOM 2768 C CA . ASP A 1 352 ? 19.693 14.358 55.514 1.00 16.35 333 ASP A CA 1
ATOM 2769 C C . ASP A 1 352 ? 20.711 14.145 54.387 1.00 16.46 333 ASP A C 1
ATOM 2770 O O . ASP A 1 352 ? 21.861 14.539 54.518 1.00 17.82 333 ASP A O 1
ATOM 2775 N N . THR A 1 353 ? 20.279 13.563 53.272 1.00 16.75 334 THR A N 1
ATOM 2776 C CA . THR A 1 353 ? 21.140 13.431 52.108 1.00 17.13 334 THR A CA 1
ATOM 2777 C C . THR A 1 353 ? 21.631 14.816 51.659 1.00 16.82 334 THR A C 1
ATOM 2778 O O . THR A 1 353 ? 22.823 15.045 51.382 1.00 18.23 334 THR A O 1
ATOM 2782 N N . ILE A 1 354 ? 20.697 15.754 51.584 1.00 16.17 335 ILE A N 1
ATOM 2783 C CA . ILE A 1 354 ? 21.027 17.099 51.138 1.00 17.18 335 ILE A CA 1
ATOM 2784 C C . ILE A 1 354 ? 21.941 17.810 52.126 1.00 16.59 335 ILE A C 1
ATOM 2785 O O . ILE A 1 354 ? 22.973 18.352 51.757 1.00 15.89 335 ILE A O 1
ATOM 2790 N N . CYS A 1 355 ? 21.601 17.746 53.409 1.00 16.34 336 CYS A N 1
ATOM 2791 C CA . CYS A 1 355 ? 22.451 18.364 54.426 1.00 17.34 336 CYS A CA 1
ATOM 2792 C C . CYS A 1 355 ? 23.869 17.813 54.435 1.00 17.22 336 CYS A C 1
ATOM 2793 O O . CYS A 1 355 ? 24.849 18.568 54.509 1.00 17.84 336 CYS A O 1
ATOM 2796 N N A ASP A 1 356 ? 23.986 16.499 54.380 0.50 17.54 337 ASP A N 1
ATOM 2797 N N B ASP A 1 356 ? 23.974 16.488 54.363 0.50 18.03 337 ASP A N 1
ATOM 2798 C CA A ASP A 1 356 ? 25.306 15.889 54.416 0.50 18.08 337 ASP A CA 1
ATOM 2799 C CA B ASP A 1 356 ? 25.269 15.787 54.384 0.50 18.12 337 ASP A CA 1
ATOM 2800 C C A ASP A 1 356 ? 26.120 16.297 53.192 0.50 18.16 337 ASP A C 1
ATOM 2801 C C B ASP A 1 356 ? 26.149 16.141 53.189 0.50 18.18 337 ASP A C 1
ATOM 2802 O O A ASP A 1 356 ? 27.220 16.851 53.332 0.50 19.14 337 ASP A O 1
ATOM 2803 O O B ASP A 1 356 ? 27.348 16.415 53.335 0.50 19.05 337 ASP A O 1
ATOM 2812 N N . LEU A 1 357 ? 25.560 16.087 52.005 1.00 17.76 338 LEU A N 1
ATOM 2813 C CA . LEU A 1 357 ? 26.316 16.295 50.764 1.00 17.63 338 LEU A CA 1
ATOM 2814 C C . LEU A 1 357 ? 26.665 17.752 50.483 1.00 17.86 338 LEU A C 1
ATOM 2815 O O . LEU A 1 357 ? 27.705 18.038 49.900 1.00 18.53 338 LEU A O 1
ATOM 2820 N N . LEU A 1 358 ? 25.812 18.678 50.913 1.00 16.24 339 LEU A N 1
ATOM 2821 C CA . LEU A 1 358 ? 26.065 20.092 50.724 1.00 16.67 339 LEU A CA 1
ATOM 2822 C C . LEU A 1 358 ? 26.724 20.766 51.930 1.00 16.71 339 LEU A C 1
ATOM 2823 O O . LEU A 1 358 ? 27.064 21.946 51.867 1.00 17.35 339 LEU A O 1
ATOM 2828 N N . GLY A 1 359 ? 26.906 20.027 53.023 1.00 17.37 340 GLY A N 1
ATOM 2829 C CA . GLY A 1 359 ? 27.601 20.564 54.192 1.00 18.10 340 GLY A CA 1
ATOM 2830 C C . GLY A 1 359 ? 26.788 21.631 54.887 1.00 19.04 340 GLY A C 1
ATOM 2831 O O . GLY A 1 359 ? 27.336 22.630 55.363 1.00 21.80 340 GLY A O 1
ATOM 2832 N N . ALA A 1 360 ? 25.479 21.395 54.980 1.00 18.54 341 ALA A N 1
ATOM 2833 C CA . ALA A 1 360 ? 24.523 22.384 55.473 1.00 18.82 341 ALA A CA 1
ATOM 2834 C C . ALA A 1 360 ? 23.784 21.878 56.701 1.00 19.15 341 ALA A C 1
ATOM 2835 O O . ALA A 1 360 ? 23.587 20.680 56.871 1.00 19.33 341 ALA A O 1
ATOM 2837 N N . LYS A 1 361 ? 23.371 22.823 57.527 1.00 18.55 342 LYS A N 1
ATOM 2838 C CA . LYS A 1 361 ? 22.420 22.602 58.592 1.00 19.34 342 LYS A CA 1
ATOM 2839 C C . LYS A 1 361 ? 21.110 23.257 58.097 1.00 18.33 342 LYS A C 1
ATOM 2840 O O . LYS A 1 361 ? 21.109 24.106 57.180 1.00 19.92 342 LYS A O 1
ATOM 2846 N N . GLY A 1 362 ? 19.992 22.874 58.680 1.00 17.84 343 GLY A N 1
ATOM 2847 C CA . GLY A 1 362 ? 18.704 23.362 58.243 1.00 16.34 343 GLY A CA 1
ATOM 2848 C C . GLY A 1 362 ? 18.548 24.867 58.130 1.00 15.17 343 GLY A C 1
ATOM 2849 O O . GLY A 1 362 ? 17.940 25.371 57.184 1.00 14.19 343 GLY A O 1
ATOM 2850 N N . LYS A 1 363 ? 19.069 25.623 59.094 1.00 14.82 344 LYS A N 1
ATOM 2851 C CA . LYS A 1 363 ? 18.869 27.077 59.069 1.00 15.33 344 LYS A CA 1
ATOM 2852 C C . LYS A 1 363 ? 19.731 27.783 58.008 1.00 15.25 344 LYS A C 1
ATOM 2853 O O . LYS A 1 363 ? 19.529 28.962 57.750 1.00 17.03 344 LYS A O 1
ATOM 2859 N N . ASP A 1 364 ? 20.653 27.034 57.422 1.00 14.18 345 ASP A N 1
ATOM 2860 C CA . ASP A 1 364 ? 21.475 27.481 56.295 1.00 14.87 345 ASP A CA 1
ATOM 2861 C C . ASP A 1 364 ? 20.725 27.276 54.977 1.00 14.23 345 ASP A C 1
ATOM 2862 O O . ASP A 1 364 ? 21.224 27.689 53.939 1.00 13.74 345 ASP A O 1
ATOM 2867 N N . ILE A 1 365 ? 19.577 26.594 55.000 1.00 12.81 346 ILE A N 1
ATOM 2868 C CA . ILE A 1 365 ? 18.842 26.212 53.776 1.00 12.45 346 ILE A CA 1
ATOM 2869 C C . ILE A 1 365 ? 17.551 27.012 53.672 1.00 12.34 346 ILE A C 1
ATOM 2870 O O . ILE A 1 365 ? 16.775 27.073 54.627 1.00 12.86 346 ILE A O 1
ATOM 2875 N N . LEU A 1 366 ? 17.321 27.596 52.495 1.00 11.95 347 LEU A N 1
ATOM 2876 C CA . LEU A 1 366 ? 16.031 28.193 52.149 1.00 11.20 347 LEU A CA 1
ATOM 2877 C C . LEU A 1 366 ? 15.417 27.261 51.124 1.00 11.00 347 LEU A C 1
ATOM 2878 O O . LEU A 1 366 ? 15.943 27.142 50.006 1.00 11.91 347 LEU A O 1
ATOM 2883 N N . TYR A 1 367 ? 14.321 26.608 51.500 1.00 11.03 348 TYR A N 1
ATOM 2884 C CA . TYR A 1 367 ? 13.608 25.722 50.576 1.00 10.18 348 TYR A CA 1
ATOM 2885 C C . TYR A 1 367 ? 12.361 26.407 50.048 1.00 10.38 348 TYR A C 1
ATOM 2886 O O . TYR A 1 367 ? 11.569 26.946 50.798 1.00 10.68 348 TYR A O 1
ATOM 2895 N N . ILE A 1 368 ? 12.209 26.343 48.723 1.00 9.76 349 ILE A N 1
ATOM 2896 C CA . ILE A 1 368 ? 11.239 27.112 47.967 1.00 9.86 349 ILE A CA 1
ATOM 2897 C C . ILE A 1 368 ? 10.272 26.128 47.307 1.00 9.64 349 ILE A C 1
ATOM 2898 O O . ILE A 1 368 ? 10.688 25.313 46.480 1.00 9.95 349 ILE A O 1
ATOM 2903 N N . GLY A 1 369 ? 8.996 26.198 47.672 1.00 9.72 350 GLY A N 1
ATOM 2904 C CA . GLY A 1 369 ? 7.993 25.282 47.122 1.00 9.97 350 GLY A CA 1
ATOM 2905 C C . GLY A 1 369 ? 6.577 25.788 47.298 1.00 9.78 350 GLY A C 1
ATOM 2906 O O . GLY A 1 369 ? 6.365 26.838 47.945 1.00 9.99 350 GLY A O 1
ATOM 2907 N N . ASP A 1 370 ? 5.592 25.071 46.729 1.00 9.62 351 ASP A N 1
ATOM 2908 C CA . ASP A 1 370 ? 4.199 25.495 46.737 1.00 10.04 351 ASP A CA 1
ATOM 2909 C C . ASP A 1 370 ? 3.295 24.666 47.636 1.00 10.21 351 ASP A C 1
ATOM 2910 O O . ASP A 1 370 ? 2.153 25.021 47.809 1.00 10.22 351 ASP A O 1
ATOM 2915 N N . HIS A 1 371 ? 3.799 23.551 48.151 1.00 10.09 352 HIS A N 1
ATOM 2916 C CA . HIS A 1 371 ? 2.979 22.641 48.936 1.00 9.63 352 HIS A CA 1
ATOM 2917 C C . HIS A 1 371 ? 3.072 23.007 50.417 1.00 9.50 352 HIS A C 1
ATOM 2918 O O . HIS A 1 371 ? 4.092 22.759 51.039 1.00 10.17 352 HIS A O 1
ATOM 2925 N N . ILE A 1 372 ? 2.025 23.639 50.937 1.00 9.97 353 ILE A N 1
ATOM 2926 C CA . ILE A 1 372 ? 2.042 24.147 52.293 1.00 10.03 353 ILE A CA 1
ATOM 2927 C C . ILE A 1 372 ? 2.336 23.078 53.329 1.00 9.85 353 ILE A C 1
ATOM 2928 O O . ILE A 1 372 ? 2.978 23.348 54.354 1.00 11.08 353 ILE A O 1
ATOM 2933 N N . PHE A 1 373 ? 1.853 21.860 53.067 1.00 10.58 354 PHE A N 1
ATOM 2934 C CA . PHE A 1 373 ? 2.088 20.738 53.968 1.00 11.17 354 PHE A CA 1
ATOM 2935 C C . PHE A 1 373 ? 3.394 20.006 53.675 1.00 11.40 354 PHE A C 1
ATOM 2936 O O . PHE A 1 373 ? 4.258 19.903 54.551 1.00 11.99 354 PHE A O 1
ATOM 2944 N N . GLY A 1 374 ? 3.560 19.543 52.444 1.00 11.17 355 GLY A N 1
ATOM 2945 C CA . GLY A 1 374 ? 4.641 18.649 52.126 1.00 11.18 355 GLY A CA 1
ATOM 2946 C C . GLY A 1 374 ? 5.974 19.283 51.902 1.00 11.44 355 GLY A C 1
ATOM 2947 O O . GLY A 1 374 ? 6.996 18.632 52.107 1.00 11.79 355 GLY A O 1
ATOM 2948 N N . ASP A 1 375 ? 5.978 20.559 51.496 1.00 11.32 356 ASP A N 1
ATOM 2949 C CA . ASP A 1 375 ? 7.215 21.307 51.264 1.00 10.96 356 ASP A CA 1
ATOM 2950 C C . ASP A 1 375 ? 7.572 22.209 52.446 1.00 11.36 356 ASP A C 1
ATOM 2951 O O . ASP A 1 375 ? 8.757 22.395 52.742 1.00 13.69 356 ASP A O 1
ATOM 2956 N N . ILE A 1 376 ? 6.565 22.836 53.053 1.00 10.64 357 ILE A N 1
ATOM 2957 C CA . ILE A 1 376 ? 6.825 23.958 53.956 1.00 10.83 357 ILE A CA 1
ATOM 2958 C C . ILE A 1 376 ? 6.599 23.580 55.435 1.00 10.12 357 ILE A C 1
ATOM 2959 O O . ILE A 1 376 ? 7.531 23.616 56.229 1.00 10.90 357 ILE A O 1
ATOM 2964 N N . LEU A 1 377 ? 5.391 23.197 55.783 1.00 10.40 358 LEU A N 1
ATOM 2965 C CA . LEU A 1 377 ? 5.125 22.784 57.167 1.00 10.26 358 LEU A CA 1
ATOM 2966 C C . LEU A 1 377 ? 6.088 21.683 57.618 1.00 10.66 358 LEU A C 1
ATOM 2967 O O . LEU A 1 377 ? 6.698 21.756 58.688 1.00 11.23 358 LEU A O 1
ATOM 2972 N N . LYS A 1 378 ? 6.258 20.656 56.788 1.00 10.21 359 LYS A N 1
ATOM 2973 C CA . LYS A 1 378 ? 7.035 19.499 57.230 1.00 10.59 359 LYS A CA 1
ATOM 2974 C C . LYS A 1 378 ? 8.527 19.770 57.253 1.00 10.62 359 LYS A C 1
ATOM 2975 O O . LYS A 1 378 ? 9.221 19.278 58.131 1.00 11.18 359 LYS A O 1
ATOM 2981 N N . SER A 1 379 ? 9.052 20.566 56.314 1.00 10.59 360 SER A N 1
ATOM 2982 C CA . SER A 1 379 ? 10.472 20.894 56.374 1.00 10.02 360 SER A CA 1
ATOM 2983 C C . SER A 1 379 ? 10.786 21.781 57.602 1.00 9.77 360 SER A C 1
ATOM 2984 O O . SER A 1 379 ? 11.832 21.616 58.272 1.00 11.01 360 SER A O 1
ATOM 2987 N N . LYS A 1 380 ? 9.873 22.695 57.898 1.00 10.78 361 LYS A N 1
ATOM 2988 C CA . LYS A 1 380 ? 9.999 23.564 59.056 1.00 11.18 361 LYS A CA 1
ATOM 2989 C C . LYS A 1 380 ? 9.932 22.742 60.347 1.00 11.29 361 LYS A C 1
ATOM 2990 O O . LYS A 1 380 ? 10.836 22.816 61.203 1.00 11.91 361 LYS A O 1
ATOM 2996 N N . LYS A 1 381 ? 8.865 21.966 60.500 1.00 11.91 362 LYS A N 1
ATOM 2997 C CA . LYS A 1 381 ? 8.639 21.265 61.805 1.00 12.49 362 LYS A CA 1
ATOM 2998 C C . LYS A 1 381 ? 9.618 20.126 62.023 1.00 12.44 362 LYS A C 1
ATOM 2999 O O . LYS A 1 381 ? 10.050 19.875 63.160 1.00 13.26 362 LYS A O 1
ATOM 3005 N N . ARG A 1 382 ? 9.915 19.375 60.964 1.00 11.97 363 ARG A N 1
ATOM 3006 C CA . ARG A 1 382 ? 10.767 18.201 61.110 1.00 12.53 363 ARG A CA 1
ATOM 3007 C C . ARG A 1 382 ? 12.246 18.515 61.097 1.00 12.10 363 ARG A C 1
ATOM 3008 O O . ARG A 1 382 ? 13.023 17.783 61.703 1.00 12.57 363 ARG A O 1
ATOM 3016 N N . GLN A 1 383 ? 12.649 19.576 60.384 1.00 11.48 364 GLN A N 1
ATOM 3017 C CA . GLN A 1 383 ? 14.069 19.814 60.161 1.00 11.41 364 GLN A CA 1
ATOM 3018 C C . GLN A 1 383 ? 14.562 21.224 60.433 1.00 11.31 364 GLN A C 1
ATOM 3019 O O . GLN A 1 383 ? 15.765 21.459 60.380 1.00 12.55 364 GLN A O 1
ATOM 3025 N N . GLY A 1 384 ? 13.673 22.158 60.738 1.00 10.60 365 GLY A N 1
ATOM 3026 C CA . GLY A 1 384 ? 14.116 23.497 61.022 1.00 11.24 365 GLY A CA 1
ATOM 3027 C C . GLY A 1 384 ? 14.746 24.183 59.827 1.00 11.97 365 GLY A C 1
ATOM 3028 O O . GLY A 1 384 ? 15.615 25.057 59.974 1.00 13.09 365 GLY A O 1
ATOM 3029 N N . TRP A 1 385 ? 14.297 23.808 58.634 1.00 11.31 366 TRP A N 1
ATOM 3030 C CA . TRP A 1 385 ? 14.701 24.515 57.408 1.00 10.99 366 TRP A CA 1
ATOM 3031 C C . TRP A 1 385 ? 14.040 25.897 57.362 1.00 10.85 366 TRP A C 1
ATOM 3032 O O . TRP A 1 385 ? 12.962 26.115 57.926 1.00 12.59 366 TRP A O 1
ATOM 3043 N N . ARG A 1 386 ? 14.680 26.856 56.684 1.00 10.71 367 ARG A N 1
ATOM 3044 C CA . ARG A 1 386 ? 13.986 28.098 56.333 1.00 11.28 367 ARG A CA 1
ATOM 3045 C C . ARG A 1 386 ? 13.116 27.861 55.099 1.00 10.68 367 ARG A C 1
ATOM 3046 O O . ARG A 1 386 ? 13.477 27.055 54.244 1.00 10.81 367 ARG A O 1
ATOM 3054 N N . THR A 1 387 ? 12.000 28.579 55.016 1.00 10.44 368 THR A N 1
ATOM 3055 C CA . THR A 1 387 ? 10.959 28.266 54.051 1.00 10.49 368 THR A CA 1
ATOM 3056 C C . THR A 1 387 ? 10.482 29.478 53.269 1.00 11.06 368 THR A C 1
ATOM 3057 O O . THR A 1 387 ? 10.341 30.580 53.804 1.00 11.01 368 THR A O 1
ATOM 3061 N N . PHE A 1 388 ? 10.250 29.244 51.973 1.00 10.22 369 PHE A N 1
ATOM 3062 C CA . PHE A 1 388 ? 9.680 30.220 51.052 1.00 10.68 369 PHE A CA 1
ATOM 3063 C C . PHE A 1 388 ? 8.532 29.555 50.316 1.00 10.42 369 PHE A C 1
ATOM 3064 O O . PHE A 1 388 ? 8.756 28.604 49.570 1.00 10.21 369 PHE A O 1
ATOM 3072 N N . LEU A 1 389 ? 7.319 30.036 50.559 1.00 9.32 370 LEU A N 1
ATOM 3073 C CA . LEU A 1 389 ? 6.125 29.494 49.931 1.00 9.53 370 LEU A CA 1
ATOM 3074 C C . LEU A 1 389 ? 5.779 30.327 48.706 1.00 9.38 370 LEU A C 1
ATOM 3075 O O . LEU A 1 389 ? 5.514 31.541 48.813 1.00 10.45 370 LEU A O 1
ATOM 3080 N N . VAL A 1 390 ? 5.718 29.656 47.553 1.00 10.10 371 VAL A N 1
ATOM 3081 C CA . VAL A 1 390 ? 5.200 30.238 46.321 1.00 10.10 371 VAL A CA 1
ATOM 3082 C C . VAL A 1 390 ? 3.699 30.040 46.309 1.00 10.73 371 VAL A C 1
ATOM 3083 O O . VAL A 1 390 ? 3.222 28.930 46.509 1.00 11.23 371 VAL A O 1
ATOM 3087 N N . ILE A 1 391 ? 2.947 31.125 46.076 1.00 10.75 372 ILE A N 1
ATOM 3088 C CA . ILE A 1 391 ? 1.490 31.090 46.014 1.00 10.84 372 ILE A CA 1
ATOM 3089 C C . ILE A 1 391 ? 1.073 31.690 44.700 1.00 11.00 372 ILE A C 1
ATOM 3090 O O . ILE A 1 391 ? 0.916 32.920 44.602 1.00 11.68 372 ILE A O 1
ATOM 3095 N N . PRO A 1 392 ? 0.989 30.845 43.657 1.00 11.55 373 PRO A N 1
ATOM 3096 C CA . PRO A 1 392 ? 0.773 31.405 42.317 1.00 12.62 373 PRO A CA 1
ATOM 3097 C C . PRO A 1 392 ? -0.459 32.305 42.188 1.00 13.27 373 PRO A C 1
ATOM 3098 O O . PRO A 1 392 ? -0.394 33.307 41.455 1.00 15.77 373 PRO A O 1
ATOM 3102 N N . GLU A 1 393 ? -1.552 31.985 42.877 1.00 13.78 374 GLU A N 1
ATOM 3103 C CA . GLU A 1 393 ? -2.789 32.774 42.816 1.00 15.03 374 GLU A CA 1
ATOM 3104 C C . GLU A 1 393 ? -2.642 34.142 43.445 1.00 15.37 374 GLU A C 1
ATOM 3105 O O . GLU A 1 393 ? -3.530 34.967 43.299 1.00 16.15 374 GLU A O 1
ATOM 3111 N N . LEU A 1 394 ? -1.573 34.368 44.204 1.00 15.99 375 LEU A N 1
ATOM 3112 C CA . LEU A 1 394 ? -1.416 35.643 44.904 1.00 17.20 375 LEU A CA 1
ATOM 3113 C C . LEU A 1 394 ? -1.428 36.844 43.966 1.00 18.98 375 LEU A C 1
ATOM 3114 O O . LEU A 1 394 ? -1.898 37.894 44.363 1.00 20.42 375 LEU A O 1
ATOM 3119 N N . ALA A 1 395 ? -0.932 36.678 42.752 1.00 20.71 376 ALA A N 1
ATOM 3120 C CA . ALA A 1 395 ? -0.916 37.798 41.800 1.00 22.59 376 ALA A CA 1
ATOM 3121 C C . ALA A 1 395 ? -2.363 38.272 41.637 1.00 24.32 376 ALA A C 1
ATOM 3122 O O . ALA A 1 395 ? -2.692 39.455 41.864 1.00 26.36 376 ALA A O 1
ATOM 3124 N N . GLN A 1 396 ? -3.247 37.344 41.319 1.00 24.56 377 GLN A N 1
ATOM 3125 C CA . GLN A 1 396 ? -4.646 37.697 41.138 1.00 24.29 377 GLN A CA 1
ATOM 3126 C C . GLN A 1 396 ? -5.309 38.111 42.442 1.00 24.00 377 GLN A C 1
ATOM 3127 O O . GLN A 1 396 ? -6.087 39.056 42.473 1.00 24.23 377 GLN A O 1
ATOM 3133 N N . GLU A 1 397 ? -5.020 37.422 43.537 1.00 22.92 378 GLU A N 1
ATOM 3134 C CA . GLU A 1 397 ? -5.590 37.795 44.827 1.00 23.04 378 GLU A CA 1
ATOM 3135 C C . GLU A 1 397 ? -5.200 39.225 45.221 1.00 22.98 378 GLU A C 1
ATOM 3136 O O . GLU A 1 397 ? -6.017 39.925 45.808 1.00 22.50 378 GLU A O 1
ATOM 3142 N N . LEU A 1 398 ? -3.972 39.633 44.905 1.00 23.20 379 LEU A N 1
ATOM 3143 C CA . LEU A 1 398 ? -3.517 41.001 45.214 1.00 24.12 379 LEU A CA 1
ATOM 3144 C C . LEU A 1 398 ? -4.295 42.030 44.398 1.00 24.90 379 LEU A C 1
ATOM 3145 O O . LEU A 1 398 ? -4.666 43.076 44.933 1.00 25.87 379 LEU A O 1
ATOM 3150 N N . HIS A 1 399 ? -4.529 41.733 43.124 1.00 26.10 380 HIS A N 1
ATOM 3151 C CA . HIS A 1 399 ? -5.332 42.617 42.258 1.00 26.49 380 HIS A CA 1
ATOM 3152 C C . HIS A 1 399 ? -6.699 42.858 42.869 1.00 26.71 380 HIS A C 1
ATOM 3153 O O . HIS A 1 399 ? -7.149 43.998 42.981 1.00 26.82 380 HIS A O 1
ATOM 3160 N N . VAL A 1 400 ? -7.365 41.785 43.271 1.00 26.88 381 VAL A N 1
ATOM 3161 C CA . VAL A 1 400 ? -8.681 41.877 43.879 1.00 27.15 381 VAL A CA 1
ATOM 3162 C C . VAL A 1 400 ? -8.647 42.603 45.224 1.00 27.82 381 VAL A C 1
ATOM 3163 O O . VAL A 1 400 ? -9.503 43.445 45.516 1.00 27.81 381 VAL A O 1
ATOM 3167 N N . TRP A 1 401 ? -7.663 42.272 46.051 1.00 28.36 382 TRP A N 1
ATOM 3168 C CA . TRP A 1 401 ? -7.511 42.880 47.369 1.00 29.94 382 TRP A CA 1
ATOM 3169 C C . TRP A 1 401 ? -7.402 44.414 47.282 1.00 31.49 382 TRP A C 1
ATOM 3170 O O . TRP A 1 401 ? -8.034 45.122 48.057 1.00 32.01 382 TRP A O 1
ATOM 3181 N N . THR A 1 402 ? -6.608 44.911 46.339 1.00 33.87 383 THR A N 1
ATOM 3182 C CA . THR A 1 402 ? -6.458 46.363 46.143 1.00 36.15 383 THR A CA 1
ATOM 3183 C C . THR A 1 402 ? -7.671 46.964 45.408 1.00 38.09 383 THR A C 1
ATOM 3184 O O . THR A 1 402 ? -8.230 47.980 45.840 1.00 38.76 383 THR A O 1
ATOM 3188 N N . ASP A 1 403 ? -8.092 46.323 44.321 1.00 40.23 384 ASP A N 1
ATOM 3189 C CA . ASP A 1 403 ? -9.220 46.792 43.497 1.00 40.82 384 ASP A CA 1
ATOM 3190 C C . ASP A 1 403 ? -10.551 46.879 44.262 1.00 41.94 384 ASP A C 1
ATOM 3191 O O . ASP A 1 403 ? -11.411 47.694 43.917 1.00 42.42 384 ASP A O 1
ATOM 3196 N N . LYS A 1 404 ? -10.719 46.040 45.285 1.00 42.66 385 LYS A N 1
ATOM 3197 C CA . LYS A 1 404 ? -11.958 45.988 46.063 1.00 43.35 385 LYS A CA 1
ATOM 3198 C C . LYS A 1 404 ? -11.707 46.280 47.542 1.00 43.78 385 LYS A C 1
ATOM 3199 O O . LYS A 1 404 ? -12.464 45.838 48.403 1.00 44.00 385 LYS A O 1
ATOM 3205 N N . SER A 1 405 ? -10.660 47.049 47.829 1.00 44.52 386 SER A N 1
ATOM 3206 C CA . SER A 1 405 ? -10.288 47.378 49.212 1.00 45.49 386 SER A CA 1
ATOM 3207 C C . SER A 1 405 ? -11.415 48.051 50.000 1.00 46.21 386 SER A C 1
ATOM 3208 O O . SER A 1 405 ? -11.458 47.953 51.234 1.00 46.10 386 SER A O 1
ATOM 3211 N N . SER A 1 406 ? -12.318 48.728 49.285 1.00 47.41 387 SER A N 1
ATOM 3212 C CA . SER A 1 406 ? -13.402 49.489 49.911 1.00 48.47 387 SER A CA 1
ATOM 3213 C C . SER A 1 406 ? -14.424 48.603 50.627 1.00 49.38 387 SER A C 1
ATOM 3214 O O . SER A 1 406 ? -15.026 49.027 51.618 1.00 49.60 387 SER A O 1
ATOM 3217 N N . LEU A 1 407 ? -14.609 47.376 50.139 1.00 50.64 388 LEU A N 1
ATOM 3218 C CA . LEU A 1 407 ? -15.534 46.425 50.770 1.00 51.81 388 LEU A CA 1
ATOM 3219 C C . LEU A 1 407 ? -14.965 45.906 52.102 1.00 52.68 388 LEU A C 1
ATOM 3220 O O . LEU A 1 407 ? -15.693 45.795 53.088 1.00 52.39 388 LEU A O 1
ATOM 3225 N N . PHE A 1 408 ? -13.666 45.594 52.123 1.00 54.10 389 PHE A N 1
ATOM 3226 C CA . PHE A 1 408 ? -12.986 45.160 53.352 1.00 54.97 389 PHE A CA 1
ATOM 3227 C C . PHE A 1 408 ? -12.900 46.307 54.359 1.00 56.02 389 PHE A C 1
ATOM 3228 O O . PHE A 1 408 ? -13.148 46.115 55.554 1.00 55.64 389 PHE A O 1
ATOM 3236 N N . GLU A 1 409 ? -12.536 47.494 53.864 1.00 57.35 390 GLU A N 1
ATOM 3237 C CA . GLU A 1 409 ? -12.520 48.714 54.679 1.00 58.51 390 GLU A CA 1
ATOM 3238 C C . GLU A 1 409 ? -13.869 48.918 55.358 1.00 59.07 390 GLU A C 1
ATOM 3239 O O . GLU A 1 409 ? -13.926 49.186 56.558 1.00 59.12 390 GLU A O 1
ATOM 3245 N N . GLU A 1 410 ? -14.949 48.779 54.589 1.00 59.89 391 GLU A N 1
ATOM 3246 C CA . GLU A 1 410 ? -16.302 48.895 55.140 1.00 60.42 391 GLU A CA 1
ATOM 3247 C C . GLU A 1 410 ? -16.568 47.829 56.199 1.00 60.83 391 GLU A C 1
ATOM 3248 O O . GLU A 1 410 ? -17.115 48.133 57.260 1.00 60.60 391 GLU A O 1
ATOM 3254 N N . LEU A 1 411 ? -16.191 46.584 55.898 1.00 61.48 392 LEU A N 1
ATOM 3255 C CA . LEU A 1 411 ? -16.370 45.470 56.836 1.00 61.93 392 LEU A CA 1
ATOM 3256 C C . LEU A 1 411 ? -15.640 45.741 58.152 1.00 62.41 392 LEU A C 1
ATOM 3257 O O . LEU A 1 411 ? -16.185 45.488 59.224 1.00 62.17 392 LEU A O 1
ATOM 3262 N N . GLN A 1 412 ? -14.416 46.263 58.057 1.00 63.31 393 GLN A N 1
ATOM 3263 C CA . GLN A 1 412 ? -13.642 46.673 59.237 1.00 64.13 393 GLN A CA 1
ATOM 3264 C C . GLN A 1 412 ? -14.396 47.700 60.088 1.00 64.73 393 GLN A C 1
ATOM 3265 O O . GLN A 1 412 ? -14.423 47.602 61.319 1.00 64.65 393 GLN A O 1
ATOM 3271 N N . SER A 1 413 ? -14.998 48.682 59.420 1.00 65.46 394 SER A N 1
ATOM 3272 C CA . SER A 1 413 ? -15.779 49.722 60.094 1.00 66.02 394 SER A CA 1
ATOM 3273 C C . SER A 1 413 ? -17.064 49.167 60.709 1.00 66.59 394 SER A C 1
ATOM 3274 O O . SER A 1 413 ? -17.428 49.543 61.825 1.00 66.72 394 SER A O 1
ATOM 3277 N N . LEU A 1 414 ? -17.743 48.277 59.982 1.00 67.16 395 LEU A N 1
ATOM 3278 C CA . LEU A 1 414 ? -18.962 47.623 60.481 1.00 67.71 395 LEU A CA 1
ATOM 3279 C C . LEU A 1 414 ? -18.685 46.767 61.722 1.00 68.18 395 LEU A C 1
ATOM 3280 O O . LEU A 1 414 ? -19.458 46.792 62.677 1.00 67.99 395 LEU A O 1
ATOM 3285 N N . ASP A 1 415 ? -17.588 46.008 61.692 1.00 68.95 396 ASP A N 1
ATOM 3286 C CA . ASP A 1 415 ? -17.151 45.210 62.847 1.00 69.54 396 ASP A CA 1
ATOM 3287 C C . ASP A 1 415 ? -16.895 46.107 64.071 1.00 70.11 396 ASP A C 1
ATOM 3288 O O . ASP A 1 415 ? -17.277 45.761 65.192 1.00 70.17 396 ASP A O 1
ATOM 3293 N N . ILE A 1 416 ? -16.246 47.250 63.838 1.00 70.85 397 ILE A N 1
ATOM 3294 C CA . ILE A 1 416 ? -15.936 48.230 64.891 1.00 71.17 397 ILE A CA 1
ATOM 3295 C C . ILE A 1 416 ? -17.193 48.886 65.469 1.00 71.59 397 ILE A C 1
ATOM 3296 O O . ILE A 1 416 ? -17.329 49.015 66.693 1.00 71.68 397 ILE A O 1
ATOM 3301 N N . PHE A 1 417 ? -18.099 49.297 64.583 1.00 72.08 398 PHE A N 1
ATOM 3302 C CA . PHE A 1 417 ? -19.366 49.934 64.975 1.00 72.20 398 PHE A CA 1
ATOM 3303 C C . PHE A 1 417 ? -20.294 48.962 65.729 1.00 72.40 398 PHE A C 1
ATOM 3304 O O . PHE A 1 417 ? -21.141 49.392 66.514 1.00 72.43 398 PHE A O 1
ATOM 3312 N N . LEU A 1 418 ? -20.121 47.659 65.495 1.00 72.61 399 LEU A N 1
ATOM 3313 C CA . LEU A 1 418 ? -20.805 46.624 66.286 1.00 72.65 399 LEU A CA 1
ATOM 3314 C C . LEU A 1 418 ? -20.337 46.640 67.754 1.00 72.71 399 LEU A C 1
ATOM 3315 O O . LEU A 1 418 ? -20.987 46.054 68.620 1.00 72.71 399 LEU A O 1
ATOM 3320 N N . ALA A 1 419 ? -19.208 47.301 68.018 1.00 72.80 400 ALA A N 1
ATOM 3321 C CA . ALA A 1 419 ? -18.744 47.572 69.380 1.00 72.79 400 ALA A CA 1
ATOM 3322 C C . ALA A 1 419 ? -19.107 48.999 69.788 1.00 72.75 400 ALA A C 1
ATOM 3323 O O . ALA A 1 419 ? -20.283 49.355 69.865 1.00 72.62 400 ALA A O 1
ATOM 3325 N N . GLN A 1 439 ? -25.091 43.801 61.310 1.00 63.50 420 GLN A N 1
ATOM 3326 C CA . GLN A 1 439 ? -24.894 42.371 61.530 1.00 63.33 420 GLN A CA 1
ATOM 3327 C C . GLN A 1 439 ? -25.310 41.578 60.291 1.00 63.06 420 GLN A C 1
ATOM 3328 O O . GLN A 1 439 ? -24.586 40.683 59.844 1.00 63.30 420 GLN A O 1
ATOM 3334 N N . ARG A 1 440 ? -26.481 41.902 59.750 1.00 62.38 421 ARG A N 1
ATOM 3335 C CA . ARG A 1 440 ? -26.915 41.372 58.459 1.00 61.75 421 ARG A CA 1
ATOM 3336 C C . ARG A 1 440 ? -26.237 42.151 57.323 1.00 60.78 421 ARG A C 1
ATOM 3337 O O . ARG A 1 440 ? -26.055 41.623 56.221 1.00 60.62 421 ARG A O 1
ATOM 3345 N N . ARG A 1 441 ? -25.866 43.404 57.600 1.00 59.51 422 ARG A N 1
ATOM 3346 C CA . ARG A 1 441 ? -25.029 44.193 56.690 1.00 58.46 422 ARG A CA 1
ATOM 3347 C C . ARG A 1 441 ? -23.612 43.603 56.610 1.00 57.23 422 ARG A C 1
ATOM 3348 O O . ARG A 1 441 ? -22.972 43.644 55.548 1.00 56.98 422 ARG A O 1
ATOM 3356 N N . ILE A 1 442 ? -23.137 43.065 57.736 1.00 55.44 423 ILE A N 1
ATOM 3357 C CA . ILE A 1 442 ? -21.842 42.378 57.804 1.00 54.44 423 ILE A CA 1
ATOM 3358 C C . ILE A 1 442 ? -21.842 41.116 56.933 1.00 53.25 423 ILE A C 1
ATOM 3359 O O . ILE A 1 442 ? -20.867 40.849 56.228 1.00 52.99 423 ILE A O 1
ATOM 3364 N N . LYS A 1 443 ? -22.935 40.354 56.981 1.00 51.80 424 LYS A N 1
ATOM 3365 C CA . LYS A 1 443 ? -23.077 39.146 56.158 1.00 50.60 424 LYS A CA 1
ATOM 3366 C C . LYS A 1 443 ? -23.162 39.481 54.675 1.00 49.10 424 LYS A C 1
ATOM 3367 O O . LYS A 1 443 ? -22.618 38.755 53.832 1.00 48.79 424 LYS A O 1
ATOM 3373 N N . LYS A 1 444 ? -23.838 40.585 54.364 1.00 47.22 425 LYS A N 1
ATOM 3374 C CA . LYS A 1 444 ? -24.017 41.024 52.978 1.00 45.77 425 LYS A CA 1
ATOM 3375 C C . LYS A 1 444 ? -22.698 41.507 52.375 1.00 43.95 425 LYS A C 1
ATOM 3376 O O . LYS A 1 444 ? -22.362 41.145 51.247 1.00 43.70 425 LYS A O 1
ATOM 3382 N N . VAL A 1 445 ? -21.960 42.328 53.118 1.00 41.76 426 VAL A N 1
ATOM 3383 C CA . VAL A 1 445 ? -20.669 42.820 52.646 1.00 40.27 426 VAL A CA 1
ATOM 3384 C C . VAL A 1 445 ? -19.630 41.680 52.563 1.00 38.33 426 VAL A C 1
ATOM 3385 O O . VAL A 1 445 ? -18.848 41.643 51.609 1.00 37.29 426 VAL A O 1
ATOM 3389 N N . THR A 1 446 ? -19.643 40.776 53.549 1.00 36.23 427 THR A N 1
ATOM 3390 C CA . THR A 1 446 ? -18.798 39.563 53.543 1.00 35.80 427 THR A CA 1
ATOM 3391 C C . THR A 1 446 ? -19.024 38.755 52.258 1.00 34.91 427 THR A C 1
ATOM 3392 O O . THR A 1 446 ? -18.069 38.386 51.563 1.00 33.65 427 THR A O 1
ATOM 3396 N N . HIS A 1 447 ? -20.294 38.521 51.930 1.00 34.39 428 HIS A N 1
ATOM 3397 C CA . HIS A 1 447 ? -20.648 37.793 50.710 1.00 33.72 428 HIS A CA 1
ATOM 3398 C C . HIS A 1 447 ? -20.179 38.524 49.451 1.00 32.85 428 HIS A C 1
ATOM 3399 O O . HIS A 1 447 ? -19.546 37.924 48.579 1.00 31.77 428 HIS A O 1
ATOM 3406 N N . ASP A 1 448 ? -20.475 39.820 49.351 1.00 32.36 429 ASP A N 1
ATOM 3407 C CA . ASP A 1 448 ? -20.065 40.611 48.174 1.00 31.94 429 ASP A CA 1
ATOM 3408 C C . ASP A 1 448 ? -18.543 40.634 47.990 1.00 30.51 429 ASP A C 1
ATOM 3409 O O . ASP A 1 448 ? -18.034 40.529 46.878 1.00 30.68 429 ASP A O 1
ATOM 3414 N N . MET A 1 449 ? -17.824 40.795 49.091 1.00 29.27 430 MET A N 1
ATOM 3415 C CA . MET A 1 449 ? -16.367 40.765 49.074 1.00 28.30 430 MET A CA 1
ATOM 3416 C C . MET A 1 449 ? -15.871 39.407 48.584 1.00 25.82 430 MET A C 1
ATOM 3417 O O . MET A 1 449 ? -15.051 39.325 47.672 1.00 25.14 430 MET A O 1
ATOM 3422 N N . ASP A 1 450 ? -16.382 38.351 49.205 1.00 23.87 431 ASP A N 1
ATOM 3423 C CA . ASP A 1 450 ? -15.949 36.978 48.871 1.00 23.00 431 ASP A CA 1
ATOM 3424 C C . ASP A 1 450 ? -16.233 36.643 47.403 1.00 21.70 431 ASP A C 1
ATOM 3425 O O . ASP A 1 450 ? -15.414 36.027 46.732 1.00 19.77 431 ASP A O 1
ATOM 3430 N N . MET A 1 451 ? -17.374 37.103 46.888 1.00 21.71 432 MET A N 1
ATOM 3431 C CA . MET A 1 451 ? -17.752 36.780 45.515 1.00 21.90 432 MET A CA 1
ATOM 3432 C C . MET A 1 451 ? -16.825 37.374 44.463 1.00 21.84 432 MET A C 1
ATOM 3433 O O . MET A 1 451 ? -16.772 36.872 43.344 1.00 21.95 432 MET A O 1
ATOM 3438 N N . CYS A 1 452 ? -16.075 38.420 44.821 1.00 21.71 433 CYS A N 1
ATOM 3439 C CA . CYS A 1 452 ? -15.099 39.022 43.910 1.00 22.15 433 CYS A CA 1
ATOM 3440 C C . CYS A 1 452 ? -13.983 38.055 43.552 1.00 20.94 433 CYS A C 1
ATOM 3441 O O . CYS A 1 452 ? -13.323 38.205 42.532 1.00 22.00 433 CYS A O 1
ATOM 3444 N N . TYR A 1 453 ? -13.752 37.059 44.416 1.00 19.50 434 TYR A N 1
ATOM 3445 C CA . TYR A 1 453 ? -12.667 36.129 44.205 1.00 18.64 434 TYR A CA 1
ATOM 3446 C C . TYR A 1 453 ? -13.099 34.866 43.491 1.00 18.46 434 TYR A C 1
ATOM 3447 O O . TYR A 1 453 ? -12.260 34.184 42.920 1.00 21.03 434 TYR A O 1
ATOM 3456 N N . GLY A 1 454 ? -14.378 34.541 43.566 1.00 16.88 435 GLY A N 1
ATOM 3457 C CA . GLY A 1 454 ? -14.897 33.278 43.070 1.00 16.31 435 GLY A CA 1
ATOM 3458 C C . GLY A 1 454 ? -15.975 32.741 43.996 1.00 15.56 435 GLY A C 1
ATOM 3459 O O . GLY A 1 454 ? -16.268 33.308 45.081 1.00 16.07 435 GLY A O 1
ATOM 3460 N N . MET A 1 455 ? -16.593 31.633 43.610 1.00 14.75 436 MET A N 1
ATOM 3461 C CA . MET A 1 455 ? -17.723 31.105 44.379 1.00 14.76 436 MET A CA 1
ATOM 3462 C C . MET A 1 455 ? -17.305 30.614 45.786 1.00 14.70 436 MET A C 1
ATOM 3463 O O . MET A 1 455 ? -18.101 30.606 46.733 1.00 15.29 436 MET A O 1
ATOM 3468 N N . MET A 1 456 ? -16.044 30.237 45.887 1.00 14.61 437 MET A N 1
ATOM 3469 C CA . MET A 1 456 ? -15.478 29.786 47.173 1.00 15.36 437 MET A CA 1
ATOM 3470 C C . MET A 1 456 ? -14.592 30.823 47.829 1.00 15.53 437 MET A C 1
ATOM 3471 O O . MET A 1 456 ? -13.897 30.521 48.805 1.00 16.20 437 MET A O 1
ATOM 3476 N N . GLY A 1 457 ? -14.648 32.053 47.344 1.00 15.19 438 GLY A N 1
ATOM 3477 C CA . GLY A 1 457 ? -13.969 33.154 48.006 1.00 15.09 438 GLY A CA 1
ATOM 3478 C C . GLY A 1 457 ? -12.471 33.132 47.899 1.00 14.46 438 GLY A C 1
ATOM 3479 O O . GLY A 1 457 ? -11.881 32.343 47.170 1.00 14.33 438 GLY A O 1
ATOM 3480 N N . SER A 1 458 ? -11.845 34.000 48.674 1.00 13.88 439 SER A N 1
ATOM 3481 C CA . SER A 1 458 ? -10.430 34.155 48.710 1.00 14.00 439 SER A CA 1
ATOM 3482 C C . SER A 1 458 ? -9.785 32.922 49.319 1.00 12.97 439 SER A C 1
ATOM 3483 O O . SER A 1 458 ? -10.312 32.329 50.253 1.00 12.96 439 SER A O 1
ATOM 3486 N N . LEU A 1 459 ? -8.605 32.622 48.818 1.00 12.86 440 LEU A N 1
ATOM 3487 C CA . LEU A 1 459 ? -7.721 31.614 49.384 1.00 12.78 440 LEU A CA 1
ATOM 3488 C C . LEU A 1 459 ? -7.465 31.897 50.872 1.00 12.39 440 LEU A C 1
ATOM 3489 O O . LEU A 1 459 ? -7.280 30.970 51.674 1.00 11.62 440 LEU A O 1
ATOM 3494 N N . PHE A 1 460 ? -7.454 33.183 51.227 1.00 11.47 441 PHE A N 1
ATOM 3495 C CA . PHE A 1 460 ? -6.933 33.625 52.532 1.00 11.91 441 PHE A CA 1
ATOM 3496 C C . PHE A 1 460 ? -7.962 33.991 53.594 1.00 11.86 441 PHE A C 1
ATOM 3497 O O . PHE A 1 460 ? -7.602 34.089 54.768 1.00 11.84 441 PHE A O 1
ATOM 3505 N N . ARG A 1 461 ? -9.223 34.138 53.219 1.00 12.64 442 ARG A N 1
ATOM 3506 C CA . ARG A 1 461 ? -10.245 34.554 54.158 1.00 14.64 442 ARG A CA 1
ATOM 3507 C C . ARG A 1 461 ? -11.647 34.444 53.616 1.00 15.17 442 ARG A C 1
ATOM 3508 O O . ARG A 1 461 ? -11.852 34.304 52.421 1.00 15.67 442 ARG A O 1
ATOM 3516 N N A SER A 1 462 ? -12.613 34.444 54.531 0.50 15.33 443 SER A N 1
ATOM 3517 N N B SER A 1 462 ? -12.603 34.505 54.538 0.50 15.70 443 SER A N 1
ATOM 3518 C CA A SER A 1 462 ? -14.013 34.747 54.222 0.50 15.99 443 SER A CA 1
ATOM 3519 C CA B SER A 1 462 ? -14.006 34.751 54.223 0.50 16.65 443 SER A CA 1
ATOM 3520 C C A SER A 1 462 ? -14.315 35.939 55.110 0.50 16.72 443 SER A C 1
ATOM 3521 C C B SER A 1 462 ? -14.413 35.922 55.102 0.50 17.14 443 SER A C 1
ATOM 3522 O O A SER A 1 462 ? -14.294 35.824 56.332 0.50 17.18 443 SER A O 1
ATOM 3523 O O B SER A 1 462 ? -14.600 35.772 56.305 0.50 17.70 443 SER A O 1
ATOM 3528 N N . GLY A 1 463 ? -14.523 37.100 54.498 1.00 17.50 444 GLY A N 1
ATOM 3529 C CA . GLY A 1 463 ? -14.743 38.312 55.271 1.00 17.84 444 GLY A CA 1
ATOM 3530 C C . GLY A 1 463 ? -13.593 38.540 56.228 1.00 18.62 444 GLY A C 1
ATOM 3531 O O . GLY A 1 463 ? -12.435 38.495 55.823 1.00 19.59 444 GLY A O 1
ATOM 3532 N N . SER A 1 464 ? -13.913 38.724 57.508 1.00 19.26 445 SER A N 1
ATOM 3533 C CA . SER A 1 464 ? -12.919 38.990 58.524 1.00 19.96 445 SER A CA 1
ATOM 3534 C C . SER A 1 464 ? -12.251 37.748 59.096 1.00 19.66 445 SER A C 1
ATOM 3535 O O . SER A 1 464 ? -11.356 37.858 59.956 1.00 21.28 445 SER A O 1
ATOM 3538 N N . ARG A 1 465 ? -12.686 36.563 58.658 1.00 18.22 446 ARG A N 1
ATOM 3539 C CA . ARG A 1 465 ? -12.182 35.304 59.200 1.00 18.12 446 ARG A CA 1
ATOM 3540 C C . ARG A 1 465 ? -11.112 34.689 58.287 1.00 16.44 446 ARG A C 1
ATOM 3541 O O . ARG A 1 465 ? -11.372 34.419 57.109 1.00 16.40 446 ARG A O 1
ATOM 3549 N N . GLN A 1 466 ? -9.914 34.507 58.835 1.00 13.80 447 GLN A N 1
ATOM 3550 C CA . GLN A 1 466 ? -8.829 33.904 58.091 1.00 13.46 447 GLN A CA 1
ATOM 3551 C C . GLN A 1 466 ? -9.043 32.405 57.911 1.00 12.52 447 GLN A C 1
ATOM 3552 O O . GLN A 1 466 ? -9.528 31.707 58.794 1.00 13.71 447 GLN A O 1
ATOM 3558 N N . THR A 1 467 ? -8.638 31.921 56.748 1.00 10.25 448 THR A N 1
ATOM 3559 C CA . THR A 1 467 ? -8.739 30.503 56.485 1.00 10.46 448 THR A CA 1
ATOM 3560 C C . THR A 1 467 ? -7.611 29.707 57.139 1.00 10.29 448 THR A C 1
ATOM 3561 O O . THR A 1 467 ? -6.579 30.252 57.533 1.00 11.32 448 THR A O 1
ATOM 3565 N N . LEU A 1 468 ? -7.807 28.399 57.197 1.00 10.56 449 LEU A N 1
ATOM 3566 C CA . LEU A 1 468 ? -6.735 27.490 57.588 1.00 10.47 449 LEU A CA 1
ATOM 3567 C C . LEU A 1 468 ? -5.464 27.732 56.757 1.00 10.34 449 LEU A C 1
ATOM 3568 O O . LEU A 1 468 ? -4.359 27.788 57.280 1.00 11.45 449 LEU A O 1
ATOM 3573 N N . PHE A 1 469 ? -5.630 27.849 55.435 1.00 10.02 450 PHE A N 1
ATOM 3574 C CA . PHE A 1 469 ? -4.473 28.046 54.583 1.00 9.89 450 PHE A CA 1
ATOM 3575 C C . PHE A 1 469 ? -3.698 29.323 54.994 1.00 10.51 450 PHE A C 1
ATOM 3576 O O . PHE A 1 469 ? -2.485 29.297 55.191 1.00 11.11 450 PHE A O 1
ATOM 3584 N N . ALA A 1 470 ? -4.420 30.434 55.167 1.00 10.39 451 ALA A N 1
ATOM 3585 C CA . ALA A 1 470 ? -3.796 31.672 55.635 1.00 10.50 451 ALA A CA 1
ATOM 3586 C C . ALA A 1 470 ? -2.992 31.438 56.913 1.00 10.52 451 ALA A C 1
ATOM 3587 O O . ALA A 1 470 ? -1.859 31.897 57.057 1.00 11.01 451 ALA A O 1
ATOM 3589 N N A SER A 1 471 ? -3.612 30.755 57.870 0.50 10.74 452 SER A N 1
ATOM 3590 N N B SER A 1 471 ? -3.620 30.759 57.859 0.50 10.91 452 SER A N 1
ATOM 3591 C CA A SER A 1 471 ? -2.969 30.533 59.162 0.50 10.74 452 SER A CA 1
ATOM 3592 C CA B SER A 1 471 ? -3.003 30.523 59.152 0.50 11.07 452 SER A CA 1
ATOM 3593 C C A SER A 1 471 ? -1.703 29.709 58.993 0.50 10.58 452 SER A C 1
ATOM 3594 C C B SER A 1 471 ? -1.735 29.687 59.020 0.50 10.78 452 SER A C 1
ATOM 3595 O O A SER A 1 471 ? -0.693 29.974 59.650 0.50 10.08 452 SER A O 1
ATOM 3596 O O B SER A 1 471 ? -0.762 29.914 59.740 0.50 10.21 452 SER A O 1
ATOM 3601 N N . GLN A 1 472 ? -1.754 28.690 58.130 1.00 9.92 453 GLN A N 1
ATOM 3602 C CA . GLN A 1 472 ? -0.570 27.855 57.906 1.00 9.96 453 GLN A CA 1
ATOM 3603 C C . GLN A 1 472 ? 0.540 28.598 57.183 1.00 9.51 453 GLN A C 1
ATOM 3604 O O . GLN A 1 472 ? 1.702 28.397 57.496 1.00 10.34 453 GLN A O 1
ATOM 3610 N N . VAL A 1 473 ? 0.188 29.456 56.219 1.00 9.83 454 VAL A N 1
ATOM 3611 C CA . VAL A 1 473 ? 1.212 30.288 55.577 1.00 10.57 454 VAL A CA 1
ATOM 3612 C C . VAL A 1 473 ? 1.903 31.152 56.640 1.00 10.68 454 VAL A C 1
ATOM 3613 O O . VAL A 1 473 ? 3.120 31.192 56.713 1.00 10.42 454 VAL A O 1
ATOM 3617 N N A MET A 1 474 ? 1.109 31.820 57.476 0.50 10.68 455 MET A N 1
ATOM 3618 N N B MET A 1 474 ? 1.120 31.827 57.482 0.50 11.12 455 MET A N 1
ATOM 3619 C CA A MET A 1 474 ? 1.694 32.677 58.506 0.50 10.98 455 MET A CA 1
ATOM 3620 C CA B MET A 1 474 ? 1.727 32.707 58.485 0.50 11.80 455 MET A CA 1
ATOM 3621 C C A MET A 1 474 ? 2.633 31.892 59.408 0.50 10.77 455 MET A C 1
ATOM 3622 C C B MET A 1 474 ? 2.556 31.971 59.520 0.50 11.75 455 MET A C 1
ATOM 3623 O O A MET A 1 474 ? 3.754 32.312 59.650 0.50 10.59 455 MET A O 1
ATOM 3624 O O B MET A 1 474 ? 3.504 32.528 60.053 0.50 11.90 455 MET A O 1
ATOM 3633 N N A ARG A 1 475 ? 2.176 30.727 59.877 0.50 11.04 456 ARG A N 1
ATOM 3634 N N B ARG A 1 475 ? 2.174 30.729 59.825 0.50 12.06 456 ARG A N 1
ATOM 3635 C CA A ARG A 1 475 ? 2.921 29.994 60.895 0.50 11.22 456 ARG A CA 1
ATOM 3636 C CA B ARG A 1 475 ? 2.861 29.954 60.852 0.50 12.10 456 ARG A CA 1
ATOM 3637 C C A ARG A 1 475 ? 4.142 29.242 60.376 0.50 10.67 456 ARG A C 1
ATOM 3638 C C B ARG A 1 475 ? 4.151 29.314 60.349 0.50 11.28 456 ARG A C 1
ATOM 3639 O O A ARG A 1 475 ? 5.092 28.999 61.122 0.50 10.34 456 ARG A O 1
ATOM 3640 O O B ARG A 1 475 ? 5.159 29.255 61.058 0.50 11.32 456 ARG A O 1
ATOM 3655 N N . TYR A 1 476 ? 4.124 28.815 59.114 1.00 10.58 457 TYR A N 1
ATOM 3656 C CA . TYR A 1 476 ? 5.209 27.938 58.639 1.00 10.78 457 TYR A CA 1
ATOM 3657 C C . TYR A 1 476 ? 6.038 28.460 57.477 1.00 10.82 457 TYR A C 1
ATOM 3658 O O . TYR A 1 476 ? 7.136 27.974 57.298 1.00 11.16 457 TYR A O 1
ATOM 3667 N N . ALA A 1 477 ? 5.513 29.436 56.725 1.00 10.92 458 ALA A N 1
ATOM 3668 C CA . ALA A 1 477 ? 6.279 30.037 55.630 1.00 10.74 458 ALA A CA 1
ATOM 3669 C C . ALA A 1 477 ? 7.013 31.259 56.129 1.00 10.65 458 ALA A C 1
ATOM 3670 O O . ALA A 1 477 ? 6.358 32.257 56.429 1.00 13.12 458 ALA A O 1
ATOM 3672 N N . ASP A 1 478 ? 8.334 31.206 56.211 1.00 10.65 459 ASP A N 1
ATOM 3673 C CA . ASP A 1 478 ? 9.083 32.377 56.677 1.00 10.74 459 ASP A CA 1
ATOM 3674 C C . ASP A 1 478 ? 8.898 33.543 55.734 1.00 10.98 459 ASP A C 1
ATOM 3675 O O . ASP A 1 478 ? 8.694 34.693 56.163 1.00 11.37 459 ASP A O 1
ATOM 3680 N N . LEU A 1 479 ? 8.958 33.215 54.444 1.00 10.99 460 LEU A N 1
ATOM 3681 C CA . LEU A 1 479 ? 8.747 34.180 53.351 1.00 11.15 460 LEU A CA 1
ATOM 3682 C C . LEU A 1 479 ? 7.697 33.598 52.424 1.00 11.18 460 LEU A C 1
ATOM 3683 O O . LEU A 1 479 ? 7.541 32.381 52.339 1.00 10.40 460 LEU A O 1
ATOM 3688 N N . TYR A 1 480 ? 6.986 34.461 51.699 1.00 10.27 461 TYR A N 1
ATOM 3689 C CA . TYR A 1 480 ? 6.062 33.996 50.655 1.00 10.31 461 TYR A CA 1
ATOM 3690 C C . TYR A 1 480 ? 5.891 35.044 49.582 1.00 11.24 461 TYR A C 1
ATOM 3691 O O . TYR A 1 480 ? 6.174 36.228 49.794 1.00 11.17 461 TYR A O 1
ATOM 3700 N N . ALA A 1 481 ? 5.471 34.596 48.412 1.00 10.62 462 ALA A N 1
ATOM 3701 C CA . ALA A 1 481 ? 5.359 35.514 47.250 1.00 11.43 462 ALA A CA 1
ATOM 3702 C C . ALA A 1 481 ? 4.545 34.874 46.159 1.00 11.80 462 ALA A C 1
ATOM 3703 O O . ALA A 1 481 ? 4.355 33.652 46.151 1.00 11.12 462 ALA A O 1
ATOM 3705 N N . ALA A 1 482 ? 4.116 35.690 45.192 1.00 12.13 463 ALA A N 1
ATOM 3706 C CA . ALA A 1 482 ? 3.420 35.171 44.026 1.00 12.96 463 ALA A CA 1
ATOM 3707 C C . ALA A 1 482 ? 4.328 34.277 43.171 1.00 12.78 463 ALA A C 1
ATOM 3708 O O . ALA A 1 482 ? 3.844 33.373 42.484 1.00 13.61 463 ALA A O 1
ATOM 3710 N N . SER A 1 483 ? 5.624 34.556 43.198 1.00 12.92 464 SER A N 1
ATOM 3711 C CA . SER A 1 483 ? 6.633 33.815 42.444 1.00 13.75 464 SER A CA 1
ATOM 3712 C C . SER A 1 483 ? 7.944 33.814 43.191 1.00 13.17 464 SER A C 1
ATOM 3713 O O . SER A 1 483 ? 8.310 34.815 43.803 1.00 13.75 464 SER A O 1
ATOM 3716 N N . PHE A 1 484 ? 8.696 32.724 43.080 1.00 14.01 465 PHE A N 1
ATOM 3717 C CA . PHE A 1 484 ? 10.064 32.677 43.624 1.00 14.59 465 PHE A CA 1
ATOM 3718 C C . PHE A 1 484 ? 10.959 33.716 42.932 1.00 14.16 465 PHE A C 1
ATOM 3719 O O . PHE A 1 484 ? 11.958 34.113 43.473 1.00 14.75 465 PHE A O 1
ATOM 3727 N N . ILE A 1 485 ? 10.591 34.129 41.720 1.00 13.67 466 ILE A N 1
ATOM 3728 C CA . ILE A 1 485 ? 11.478 35.038 40.965 1.00 14.08 466 ILE A CA 1
ATOM 3729 C C . ILE A 1 485 ? 11.610 36.377 41.679 1.00 14.29 466 ILE A C 1
ATOM 3730 O O . ILE A 1 485 ? 12.546 37.130 41.407 1.00 14.56 466 ILE A O 1
ATOM 3735 N N . ASN A 1 486 ? 10.676 36.684 42.584 1.00 13.89 467 ASN A N 1
ATOM 3736 C CA . ASN A 1 486 ? 10.725 37.971 43.287 1.00 14.08 467 ASN A CA 1
ATOM 3737 C C . ASN A 1 486 ? 11.985 38.116 44.136 1.00 14.56 467 ASN A C 1
ATOM 3738 O O . ASN A 1 486 ? 12.394 39.241 44.447 1.00 15.39 467 ASN A O 1
ATOM 3743 N N . LEU A 1 487 ? 12.629 37.002 44.485 1.00 14.97 468 LEU A N 1
ATOM 3744 C CA . LEU A 1 487 ? 13.932 37.048 45.157 1.00 15.67 468 LEU A CA 1
ATOM 3745 C C . LEU A 1 487 ? 14.992 37.788 44.356 1.00 17.12 468 LEU A C 1
ATOM 3746 O O . LEU A 1 487 ? 15.953 38.300 44.919 1.00 17.67 468 LEU A O 1
ATOM 3751 N N . LEU A 1 488 ? 14.835 37.786 43.038 1.00 17.09 469 LEU A N 1
ATOM 3752 C CA . LEU A 1 488 ? 15.799 38.442 42.145 1.00 18.29 469 LEU A CA 1
ATOM 3753 C C . LEU A 1 488 ? 15.927 39.922 42.448 1.00 19.22 469 LEU A C 1
ATOM 3754 O O . LEU A 1 488 ? 16.992 40.522 42.168 1.00 20.90 469 LEU A O 1
ATOM 3759 N N . TYR A 1 489 ? 14.855 40.521 42.972 1.00 19.12 470 TYR A N 1
ATOM 3760 C CA . TYR A 1 489 ? 14.772 41.984 43.152 1.00 20.26 470 TYR A CA 1
ATOM 3761 C C . TYR A 1 489 ? 15.341 42.486 44.475 1.00 21.34 470 TYR A C 1
ATOM 3762 O O . TYR A 1 489 ? 15.314 43.686 44.712 1.00 22.96 470 TYR A O 1
ATOM 3771 N N . TYR A 1 490 ? 15.900 41.589 45.286 1.00 21.05 471 TYR A N 1
ATOM 3772 C CA . TYR A 1 490 ? 16.506 41.913 46.573 1.00 21.25 471 TYR A CA 1
ATOM 3773 C C . TYR A 1 490 ? 17.973 41.517 46.529 1.00 22.93 471 TYR A C 1
ATOM 3774 O O . TYR A 1 490 ? 18.328 40.500 45.932 1.00 24.39 471 TYR A O 1
ATOM 3783 N N . PRO A 1 491 ? 18.850 42.289 47.192 1.00 24.51 472 PRO A N 1
ATOM 3784 C CA . PRO A 1 491 ? 20.253 41.849 47.294 1.00 25.08 472 PRO A CA 1
ATOM 3785 C C . PRO A 1 491 ? 20.402 40.636 48.227 1.00 26.21 472 PRO A C 1
ATOM 3786 O O . PRO A 1 491 ? 19.538 40.410 49.068 1.00 26.18 472 PRO A O 1
ATOM 3790 N N . PHE A 1 492 ? 21.478 39.860 48.083 1.00 27.89 473 PHE A N 1
ATOM 3791 C CA . PHE A 1 492 ? 21.650 38.630 48.891 1.00 28.26 473 PHE A CA 1
ATOM 3792 C C . PHE A 1 492 ? 22.107 38.904 50.315 1.00 28.66 473 PHE A C 1
ATOM 3793 O O . PHE A 1 492 ? 22.222 37.981 51.137 1.00 29.84 473 PHE A O 1
ATOM 3801 N N . SER A 1 493 ? 22.360 40.169 50.608 1.00 27.91 474 SER A N 1
ATOM 3802 C CA . SER A 1 493 ? 22.621 40.581 51.982 1.00 27.22 474 SER A CA 1
ATOM 3803 C C . SER A 1 493 ? 21.349 41.121 52.630 1.00 26.26 474 SER A C 1
ATOM 3804 O O . SER A 1 493 ? 21.397 41.579 53.766 1.00 27.22 474 SER A O 1
ATOM 3807 N N . TYR A 1 494 ? 20.216 41.072 51.919 1.00 23.64 475 TYR A N 1
ATOM 3808 C CA . TYR A 1 494 ? 18.998 41.700 52.410 1.00 22.90 475 TYR A CA 1
ATOM 3809 C C . TYR A 1 494 ? 18.553 41.063 53.718 1.00 22.17 475 TYR A C 1
ATOM 3810 O O . TYR A 1 494 ? 18.669 39.851 53.880 1.00 22.54 475 TYR A O 1
ATOM 3819 N N . LEU A 1 495 ? 18.077 41.881 54.655 1.00 22.01 476 LEU A N 1
ATOM 3820 C CA . LEU A 1 495 ? 17.434 41.373 55.871 1.00 21.45 476 LEU A CA 1
ATOM 3821 C C . LEU A 1 495 ? 15.935 41.561 55.728 1.00 20.39 476 LEU A C 1
ATOM 3822 O O . LEU A 1 495 ? 15.422 42.678 55.737 1.00 20.55 476 LEU A O 1
ATOM 3827 N N . PHE A 1 496 ? 15.235 40.449 55.505 1.00 19.08 477 PHE A N 1
ATOM 3828 C CA . PHE A 1 496 ? 13.794 40.453 55.521 1.00 19.31 477 PHE A CA 1
ATOM 3829 C C . PHE A 1 496 ? 13.368 40.549 56.985 1.00 19.34 477 PHE A C 1
ATOM 3830 O O . PHE A 1 496 ? 13.786 39.723 57.787 1.00 19.91 477 PHE A O 1
ATOM 3838 N N . ARG A 1 497 ? 12.579 41.572 57.313 1.00 21.08 478 ARG A N 1
ATOM 3839 C CA . ARG A 1 497 ? 12.207 41.855 58.706 1.00 22.72 478 ARG A CA 1
ATOM 3840 C C . ARG A 1 497 ? 10.711 41.741 58.947 1.00 22.06 478 ARG A C 1
ATOM 3841 O O . ARG A 1 497 ? 9.901 42.211 58.148 1.00 21.71 478 ARG A O 1
ATOM 3849 N N . ALA A 1 498 ? 10.358 41.086 60.056 1.00 21.72 479 ALA A N 1
ATOM 3850 C CA . ALA A 1 498 ? 9.007 41.052 60.569 1.00 22.39 479 ALA A CA 1
ATOM 3851 C C . ALA A 1 498 ? 9.076 41.647 61.981 1.00 22.18 479 ALA A C 1
ATOM 3852 O O . ALA A 1 498 ? 10.070 41.452 62.689 1.00 22.54 479 ALA A O 1
ATOM 3854 N N . ALA A 1 499 ? 8.022 42.347 62.372 1.00 23.72 480 ALA A N 1
ATOM 3855 C CA . ALA A 1 499 ? 7.903 42.926 63.722 1.00 23.85 480 ALA A CA 1
ATOM 3856 C C . ALA A 1 499 ? 7.939 41.827 64.786 1.00 24.57 480 ALA A C 1
ATOM 3857 O O . ALA A 1 499 ? 7.390 40.743 64.562 1.00 24.41 480 ALA A O 1
ATOM 3859 N N . HIS A 1 500 ? 8.590 42.112 65.917 1.00 24.93 481 HIS A N 1
ATOM 3860 C CA . HIS A 1 500 ? 8.546 41.211 67.073 1.00 25.50 481 HIS A CA 1
ATOM 3861 C C . HIS A 1 500 ? 7.110 41.087 67.551 1.00 25.39 481 HIS A C 1
ATOM 3862 O O . HIS A 1 500 ? 6.336 42.054 67.555 1.00 25.65 481 HIS A O 1
ATOM 3869 N N . VAL A 1 501 ? 6.766 39.872 67.961 1.00 24.36 482 VAL A N 1
ATOM 3870 C CA . VAL A 1 501 ? 5.426 39.555 68.429 1.00 23.45 482 VAL A CA 1
ATOM 3871 C C . VAL A 1 501 ? 5.367 39.681 69.948 1.00 22.23 482 VAL A C 1
ATOM 3872 O O . VAL A 1 501 ? 6.328 39.282 70.657 1.00 22.25 482 VAL A O 1
ATOM 3876 N N . LEU A 1 502 ? 4.273 40.290 70.407 1.00 21.12 483 LEU A N 1
ATOM 3877 C CA . LEU A 1 502 ? 3.983 40.454 71.848 1.00 20.08 483 LEU A CA 1
ATOM 3878 C C . LEU A 1 502 ? 2.682 39.777 72.211 1.00 18.77 483 LEU A C 1
ATOM 3879 O O . LEU A 1 502 ? 1.724 39.780 71.431 1.00 18.90 483 LEU A O 1
ATOM 3884 N N . MET A 1 503 ? 2.634 39.217 73.421 1.00 16.31 484 MET A N 1
ATOM 3885 C CA . MET A 1 503 ? 1.377 38.715 73.957 1.00 16.13 484 MET A CA 1
ATOM 3886 C C . MET A 1 503 ? 0.486 39.859 74.408 1.00 15.61 484 MET A C 1
ATOM 3887 O O . MET A 1 503 ? 0.978 40.974 74.650 1.00 15.88 484 MET A O 1
ATOM 3892 N N . PRO A 1 504 ? -0.829 39.598 74.540 1.00 15.22 485 PRO A N 1
ATOM 3893 C CA . PRO A 1 504 ? -1.699 40.660 75.042 1.00 15.84 485 PRO A CA 1
ATOM 3894 C C . PRO A 1 504 ? -1.265 41.322 76.351 1.00 16.08 485 PRO A C 1
ATOM 3895 O O . PRO A 1 504 ? -1.387 42.531 76.481 1.00 17.62 485 PRO A O 1
ATOM 3899 N N . HIS A 1 505 ? -0.758 40.561 77.314 1.00 15.93 486 HIS A N 1
ATOM 3900 C CA . HIS A 1 505 ? -0.362 41.166 78.616 1.00 15.99 486 HIS A CA 1
ATOM 3901 C C . HIS A 1 505 ? 0.955 41.964 78.535 1.00 16.21 486 HIS A C 1
ATOM 3902 O O . HIS A 1 505 ? 1.304 42.701 79.465 1.00 17.46 486 HIS A O 1
ATOM 3909 N N . GLU A 1 506 ? 1.687 41.797 77.439 1.00 17.46 487 GLU A N 1
ATOM 3910 C CA . GLU A 1 506 ? 2.961 42.450 77.247 1.00 19.37 487 GLU A CA 1
ATOM 3911 C C . GLU A 1 506 ? 2.778 43.753 76.473 1.00 22.05 487 GLU A C 1
ATOM 3912 O O . GLU A 1 506 ? 3.732 44.487 76.332 1.00 23.51 487 GLU A O 1
ATOM 3918 N N . SER A 1 507 ? 1.572 43.993 75.947 1.00 25.15 488 SER A N 1
ATOM 3919 C CA . SER A 1 507 ? 1.332 45.065 74.974 1.00 26.57 488 SER A CA 1
ATOM 3920 C C . SER A 1 507 ? 0.969 46.335 75.711 1.00 28.96 488 SER A C 1
ATOM 3921 O O . SER A 1 507 ? -0.160 46.475 76.189 1.00 32.17 488 SER A O 1
#

InterPro domains:
  IPR008380 HAD-superfamily hydrolase, subfamily IG, 5'-nucleotidase [PF05761] (35-488)
  IPR008380 HAD-superfamily hydrolase, subfamily IG, 5'-nucleotidase [PTHR12103] (22-489)
  IPR008380 HAD-superfamily hydrolase, subfamily IG, 5'-nucleotidase [TIGR02244] (35-392)
  IPR016695 Purine 5'-nucleotidase [PIRSF017434] (18-501)
  IPR023214 HAD superfamily [G3DSA:3.40.50.1000] (31-82)
  IPR023214 HAD superfamily [G3DSA:3.40.50.1000] (194-401)
  IPR036412 HAD-like superfamily [SSF56784] (33-489)

B-factor: mean 21.16, std 11.74, range [8.64, 72.99]

Organism: Homo sapiens (NCBI:txid9606)

Sequence (467 aa):
TSWSDRLQNAADMMPANMDKHALKKYRREAYHRVFVNRSLAMMEKIKCFGFDMDYTLAVYKSPEYESSLGFELTVERLVSSIGYPQELLSFAYDSTFPTRGLVFDTLYGNLLKVDAYGNLLVCAHGFNFIRGPETREQYPNKFIQRDDTERFYILNTLFNLPETYLLACLVDFFTNCPRYTSCCETGFKDGDLFMSYRSMMFQDVRDAVDWVHYKGSLKEKTVVENLEKYVVKDGKLPLLLSRMKEVGKVFLATNSDYKYTDKIMTYLFDFPHGPKKPGSSHRRPPWQSYFDLILVDARKPLFFGEGTVLRQVDTKTGKLKIGTYTGPLQHGIVYSGGSSDTICDDLLGAKGKDILYIGDHIFGDILKSKKRQGWRTFLVIPELAQELHVWTDKSSLFEELQSLDIFLAQRRIKKVTHDMDMCYGMMGSLFRSSGSRQTLFASSQVMMRRYADLYAASFINLLYYPFSYLFRAAHVLMPHES